Protein AF-A0A6A0HJ89-F1 (afdb_monomer_lite)

Foldseek 3Di:
DPDDDAFAAEEEEDEQAADDDDDDDDDDFDPDPDDDLEAEEEEAEEEEPPAPDDDDPLVVCLVVVLQVQCCLLLLNSHGYHYHFCDDPNHGDYQYAPHGLQVQQVQQVPDDPPAQHSVQVRVLSRVVVSCVVPNLVVCVRHRYYYYYYYDNHPRPRHPNDDDQAFDFSNDWRQGPVGRTYGDTYRYDDDDDPADNQVVSLSVNQSVLSVLRDAQDDCQQFPQASSDPDDQDDHDQHHRHHDPVSSVSSVSQPPVVCWAEAEDEAKDKDKAFACSDSGGHFWYWYDLHPVQSQKTKIKGWHQCDPPSNSVSQPHTAIWIKIGHNPDIHRQLLHDLPDLDDDDDPDGPSDPPPPPPPDDDAQQHSNHHQAPVGNVKADCFGRVHPFDDDPDTDGSLWMWHPFYDPDRMTITIIHGNNQADEDPAATEQEQVDANEHEAEYEDAAPYEYEYGALGHYEYPPNAAYEYNHEYAYEFNYEYEYAADPDARAEFAEEYHQHYDPVGAYEADYNDPAAHAEHEYDAAYAYDAERYEFERHQEHYHYDNYEHYEHYLYEQEQHNHYSYHYHNYHYHYYNYHHYHPD

pLDDT: mean 75.93, std 19.08, range [24.25, 98.69]

Secondary structure (DSSP, 8-state):
----PPEEEEEEE-------------------S---SEEEEEEEEEE-TT--PPPPGGGGTHHHHHHHHHHHHTTTS-EEEEEE-EETTEEPEEE-SS-HHHHHHHHHHSPTTS--HHHHHHHHHHHHHHHHH-GGGGTT-SEEEEEEE--S--SSS--S---EEEEEEEEEE-TTS-EEEEEEEE--------HHHHHHHHHHHHHHHTTPPPBPGGG-TT-TTB-----TTT--PPPPPHHHHHHTTSS-SSSSSSEEEE-SSEEEEE-BTT-SSS--EEEE-SSTT-TTEEEEEEEE---SSTTGGGSSS-EEEEEEEETTEEEETTTS-------S-----TT-TT---TTS-TTS--TTPPB-TTS---EETTSSS-SPPPSTT-----EEEEEEEE-SS-EEEEEEES-SSEEE-S-EEE-SSSEEEE-SEEEE-TT-EEEE-TT-EEEE-TT-EEEESSEEEEETT-EEEE---SS-SEEESSEEEEE--SSS-EEEEESSSS-B--EEE-TT-EEEEESEEEESBSEEEEEES--EEEEES-EEE--SSEEEEEES--EEEES-EEE---

Radius of gyration: 30.7 Å; chains: 1; bounding box: 71×51×92 Å

Structure (mmCIF, N/CA/C/O backbone):
data_AF-A0A6A0HJ89-F1
#
_entry.id   AF-A0A6A0HJ89-F1
#
loop_
_atom_site.group_PDB
_atom_site.id
_atom_site.type_symbol
_atom_site.label_atom_id
_atom_site.label_alt_id
_atom_site.label_comp_id
_atom_site.label_asym_id
_atom_site.label_entity_id
_atom_site.label_seq_id
_atom_site.pdbx_PDB_ins_code
_atom_site.Cartn_x
_atom_site.Cartn_y
_atom_site.Cartn_z
_atom_site.occupancy
_atom_site.B_iso_or_equiv
_atom_site.auth_seq_id
_atom_site.auth_comp_id
_atom_site.auth_asym_id
_atom_site.auth_atom_id
_atom_site.pdbx_PDB_model_num
ATOM 1 N N . MET A 1 1 ? 13.592 -26.620 -33.830 1.00 29.03 1 MET A N 1
ATOM 2 C CA . MET A 1 1 ? 12.992 -25.360 -34.318 1.00 29.03 1 MET A CA 1
ATOM 3 C C . MET A 1 1 ? 13.894 -24.227 -33.856 1.00 29.03 1 MET A C 1
ATOM 5 O O . MET A 1 1 ? 14.139 -24.156 -32.661 1.00 29.03 1 MET A O 1
ATOM 9 N N . LYS A 1 2 ? 14.466 -23.419 -34.759 1.00 24.25 2 LYS A N 1
ATOM 10 C CA . LYS A 1 2 ? 15.152 -22.176 -34.368 1.00 24.25 2 LYS A CA 1
ATOM 11 C C . LYS A 1 2 ? 14.056 -21.153 -34.071 1.00 24.25 2 LYS A C 1
ATOM 13 O O . LYS A 1 2 ? 13.280 -20.856 -34.974 1.00 24.25 2 LYS A O 1
ATOM 18 N N . ALA A 1 3 ? 13.938 -20.702 -32.826 1.00 25.08 3 ALA A N 1
ATOM 19 C CA . ALA A 1 3 ? 13.043 -19.603 -32.491 1.00 25.08 3 ALA A CA 1
ATOM 20 C C . ALA A 1 3 ? 13.549 -18.344 -33.209 1.00 25.08 3 ALA A C 1
ATOM 22 O O . ALA A 1 3 ? 14.705 -17.959 -33.039 1.00 25.08 3 ALA A O 1
ATOM 23 N N . THR A 1 4 ? 12.718 -17.750 -34.062 1.00 30.44 4 THR A N 1
ATOM 24 C CA . THR A 1 4 ? 12.987 -16.432 -34.641 1.00 30.44 4 THR A CA 1
ATOM 25 C C . THR A 1 4 ? 12.843 -15.413 -33.517 1.00 30.44 4 THR A C 1
ATOM 27 O O . THR A 1 4 ? 11.727 -15.160 -33.066 1.00 30.44 4 THR A O 1
ATOM 30 N N . VAL A 1 5 ? 13.960 -14.876 -33.025 1.00 34.38 5 VAL A N 1
ATOM 31 C CA . VAL A 1 5 ? 13.950 -13.742 -32.093 1.00 34.38 5 VAL A CA 1
ATOM 32 C C . VAL A 1 5 ? 13.364 -12.550 -32.853 1.00 34.38 5 VAL A C 1
ATOM 34 O O . VAL A 1 5 ? 13.864 -12.194 -33.920 1.00 34.38 5 VAL A O 1
ATOM 37 N N . LYS A 1 6 ? 12.246 -12.004 -32.369 1.00 41.62 6 LYS A N 1
ATOM 38 C CA . LYS A 1 6 ? 11.635 -10.786 -32.914 1.00 41.62 6 LYS A CA 1
ATOM 39 C C . LYS A 1 6 ? 12.280 -9.585 -32.219 1.00 41.62 6 LYS A C 1
ATOM 41 O O . LYS A 1 6 ? 12.355 -9.589 -30.996 1.00 41.62 6 LYS A O 1
ATOM 46 N N . PHE A 1 7 ? 12.733 -8.599 -32.989 1.00 45.88 7 PHE A N 1
ATOM 47 C CA . PHE A 1 7 ? 13.273 -7.332 -32.484 1.00 45.88 7 PHE A CA 1
ATOM 48 C C . PHE A 1 7 ? 12.189 -6.256 -32.578 1.00 45.88 7 PHE A C 1
ATOM 50 O O . PHE A 1 7 ? 11.559 -6.120 -33.627 1.00 45.88 7 PHE A O 1
ATOM 57 N N . SER A 1 8 ? 11.945 -5.512 -31.503 1.00 47.09 8 SER A N 1
ATOM 58 C CA . SER A 1 8 ? 10.837 -4.550 -31.439 1.00 47.09 8 SER A CA 1
ATOM 59 C C . SER A 1 8 ? 11.343 -3.123 -31.646 1.00 47.09 8 SER A C 1
ATOM 61 O O . SER A 1 8 ? 12.327 -2.704 -31.051 1.00 47.09 8 SER A O 1
ATOM 63 N N . LEU A 1 9 ? 10.666 -2.357 -32.493 1.00 42.88 9 LEU A N 1
ATOM 64 C CA . LEU A 1 9 ? 10.912 -0.930 -32.676 1.00 42.88 9 LEU A CA 1
ATOM 65 C C . LEU A 1 9 ? 9.968 -0.161 -31.758 1.00 42.88 9 LEU A C 1
ATOM 67 O O . LEU A 1 9 ? 8.774 -0.117 -32.032 1.00 42.88 9 LEU A O 1
ATOM 71 N N . LEU A 1 10 ? 10.489 0.440 -30.692 1.00 45.75 10 LEU A N 1
ATOM 72 C CA . LEU A 1 10 ? 9.707 1.315 -29.819 1.00 45.75 10 LEU A CA 1
ATOM 73 C C . LEU A 1 10 ? 9.865 2.776 -30.241 1.00 45.75 10 LEU A C 1
ATOM 75 O O . LEU A 1 10 ? 10.737 3.477 -29.739 1.00 45.75 10 LEU A O 1
ATOM 79 N N . VAL A 1 11 ? 9.001 3.250 -31.130 1.00 48.94 11 VAL A N 1
ATOM 80 C CA . VAL A 1 11 ? 8.999 4.662 -31.523 1.00 48.94 11 VAL A CA 1
ATOM 81 C C . VAL A 1 11 ? 8.230 5.465 -30.480 1.00 48.94 11 VAL A C 1
ATOM 83 O O . VAL A 1 11 ? 7.044 5.222 -30.275 1.00 48.94 11 VAL A O 1
ATOM 86 N N . ILE A 1 12 ? 8.890 6.431 -29.847 1.00 51.16 12 ILE A N 1
ATOM 87 C CA . ILE A 1 12 ? 8.295 7.290 -28.818 1.00 51.16 12 ILE A CA 1
ATOM 88 C C . ILE A 1 12 ? 8.054 8.671 -29.408 1.00 51.16 12 ILE A C 1
ATOM 90 O O . ILE A 1 12 ? 9.012 9.379 -29.676 1.00 51.16 12 ILE A O 1
ATOM 94 N N . PHE A 1 13 ? 6.803 9.084 -29.587 1.00 47.56 13 PHE A N 1
ATOM 95 C CA . PHE A 1 13 ? 6.497 10.419 -30.108 1.00 47.56 13 PHE A CA 1
ATOM 96 C C . PHE A 1 13 ? 6.441 11.427 -28.957 1.00 47.56 13 PHE A C 1
ATOM 98 O O . PHE A 1 13 ? 5.564 11.332 -28.102 1.00 47.56 13 PHE A O 1
ATOM 105 N N . LEU A 1 14 ? 7.340 12.416 -28.954 1.00 41.06 14 LEU A N 1
ATOM 106 C CA . LEU A 1 14 ? 7.267 13.565 -28.046 1.00 41.06 14 LEU A CA 1
ATOM 107 C C . LEU A 1 14 ? 6.788 14.809 -28.801 1.00 41.06 14 LEU A C 1
ATOM 109 O O . LEU A 1 14 ? 7.344 15.149 -29.841 1.00 41.06 14 LEU A O 1
ATOM 113 N N . TYR A 1 15 ? 5.754 15.474 -28.280 1.00 39.50 15 TYR A N 1
ATOM 114 C CA . TYR A 1 15 ? 5.160 16.693 -28.845 1.00 39.50 15 TYR A CA 1
ATOM 115 C C . TYR A 1 15 ? 5.532 17.953 -28.071 1.00 39.50 15 TYR A C 1
ATOM 117 O O . TYR A 1 15 ? 5.663 17.923 -26.853 1.00 39.50 15 TYR A O 1
ATOM 125 N N . PHE A 1 16 ? 5.547 19.098 -28.762 1.00 36.88 16 PHE A N 1
ATOM 126 C CA . PHE A 1 16 ? 5.676 20.421 -28.142 1.00 36.88 16 PHE A CA 1
ATOM 127 C C . PHE A 1 16 ? 4.496 21.338 -28.584 1.00 36.88 16 PHE A C 1
ATOM 129 O O . PHE A 1 16 ? 4.558 21.970 -29.636 1.00 36.88 16 PHE A O 1
ATOM 136 N N . GLY A 1 17 ? 3.383 21.405 -27.817 1.00 34.38 17 GLY A N 1
ATOM 137 C CA . GLY A 1 17 ? 2.117 22.104 -28.193 1.00 34.38 17 GLY A CA 1
ATOM 138 C C . GLY A 1 17 ? 1.031 22.224 -27.081 1.00 34.38 17 GLY A C 1
ATOM 139 O O . GLY A 1 17 ? 1.249 21.668 -26.017 1.00 34.38 17 GLY A O 1
ATOM 140 N N . LYS A 1 18 ? -0.113 22.937 -27.286 1.00 27.72 18 LYS A N 1
ATOM 141 C CA . LYS A 1 18 ? -1.196 23.311 -26.292 1.00 27.72 18 LYS A CA 1
ATOM 142 C C . LYS A 1 18 ? -2.627 22.740 -26.648 1.00 27.72 18 LYS A C 1
ATOM 144 O O . LYS A 1 18 ? -2.785 22.351 -27.795 1.00 27.72 18 LYS A O 1
ATOM 149 N N . PRO A 1 19 ? -3.676 22.736 -25.763 1.00 35.62 19 PRO A N 1
ATOM 150 C CA . PRO A 1 19 ? -4.531 21.537 -25.487 1.00 35.62 19 PRO A CA 1
ATOM 151 C C . PRO A 1 19 ? -5.998 21.392 -26.010 1.00 35.62 19 PRO A C 1
ATOM 153 O O . PRO A 1 19 ? -6.638 22.409 -26.299 1.00 35.62 19 PRO A O 1
ATOM 156 N N . ALA A 1 20 ? -6.524 20.126 -25.987 1.00 29.70 20 ALA A N 1
ATOM 157 C CA . ALA A 1 20 ? -7.910 19.623 -25.685 1.00 29.70 20 ALA A CA 1
ATOM 158 C C . ALA A 1 20 ? -8.048 18.038 -25.586 1.00 29.70 20 ALA A C 1
ATOM 160 O O . ALA A 1 20 ? -7.506 17.328 -26.425 1.00 29.70 20 ALA A O 1
ATOM 161 N N . TYR A 1 21 ? -8.864 17.508 -24.630 1.00 32.31 21 TYR A N 1
ATOM 162 C CA . TYR A 1 21 ? -8.850 16.179 -23.903 1.00 32.31 21 TYR A CA 1
ATOM 163 C C . TYR A 1 21 ? -9.569 14.873 -24.411 1.00 32.31 21 TYR A C 1
ATOM 165 O O . TYR A 1 21 ? -10.623 14.944 -25.046 1.00 32.31 21 TYR A O 1
ATOM 173 N N . SER A 1 22 ? -9.116 13.690 -23.888 1.00 30.50 22 SER A N 1
ATOM 174 C CA . SER A 1 22 ? -9.789 12.491 -23.232 1.00 30.50 22 SER A CA 1
ATOM 175 C C . SER A 1 22 ? -9.359 11.029 -23.630 1.00 30.50 22 SER A C 1
ATOM 177 O O . SER A 1 22 ? -10.015 10.403 -24.459 1.00 30.50 22 SER A O 1
ATOM 179 N N . ASP A 1 23 ? -8.320 10.419 -23.024 1.00 34.19 23 ASP A N 1
ATOM 180 C CA . ASP A 1 23 ? -7.765 9.108 -23.477 1.00 34.19 23 ASP A CA 1
ATOM 181 C C . ASP A 1 23 ? -8.255 7.829 -22.749 1.00 34.19 23 ASP A C 1
ATOM 183 O O . ASP A 1 23 ? -8.553 7.851 -21.547 1.00 34.19 23 ASP A O 1
ATOM 187 N N . SER A 1 24 ? -8.304 6.700 -23.481 1.00 31.95 24 SER A N 1
ATOM 188 C CA . SER A 1 24 ? -8.717 5.365 -23.006 1.00 31.95 24 SER A CA 1
ATOM 189 C C . SER A 1 24 ? -7.990 4.188 -23.692 1.00 31.95 24 SER A C 1
ATOM 191 O O . SER A 1 24 ? -8.104 4.024 -24.900 1.00 31.95 24 SER A O 1
ATOM 193 N N . GLN A 1 25 ? -7.403 3.310 -22.861 1.00 33.44 25 GLN A N 1
ATOM 194 C CA . GLN A 1 25 ? -7.055 1.882 -23.050 1.00 33.44 25 GLN A CA 1
ATOM 195 C C . GLN A 1 25 ? -6.213 1.467 -24.278 1.00 33.44 25 GLN A C 1
ATOM 197 O O . GLN A 1 25 ? -6.747 1.279 -25.368 1.00 33.44 25 GLN A O 1
ATOM 202 N N . CYS A 1 26 ? -4.942 1.107 -24.043 1.00 36.84 26 CYS A N 1
ATOM 203 C CA . CYS A 1 26 ? -4.123 0.304 -24.960 1.00 36.84 26 CYS A CA 1
ATOM 204 C C . CYS A 1 26 ? -3.679 -1.009 -24.287 1.00 36.84 26 CYS A C 1
ATOM 206 O O . CYS A 1 26 ? -3.100 -1.011 -23.207 1.00 36.84 26 CYS A O 1
ATOM 208 N N . ALA A 1 27 ? -3.970 -2.151 -24.918 1.00 31.70 27 ALA A N 1
ATOM 209 C CA . ALA A 1 27 ? -3.590 -3.479 -24.434 1.00 31.70 27 ALA A CA 1
ATOM 210 C C . ALA A 1 27 ? -2.890 -4.249 -25.561 1.00 31.70 27 ALA A C 1
ATOM 212 O O . ALA A 1 27 ? -3.540 -4.752 -26.478 1.00 31.70 27 ALA A O 1
ATOM 213 N N . GLY A 1 28 ? -1.558 -4.329 -25.501 1.00 35.00 28 GLY A N 1
ATOM 214 C CA . GLY A 1 28 ? -0.755 -4.980 -26.537 1.00 35.00 28 GLY A CA 1
ATOM 215 C C . GLY A 1 28 ? 0.700 -5.248 -26.147 1.00 35.00 28 GLY A C 1
ATOM 216 O O . GLY A 1 28 ? 1.588 -5.004 -26.955 1.00 35.00 28 GLY A O 1
ATOM 217 N N . GLY A 1 29 ? 0.967 -5.732 -24.930 1.00 37.78 29 GLY A N 1
ATOM 218 C CA . GLY A 1 29 ? 2.325 -6.096 -24.500 1.00 37.78 29 GLY A CA 1
ATOM 219 C C . GLY A 1 29 ? 2.851 -7.377 -25.166 1.00 37.78 29 GLY A C 1
ATOM 220 O O . GLY A 1 29 ? 2.107 -8.332 -25.407 1.00 37.78 29 GLY A O 1
ATOM 221 N N . ILE A 1 30 ? 4.156 -7.423 -25.447 1.00 42.44 30 ILE A N 1
ATOM 222 C CA . ILE A 1 30 ? 4.851 -8.633 -25.909 1.00 42.44 30 ILE A CA 1
ATOM 223 C C . ILE A 1 30 ? 5.150 -9.504 -24.682 1.00 42.44 30 ILE A C 1
ATOM 225 O O . ILE A 1 30 ? 6.137 -9.298 -23.986 1.00 42.44 30 ILE A O 1
ATOM 229 N N . SER A 1 31 ? 4.313 -10.506 -24.406 1.00 38.00 31 SER A N 1
ATOM 230 C CA . SER A 1 31 ? 4.585 -11.480 -23.343 1.00 38.00 31 SER A CA 1
ATOM 231 C C . SER A 1 31 ? 5.654 -12.483 -23.807 1.00 38.00 31 SER A C 1
ATOM 233 O O . SER A 1 31 ? 5.341 -13.480 -24.466 1.00 38.00 31 SER A O 1
ATOM 235 N N . GLY A 1 32 ? 6.925 -12.223 -23.501 1.00 42.03 32 GLY A N 1
ATOM 236 C CA . GLY A 1 32 ? 8.031 -13.130 -23.812 1.00 42.03 32 GLY A CA 1
ATOM 237 C C . GLY A 1 32 ? 9.115 -13.099 -22.740 1.00 42.03 32 GLY A C 1
ATOM 238 O O . GLY A 1 32 ? 9.857 -12.133 -22.634 1.00 42.03 32 GLY A O 1
ATOM 239 N N . SER A 1 33 ? 9.241 -14.186 -21.977 1.00 38.44 33 SER A N 1
ATOM 240 C CA . SER A 1 33 ? 10.206 -14.398 -20.887 1.00 38.44 33 SER A CA 1
ATOM 241 C C . SER A 1 33 ? 11.657 -14.594 -21.372 1.00 38.44 33 SER A C 1
ATOM 243 O O . SER A 1 33 ? 12.297 -15.595 -21.048 1.00 38.44 33 SER A O 1
ATOM 245 N N . GLY A 1 34 ? 12.170 -13.699 -22.216 1.00 46.84 34 GLY A N 1
ATOM 246 C CA . GLY A 1 34 ? 13.462 -13.893 -22.882 1.00 46.84 34 GLY A CA 1
ATOM 247 C C . GLY A 1 34 ? 14.139 -12.619 -23.369 1.00 46.84 34 GLY A C 1
ATOM 248 O O . GLY A 1 34 ? 14.866 -12.677 -24.359 1.00 46.84 34 GLY A O 1
ATOM 249 N N . LEU A 1 35 ? 13.892 -11.483 -22.718 1.00 56.62 35 LEU A N 1
ATOM 250 C CA . LEU A 1 35 ? 14.666 -10.274 -22.982 1.00 56.62 35 LEU A CA 1
ATOM 251 C C . LEU A 1 35 ? 16.106 -10.475 -22.496 1.00 56.62 35 LEU A C 1
ATOM 253 O O . LEU A 1 35 ? 16.349 -11.076 -21.448 1.00 56.62 35 LEU A O 1
ATOM 257 N N . ALA A 1 36 ? 17.069 -10.029 -23.299 1.00 57.81 36 ALA A N 1
ATOM 258 C CA . ALA A 1 36 ? 18.476 -10.120 -22.949 1.00 57.81 36 ALA A CA 1
ATOM 259 C C . ALA A 1 36 ? 18.793 -9.185 -21.767 1.00 57.81 36 ALA A C 1
ATOM 261 O O . ALA A 1 36 ? 18.219 -8.107 -21.648 1.00 57.81 36 ALA A O 1
ATOM 262 N N . ALA A 1 37 ? 19.756 -9.570 -20.923 1.00 69.75 37 ALA A N 1
ATOM 263 C CA . ALA A 1 37 ? 20.248 -8.741 -19.809 1.00 69.75 37 ALA A CA 1
ATOM 264 C C . ALA A 1 37 ? 20.933 -7.430 -20.265 1.00 69.75 37 ALA A C 1
ATOM 266 O O . ALA A 1 37 ? 21.281 -6.566 -19.454 1.00 69.75 37 ALA A O 1
ATOM 267 N N . GLN A 1 38 ? 21.168 -7.300 -21.570 1.00 79.62 38 GLN A N 1
ATOM 268 C CA . GLN A 1 38 ? 21.741 -6.126 -22.198 1.00 79.62 38 GLN A CA 1
ATOM 269 C C . GLN A 1 38 ? 20.944 -5.801 -23.454 1.00 79.62 38 GLN A C 1
ATOM 271 O O . GLN A 1 38 ? 20.793 -6.663 -24.317 1.00 79.62 38 GLN A O 1
ATOM 276 N N . ASN A 1 39 ? 20.486 -4.555 -23.544 1.00 82.69 39 ASN A N 1
ATOM 277 C CA . ASN A 1 39 ? 19.820 -4.020 -24.725 1.00 82.69 39 ASN A CA 1
ATOM 278 C C . ASN A 1 39 ? 20.583 -2.795 -25.239 1.00 82.69 39 ASN A C 1
ATOM 280 O O . ASN A 1 39 ? 21.044 -1.964 -24.449 1.00 82.69 39 ASN A O 1
ATOM 284 N N . THR A 1 40 ? 20.662 -2.635 -26.555 1.00 85.56 40 THR A N 1
ATOM 285 C CA . THR A 1 40 ? 21.127 -1.394 -27.179 1.00 85.56 40 THR A CA 1
ATOM 286 C C . THR A 1 40 ? 19.937 -0.561 -27.636 1.00 85.56 40 THR A C 1
ATOM 288 O O . THR A 1 40 ? 19.111 -1.022 -28.424 1.00 85.56 40 THR A O 1
ATOM 291 N N . VAL A 1 41 ? 19.862 0.686 -27.179 1.00 83.12 41 VAL A N 1
ATOM 292 C CA . VAL A 1 41 ? 18.805 1.636 -27.539 1.00 83.12 41 VAL A CA 1
ATOM 293 C C . VAL A 1 41 ? 19.389 2.742 -28.410 1.00 83.12 41 VAL A C 1
ATOM 295 O O . VAL A 1 41 ? 20.300 3.456 -27.989 1.00 83.12 41 VAL A O 1
ATOM 298 N N . LEU A 1 42 ? 18.877 2.894 -29.628 1.00 84.56 42 LEU A N 1
ATOM 299 C CA . LEU A 1 42 ? 19.255 3.977 -30.531 1.00 84.56 42 LEU A CA 1
ATOM 300 C C . LEU A 1 42 ? 18.318 5.175 -30.348 1.00 84.56 42 LEU A C 1
ATOM 302 O O . LEU A 1 42 ? 17.124 5.062 -30.583 1.00 84.56 42 LEU A O 1
ATOM 306 N N . PHE A 1 43 ? 18.872 6.329 -30.001 1.00 80.94 43 PHE A N 1
ATOM 307 C CA . PHE A 1 43 ? 18.195 7.618 -30.010 1.00 80.94 43 PHE A CA 1
ATOM 308 C C . PHE A 1 43 ? 18.375 8.279 -31.375 1.00 80.94 43 PHE A C 1
ATOM 310 O O . PHE A 1 43 ? 19.502 8.554 -31.810 1.00 80.94 43 PHE A O 1
ATOM 317 N N . VAL A 1 44 ? 17.254 8.543 -32.037 1.00 79.44 44 VAL A N 1
ATOM 318 C CA . VAL A 1 44 ? 17.183 9.289 -33.292 1.00 79.44 44 VAL A CA 1
ATOM 319 C C . VAL A 1 44 ? 16.455 10.591 -33.025 1.00 79.44 44 VAL A C 1
ATOM 321 O O . VAL A 1 44 ? 15.347 10.585 -32.498 1.00 79.44 44 VAL A O 1
ATOM 324 N N . TRP A 1 45 ? 17.070 11.701 -33.408 1.00 77.62 45 TRP A N 1
ATOM 325 C CA . TRP A 1 45 ? 16.434 13.008 -33.369 1.00 77.62 45 TRP A CA 1
ATOM 326 C C . TRP A 1 45 ? 15.899 13.317 -34.766 1.00 77.62 45 TRP A C 1
ATOM 328 O O . TRP A 1 45 ? 16.612 13.195 -35.763 1.00 77.62 45 TRP A O 1
ATOM 338 N N . ALA A 1 46 ? 14.622 13.656 -34.850 1.00 73.44 46 ALA A N 1
ATOM 339 C CA . ALA A 1 46 ? 13.905 13.823 -36.100 1.00 73.44 46 ALA A CA 1
ATOM 340 C C . ALA A 1 46 ? 13.151 15.149 -36.095 1.00 73.44 46 ALA A C 1
ATOM 342 O O . ALA A 1 46 ? 12.684 15.613 -35.054 1.00 73.44 46 ALA A O 1
ATOM 343 N N . LYS A 1 47 ? 13.016 15.751 -37.272 1.00 71.88 47 LYS A N 1
ATOM 344 C CA . LYS A 1 47 ? 12.171 16.928 -37.456 1.00 71.88 47 LYS A CA 1
ATOM 345 C C . LYS A 1 47 ? 11.532 16.919 -38.834 1.00 71.88 47 LYS A C 1
ATOM 347 O O . LYS A 1 47 ? 11.993 16.245 -39.758 1.00 71.88 47 LYS A O 1
ATOM 352 N N . THR A 1 48 ? 10.469 17.689 -38.992 1.00 69.50 48 THR A N 1
ATOM 353 C CA . THR A 1 48 ? 9.922 17.966 -40.321 1.00 69.50 48 THR A CA 1
ATOM 354 C C . THR A 1 48 ? 10.754 19.052 -41.010 1.00 69.50 48 THR A C 1
ATOM 356 O O . THR A 1 48 ? 11.413 19.860 -40.356 1.00 69.50 48 THR A O 1
ATOM 359 N N . VAL A 1 49 ? 10.746 19.087 -42.346 1.00 71.31 49 VAL A N 1
ATOM 360 C CA . VAL A 1 49 ? 11.547 20.053 -43.140 1.00 71.31 49 VAL A CA 1
ATOM 361 C C . VAL A 1 49 ? 11.255 21.519 -42.832 1.00 71.31 49 VAL A C 1
ATOM 363 O O . VAL A 1 49 ? 12.075 22.389 -43.118 1.00 71.31 49 VAL A O 1
ATOM 366 N N . ASP A 1 50 ? 10.082 21.795 -42.281 1.00 69.12 50 ASP A N 1
ATOM 367 C CA . ASP A 1 50 ? 9.590 23.116 -41.929 1.00 69.12 50 ASP A CA 1
ATOM 368 C C . ASP A 1 50 ? 9.811 23.489 -40.456 1.00 69.12 50 ASP A C 1
ATOM 370 O O . ASP A 1 50 ? 9.482 24.614 -40.084 1.00 69.12 50 ASP A O 1
ATOM 374 N N . ASP A 1 51 ? 10.400 22.612 -39.632 1.00 64.88 51 ASP A N 1
ATOM 375 C CA . ASP A 1 51 ? 10.670 22.903 -38.223 1.00 64.88 51 ASP A CA 1
ATOM 376 C C . ASP A 1 51 ? 12.003 23.668 -38.033 1.00 64.88 51 ASP A C 1
ATOM 378 O O . ASP A 1 51 ? 13.096 23.121 -38.262 1.00 64.88 51 ASP A O 1
ATOM 382 N N . PRO A 1 52 ? 11.952 24.946 -37.599 1.00 62.56 52 PRO A N 1
ATOM 383 C CA . PRO A 1 52 ? 13.143 25.748 -37.350 1.00 62.56 52 PRO A CA 1
ATOM 384 C C . PRO A 1 52 ? 13.762 25.497 -35.966 1.00 62.56 52 PRO A C 1
ATOM 386 O O . PRO A 1 52 ? 14.753 26.150 -35.631 1.00 62.56 52 PRO A O 1
ATOM 389 N N . SER A 1 53 ? 13.167 24.637 -35.133 1.00 65.69 53 SER A N 1
ATOM 390 C CA . SER A 1 53 ? 13.574 24.474 -33.743 1.00 65.69 53 SER A CA 1
ATOM 391 C C . SER A 1 53 ? 14.972 23.859 -33.607 1.00 65.69 53 SER A C 1
ATOM 393 O O . SER A 1 53 ? 15.425 23.025 -34.394 1.00 65.69 53 SER A O 1
ATOM 395 N N . THR A 1 54 ? 15.693 24.325 -32.589 1.00 70.06 54 THR A N 1
ATOM 396 C CA . THR A 1 54 ? 16.930 23.699 -32.125 1.00 70.06 54 THR A CA 1
ATOM 397 C C . THR A 1 54 ? 16.596 22.732 -31.005 1.00 70.06 54 THR A C 1
ATOM 399 O O . THR A 1 54 ? 15.801 23.075 -30.126 1.00 70.06 54 THR A O 1
ATOM 402 N N . PHE A 1 55 ? 17.256 21.576 -30.981 1.00 68.81 55 PHE A N 1
ATOM 403 C CA . PHE A 1 55 ? 17.097 20.634 -29.880 1.00 68.81 55 PHE A CA 1
ATOM 404 C C . PHE A 1 55 ? 17.435 21.295 -28.540 1.00 68.81 55 PHE A C 1
ATOM 406 O O . PHE A 1 55 ? 18.401 22.064 -28.447 1.00 68.81 55 PHE A O 1
ATOM 413 N N . PRO A 1 56 ? 16.652 21.011 -27.492 1.00 71.31 56 PRO A N 1
ATOM 414 C CA . PRO A 1 56 ? 16.926 21.546 -26.174 1.00 71.31 56 PRO A CA 1
ATOM 415 C C . PRO A 1 56 ? 18.251 20.996 -25.636 1.00 71.31 56 PRO A C 1
ATOM 417 O O . PRO A 1 56 ? 18.628 19.859 -25.909 1.00 71.31 56 PRO A O 1
ATOM 420 N N . SER A 1 57 ? 18.966 21.782 -24.829 1.00 76.69 57 SER A N 1
ATOM 421 C CA . SER A 1 57 ? 20.298 21.409 -24.323 1.00 76.69 57 SER A CA 1
ATOM 422 C C . SER A 1 57 ? 20.315 20.101 -23.522 1.00 76.69 57 SER A C 1
ATOM 424 O O . SER A 1 57 ? 21.322 19.391 -23.537 1.00 76.69 57 SER A O 1
ATOM 426 N N . TRP A 1 58 ? 19.201 19.775 -22.859 1.00 77.31 58 TRP A N 1
ATOM 427 C CA . TRP A 1 58 ? 19.016 18.544 -22.087 1.00 77.31 58 TRP A CA 1
ATOM 428 C C . TRP A 1 58 ? 18.895 17.279 -22.951 1.00 77.31 58 TRP A C 1
ATOM 430 O O . TRP A 1 58 ? 19.024 16.166 -22.451 1.00 77.31 58 TRP A O 1
ATOM 440 N N . ALA A 1 59 ? 18.718 17.410 -24.269 1.00 76.56 59 ALA A N 1
ATOM 441 C CA . ALA A 1 59 ? 18.725 16.273 -25.192 1.00 76.56 59 ALA A CA 1
ATOM 442 C C . ALA A 1 59 ? 20.003 15.420 -25.064 1.00 76.56 59 ALA A C 1
ATOM 444 O O . ALA A 1 59 ? 19.979 14.209 -25.268 1.00 76.56 59 ALA A O 1
ATOM 445 N N . ASN A 1 60 ? 21.126 16.046 -24.694 1.00 77.31 60 ASN A N 1
ATOM 446 C CA . ASN A 1 60 ? 22.416 15.370 -24.534 1.00 77.31 60 ASN A CA 1
ATOM 447 C C . ASN A 1 60 ? 22.509 14.522 -23.261 1.00 77.31 60 ASN A C 1
ATOM 449 O O . ASN A 1 60 ? 23.266 13.553 -23.230 1.00 77.31 60 ASN A O 1
ATOM 453 N N . THR A 1 61 ? 21.782 14.888 -22.207 1.00 82.94 61 THR A N 1
ATOM 454 C CA . THR A 1 61 ? 21.830 14.210 -20.905 1.00 82.94 61 THR A CA 1
ATOM 455 C C . THR A 1 61 ? 20.792 13.099 -20.807 1.00 82.94 61 THR A C 1
ATOM 457 O O . THR A 1 61 ? 21.038 12.102 -20.127 1.00 82.94 61 THR A O 1
ATOM 460 N N . LEU A 1 62 ? 19.703 13.201 -21.567 1.00 81.81 62 LEU A N 1
ATOM 461 C CA . LEU A 1 62 ? 18.596 12.249 -21.566 1.00 81.81 62 LEU A CA 1
ATOM 462 C C . LEU A 1 62 ? 19.003 10.771 -21.742 1.00 81.81 62 LEU A C 1
ATOM 464 O O . LEU A 1 62 ? 18.533 9.947 -20.960 1.00 81.81 62 LEU A O 1
ATOM 468 N N . PRO A 1 63 ? 19.906 10.381 -22.672 1.00 86.06 63 PRO A N 1
ATOM 469 C CA . PRO A 1 63 ? 20.328 8.983 -22.761 1.00 86.06 63 PRO A CA 1
ATOM 470 C C . PRO A 1 63 ? 20.999 8.484 -21.478 1.00 86.06 63 PRO A C 1
ATOM 472 O O . PRO A 1 63 ? 20.856 7.319 -21.122 1.00 86.06 63 PRO A O 1
ATOM 475 N N . SER A 1 64 ? 21.735 9.351 -20.777 1.00 86.94 64 SER A N 1
ATOM 476 C CA . SER A 1 64 ? 22.430 8.980 -19.542 1.00 86.94 64 SER A CA 1
ATOM 477 C C . SER A 1 64 ? 21.484 8.868 -18.347 1.00 86.94 64 SER A C 1
ATOM 479 O O . SER A 1 64 ? 21.630 7.934 -17.560 1.00 86.94 64 SER A O 1
ATOM 481 N N . THR A 1 65 ? 20.489 9.754 -18.234 1.00 88.69 65 THR A N 1
ATOM 482 C CA . THR A 1 65 ? 19.492 9.694 -17.156 1.00 88.69 65 THR A CA 1
ATOM 483 C C . THR A 1 65 ? 18.563 8.494 -17.335 1.00 88.69 65 THR A C 1
ATOM 485 O O . THR A 1 65 ? 18.369 7.735 -16.391 1.00 88.69 65 THR A O 1
ATOM 488 N N . PHE A 1 66 ? 18.143 8.208 -18.571 1.00 90.06 66 PHE A N 1
ATOM 489 C CA . PHE A 1 66 ? 17.412 6.992 -18.939 1.00 90.06 66 PHE A CA 1
ATOM 490 C C . PHE A 1 66 ? 18.165 5.695 -18.587 1.00 90.06 66 PHE A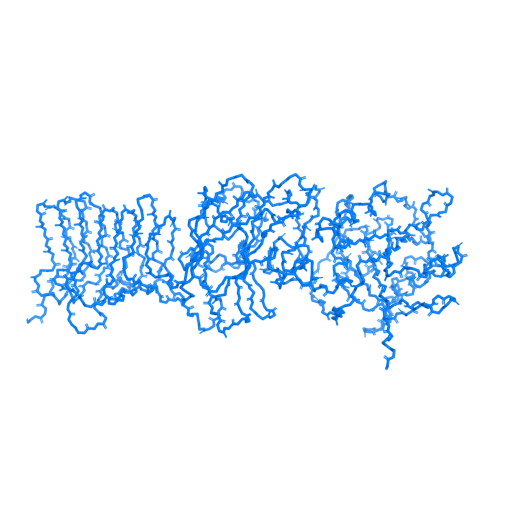 C 1
ATOM 492 O O . PHE A 1 66 ? 17.597 4.782 -17.985 1.00 90.06 66 PHE A O 1
ATOM 499 N N . VAL A 1 67 ? 19.459 5.605 -18.924 1.00 91.88 67 VAL A N 1
ATOM 500 C CA . VAL A 1 67 ? 20.293 4.446 -18.549 1.00 91.88 67 VAL A CA 1
ATOM 501 C C . VAL A 1 67 ? 20.376 4.318 -17.032 1.00 91.88 67 VAL A C 1
ATOM 503 O O . VAL A 1 67 ? 20.198 3.223 -16.499 1.00 91.88 67 VAL A O 1
ATOM 506 N N . ASN A 1 68 ? 20.617 5.431 -16.336 1.00 91.75 68 ASN A N 1
ATOM 507 C CA . ASN A 1 68 ? 20.709 5.450 -14.882 1.00 91.75 68 ASN A CA 1
ATOM 508 C C . ASN A 1 68 ? 19.396 5.007 -14.220 1.00 91.75 68 ASN A C 1
ATOM 510 O O . ASN A 1 68 ? 19.439 4.206 -13.286 1.00 91.75 68 ASN A O 1
ATOM 514 N N . PHE A 1 69 ? 18.243 5.452 -14.728 1.00 91.56 69 PHE A N 1
ATOM 515 C CA . PHE A 1 69 ? 16.927 5.040 -14.241 1.00 91.56 69 PHE A CA 1
ATOM 516 C C . PHE A 1 69 ? 16.803 3.518 -14.233 1.00 91.56 69 PHE A C 1
ATOM 518 O O . PHE A 1 69 ? 16.588 2.907 -13.185 1.00 91.56 69 PHE A O 1
ATOM 525 N N . TYR A 1 70 ? 17.025 2.885 -15.383 1.00 92.75 70 TYR A N 1
ATOM 526 C CA . TYR A 1 70 ? 16.883 1.439 -15.518 1.00 92.75 70 TYR A CA 1
ATOM 527 C C . TYR A 1 70 ? 17.963 0.647 -14.790 1.00 92.75 70 TYR A C 1
ATOM 529 O O . TYR A 1 70 ? 17.682 -0.429 -14.257 1.00 92.75 70 TYR A O 1
ATOM 537 N N . GLN A 1 71 ? 19.177 1.183 -14.695 1.00 90.94 71 GLN A N 1
ATOM 538 C CA . GLN A 1 71 ? 20.231 0.591 -13.884 1.00 90.94 71 GLN A CA 1
ATOM 539 C C . GLN A 1 71 ? 19.840 0.564 -12.396 1.00 90.94 71 GLN A C 1
ATOM 541 O O . GLN A 1 71 ? 20.026 -0.456 -11.729 1.00 90.94 71 GLN A O 1
ATOM 546 N N . VAL A 1 72 ? 19.252 1.647 -11.879 1.00 90.06 72 VAL A N 1
ATOM 547 C CA . VAL A 1 72 ? 18.774 1.726 -10.492 1.00 90.06 72 VAL A CA 1
ATOM 548 C C . VAL A 1 72 ? 17.558 0.822 -10.274 1.00 90.06 72 VAL A C 1
ATOM 550 O O . VAL A 1 72 ? 17.568 0.015 -9.343 1.00 90.06 72 VAL A O 1
ATOM 553 N N . MET A 1 73 ? 16.537 0.903 -11.134 1.00 90.56 73 MET A N 1
ATOM 554 C CA . MET A 1 73 ? 15.299 0.123 -10.980 1.00 90.56 73 MET A CA 1
ATOM 555 C C . MET A 1 73 ? 15.521 -1.388 -11.081 1.00 90.56 73 MET A C 1
ATOM 557 O O . MET A 1 73 ? 14.842 -2.156 -10.404 1.00 90.56 73 MET A O 1
ATOM 561 N N . SER A 1 74 ? 16.490 -1.819 -11.890 1.00 90.56 74 SER A N 1
ATOM 562 C CA . SER A 1 74 ? 16.839 -3.234 -12.058 1.00 90.56 74 SER A CA 1
ATOM 563 C C . SER A 1 74 ? 17.854 -3.752 -11.040 1.00 90.56 74 SER A C 1
ATOM 565 O O . SER A 1 74 ? 18.284 -4.899 -11.138 1.00 90.56 74 SER A O 1
ATOM 567 N N . TYR A 1 75 ? 18.293 -2.933 -10.078 1.00 88.75 75 TYR A N 1
ATOM 568 C CA . TYR A 1 75 ? 19.380 -3.282 -9.156 1.00 88.75 75 TYR A CA 1
ATOM 569 C C . TYR A 1 75 ? 20.675 -3.692 -9.873 1.00 88.75 75 TYR A C 1
ATOM 571 O O . TYR A 1 75 ? 21.382 -4.599 -9.428 1.00 88.75 75 TYR A O 1
ATOM 579 N N . ASN A 1 76 ? 20.996 -3.008 -10.973 1.00 89.50 76 ASN A N 1
ATOM 580 C CA . ASN A 1 76 ? 22.101 -3.303 -11.889 1.00 89.50 76 ASN A CA 1
ATOM 581 C C . ASN A 1 76 ? 21.994 -4.653 -12.625 1.00 89.50 76 ASN A C 1
ATOM 583 O O . ASN A 1 76 ? 22.998 -5.132 -13.149 1.00 89.50 76 ASN A O 1
ATOM 587 N N . GLN A 1 77 ? 20.817 -5.285 -12.662 1.00 87.31 77 GLN A N 1
ATOM 588 C CA . GLN A 1 77 ? 20.607 -6.523 -13.425 1.00 87.31 77 GLN A CA 1
ATOM 589 C C . GLN A 1 77 ? 20.315 -6.254 -14.901 1.00 87.31 77 GLN A C 1
ATOM 591 O O . GLN A 1 77 ? 20.553 -7.124 -15.736 1.00 87.31 77 GLN A O 1
ATOM 596 N N . HIS A 1 78 ? 19.823 -5.056 -15.217 1.00 89.88 78 HIS A N 1
ATOM 597 C CA . HIS A 1 78 ? 19.560 -4.616 -16.577 1.00 89.88 78 HIS A CA 1
ATOM 598 C C . HIS A 1 78 ? 20.554 -3.537 -16.979 1.00 89.88 78 HIS A C 1
ATOM 600 O O . HIS A 1 78 ? 20.728 -2.537 -16.278 1.00 89.88 78 HIS A O 1
ATOM 606 N N . SER A 1 79 ? 21.204 -3.740 -18.120 1.00 89.12 79 SER A N 1
ATOM 607 C CA . SER A 1 79 ? 22.136 -2.771 -18.686 1.00 89.12 79 SER A CA 1
ATOM 608 C C . SER A 1 79 ? 21.639 -2.283 -20.037 1.00 89.12 79 SER A C 1
ATOM 610 O O . SER A 1 79 ? 21.214 -3.059 -20.894 1.00 89.12 79 SER A O 1
ATOM 612 N N . ILE A 1 80 ? 21.703 -0.970 -20.229 1.00 90.12 80 ILE A N 1
ATOM 613 C CA . ILE A 1 80 ? 21.320 -0.334 -21.480 1.00 90.12 80 ILE A CA 1
ATOM 614 C C . ILE A 1 80 ? 22.553 0.333 -22.071 1.00 90.12 80 ILE A C 1
ATOM 616 O O . ILE A 1 80 ? 23.211 1.144 -21.424 1.00 90.12 80 ILE A O 1
ATOM 620 N N . THR A 1 81 ? 22.866 -0.011 -23.315 1.00 91.38 81 THR A N 1
ATOM 621 C CA . THR A 1 81 ? 23.854 0.714 -24.117 1.00 91.38 81 THR A CA 1
ATOM 622 C C . THR A 1 81 ? 23.109 1.686 -25.014 1.00 91.38 81 THR A C 1
ATOM 624 O O . THR A 1 81 ? 22.210 1.278 -25.741 1.00 91.38 81 THR A O 1
ATOM 627 N N . THR A 1 82 ? 23.449 2.970 -24.983 1.00 89.25 82 THR A N 1
ATOM 628 C CA . THR A 1 82 ? 22.790 3.953 -25.846 1.00 89.25 82 THR A CA 1
ATOM 629 C C . THR A 1 82 ? 23.645 4.271 -27.060 1.00 89.25 82 THR A C 1
ATOM 631 O O . THR A 1 82 ? 24.862 4.441 -26.976 1.00 89.25 82 THR A O 1
ATOM 634 N N . LYS A 1 83 ? 22.994 4.349 -28.217 1.00 89.06 83 LYS A N 1
ATOM 635 C CA . LYS A 1 83 ? 23.541 4.964 -29.422 1.00 89.06 83 LYS A CA 1
ATOM 636 C C . LYS A 1 83 ? 22.788 6.252 -29.660 1.00 89.06 83 LYS A C 1
ATOM 638 O O . LYS A 1 83 ? 21.575 6.288 -29.512 1.00 89.06 83 LYS A O 1
ATOM 643 N N . VAL A 1 84 ? 23.495 7.298 -30.045 1.00 86.38 84 VAL A N 1
ATOM 644 C CA . VAL A 1 84 ? 22.881 8.554 -30.464 1.00 86.38 84 VAL A CA 1
ATOM 645 C C . VAL A 1 84 ? 23.347 8.806 -31.883 1.00 86.38 84 VAL A C 1
ATOM 647 O O . VAL A 1 84 ? 24.556 8.862 -32.135 1.00 86.38 84 VAL A O 1
ATOM 650 N N . ALA A 1 85 ? 22.403 8.947 -32.809 1.00 83.69 85 ALA A N 1
ATOM 651 C CA . ALA A 1 85 ? 22.733 9.357 -34.163 1.00 83.69 85 ALA A CA 1
ATOM 652 C C . ALA A 1 85 ? 23.330 10.776 -34.100 1.00 83.69 85 ALA A C 1
ATOM 654 O O . ALA A 1 85 ? 22.654 11.727 -33.705 1.00 83.69 85 ALA A O 1
ATOM 655 N N . THR A 1 86 ? 24.620 10.912 -34.421 1.00 83.75 86 THR A N 1
ATOM 656 C CA . THR A 1 86 ? 25.344 12.193 -34.411 1.00 83.75 86 THR A CA 1
ATOM 657 C C . THR A 1 86 ? 26.121 12.410 -35.703 1.00 83.75 86 THR A C 1
ATOM 659 O O . THR A 1 86 ? 26.780 11.499 -36.211 1.00 83.75 86 THR A O 1
ATOM 662 N N . LYS A 1 87 ? 26.057 13.617 -36.260 1.00 82.44 87 LYS A N 1
ATOM 663 C CA . LYS A 1 87 ? 26.780 14.017 -37.467 1.00 82.44 87 LYS A CA 1
ATOM 664 C C . LYS A 1 87 ? 27.672 15.198 -37.126 1.00 82.44 87 LYS A C 1
ATOM 666 O O . LYS A 1 87 ? 27.200 16.225 -36.659 1.00 82.44 87 LYS A O 1
ATOM 671 N N . ASN A 1 88 ? 28.980 15.037 -37.328 1.00 82.19 88 ASN A N 1
ATOM 672 C CA . ASN A 1 88 ? 29.995 16.035 -36.961 1.00 82.19 88 ASN A CA 1
ATOM 673 C C . ASN A 1 88 ? 29.983 16.442 -35.471 1.00 82.19 88 ASN A C 1
ATOM 675 O O . ASN A 1 88 ? 30.361 17.559 -35.136 1.00 82.19 88 ASN A O 1
ATOM 679 N N . GLY A 1 89 ? 29.571 15.536 -34.577 1.00 74.94 89 GLY A N 1
ATOM 680 C CA . GLY A 1 89 ? 29.490 15.804 -33.135 1.00 74.94 89 GLY A CA 1
ATOM 681 C C . GLY A 1 89 ? 28.220 16.534 -32.687 1.00 74.94 89 GLY A C 1
ATOM 682 O O . GLY A 1 89 ? 28.058 16.760 -31.493 1.00 74.94 89 GLY A O 1
ATOM 683 N N . GLU A 1 90 ? 27.315 16.856 -33.611 1.00 77.94 90 GLU A N 1
ATOM 684 C CA . GLU A 1 90 ? 25.968 17.357 -33.323 1.00 77.94 90 GLU A CA 1
ATOM 685 C C . GLU A 1 90 ? 24.942 16.237 -33.517 1.00 77.94 90 GLU A C 1
ATOM 687 O O . GLU A 1 90 ? 25.235 15.234 -34.170 1.00 77.94 90 GLU A O 1
ATOM 692 N N . PHE A 1 91 ? 23.735 16.381 -32.966 1.00 77.44 91 PHE A N 1
ATOM 693 C CA . PHE A 1 91 ? 22.659 15.424 -33.225 1.00 77.44 91 PHE A CA 1
ATOM 694 C C . PHE A 1 91 ? 22.385 15.324 -34.723 1.00 77.44 91 PHE A C 1
ATOM 696 O O . PHE A 1 91 ? 22.208 16.332 -35.406 1.00 77.44 91 PHE A O 1
ATOM 703 N N . PHE A 1 92 ? 22.359 14.099 -35.240 1.00 78.50 92 PHE A N 1
ATOM 704 C CA . PHE A 1 92 ? 21.893 13.870 -36.592 1.00 78.50 92 PHE A CA 1
ATOM 705 C C . PHE A 1 92 ? 20.392 14.058 -36.597 1.00 78.50 92 PHE A C 1
ATOM 707 O O . PHE A 1 92 ? 19.659 13.324 -35.936 1.00 78.50 92 PHE A O 1
ATOM 714 N N . VAL A 1 93 ? 19.976 15.064 -37.350 1.00 73.44 93 VAL A N 1
ATOM 715 C CA . VAL A 1 93 ? 18.581 15.393 -37.528 1.00 73.44 93 VAL A CA 1
ATOM 716 C C . VAL A 1 93 ? 18.148 14.809 -38.853 1.00 73.44 93 VAL A C 1
ATOM 718 O O . VAL A 1 93 ? 18.564 15.277 -39.915 1.00 73.44 93 VAL A O 1
ATOM 721 N N . ALA A 1 94 ? 17.343 13.758 -38.794 1.00 72.94 94 ALA A N 1
ATOM 722 C CA . ALA A 1 94 ? 16.683 13.276 -39.987 1.00 72.94 94 ALA A CA 1
ATOM 723 C C . ALA A 1 94 ? 15.544 14.254 -40.315 1.00 72.94 94 ALA A C 1
ATOM 725 O O . ALA A 1 94 ? 14.606 14.418 -39.537 1.00 72.94 94 ALA A O 1
ATOM 726 N N . ASP A 1 95 ? 15.663 14.951 -41.444 1.00 76.25 95 ASP A N 1
ATOM 727 C CA . ASP A 1 95 ? 14.575 15.770 -41.978 1.00 76.25 95 ASP A CA 1
ATOM 728 C C . ASP A 1 95 ? 13.586 14.845 -42.679 1.00 76.25 95 ASP A C 1
ATOM 730 O O . ASP A 1 95 ? 14.015 14.051 -43.508 1.00 76.25 95 ASP A O 1
ATOM 734 N N . ALA A 1 96 ? 12.285 14.918 -42.433 1.00 76.12 96 ALA A N 1
ATOM 735 C CA . ALA A 1 96 ? 11.320 14.190 -43.268 1.00 76.12 96 ALA A CA 1
ATOM 736 C C . ALA A 1 96 ? 11.403 14.592 -44.747 1.00 76.12 96 ALA A C 1
ATOM 738 O O . ALA A 1 96 ? 11.846 15.680 -45.089 1.00 76.12 96 ALA A O 1
ATOM 739 N N . GLY A 1 97 ? 11.014 13.716 -45.677 1.00 80.62 97 GLY A N 1
ATOM 740 C CA . GLY A 1 97 ? 10.846 14.114 -47.081 1.00 80.62 97 GLY A CA 1
ATOM 741 C C . GLY A 1 97 ? 9.704 15.120 -47.279 1.00 80.62 97 GLY A C 1
ATOM 742 O O . GLY A 1 97 ? 9.616 15.762 -48.326 1.00 80.62 97 GLY A O 1
ATOM 743 N N . HIS A 1 98 ? 8.854 15.263 -46.261 1.00 83.69 98 HIS A N 1
ATOM 744 C CA . HIS A 1 98 ? 7.600 15.993 -46.293 1.00 83.69 98 HIS A CA 1
ATOM 745 C C . HIS A 1 98 ? 7.418 16.889 -45.059 1.00 83.69 98 HIS A C 1
ATOM 747 O O . HIS A 1 98 ? 8.031 16.666 -44.013 1.00 83.69 98 HIS A O 1
ATOM 753 N N . ASP A 1 99 ? 6.577 17.914 -45.197 1.00 80.00 99 ASP A N 1
ATOM 754 C CA . ASP A 1 99 ? 6.200 18.810 -44.101 1.00 80.00 99 ASP A CA 1
ATOM 755 C C . ASP A 1 99 ? 5.203 18.152 -43.130 1.00 80.00 99 ASP A C 1
ATOM 757 O O . ASP A 1 99 ? 4.655 17.074 -43.381 1.00 80.00 99 ASP A O 1
ATOM 761 N N . VAL A 1 100 ? 4.941 18.821 -42.008 1.00 70.56 100 VAL A N 1
ATOM 762 C CA . VAL A 1 100 ? 3.966 18.358 -41.010 1.00 70.56 100 VAL A CA 1
ATOM 763 C C . VAL A 1 100 ? 2.548 18.176 -41.579 1.00 70.56 100 VAL A C 1
ATOM 765 O O . VAL A 1 100 ? 1.803 17.277 -41.174 1.00 70.56 100 VAL A O 1
ATOM 768 N N . ILE A 1 101 ? 2.163 19.014 -42.547 1.00 75.25 101 ILE A N 1
ATOM 769 C CA . ILE A 1 101 ? 0.824 19.030 -43.147 1.00 75.25 101 ILE A CA 1
ATOM 770 C C . ILE A 1 101 ? 0.594 17.761 -43.969 1.00 75.25 101 ILE A C 1
ATOM 772 O O . ILE A 1 101 ? -0.512 17.217 -43.955 1.00 75.25 101 ILE A O 1
ATOM 776 N N . TYR A 1 102 ? 1.618 17.260 -44.655 1.00 83.69 102 TYR A N 1
ATOM 777 C CA . TYR A 1 102 ? 1.560 16.008 -45.397 1.00 83.69 102 TYR A CA 1
ATOM 778 C C . TYR A 1 102 ? 1.180 14.834 -44.493 1.00 83.69 102 TYR A C 1
ATOM 780 O O . TYR A 1 102 ? 0.188 14.155 -44.764 1.00 83.69 102 TYR A O 1
ATOM 788 N N . TYR A 1 103 ? 1.904 14.636 -43.388 1.00 78.38 103 TYR A N 1
ATOM 789 C CA . TYR A 1 103 ? 1.645 13.535 -42.457 1.00 78.38 103 TYR A CA 1
ATOM 790 C C . TYR A 1 103 ? 0.274 13.653 -41.789 1.00 78.38 103 TYR A C 1
ATOM 792 O O . TYR A 1 103 ? -0.443 12.657 -41.662 1.00 78.38 103 TYR A O 1
ATOM 800 N N . LYS A 1 104 ? -0.149 14.880 -41.456 1.00 73.94 104 LYS A N 1
ATOM 801 C CA . LYS A 1 104 ? -1.510 15.164 -40.979 1.00 73.94 104 LYS A CA 1
ATOM 802 C C . LYS A 1 104 ? -2.574 14.777 -42.006 1.00 73.94 104 LYS A C 1
ATOM 804 O O . LYS A 1 104 ? -3.571 14.146 -41.660 1.00 73.94 104 LYS A O 1
ATOM 809 N N . ASN A 1 105 ? -2.398 15.182 -43.259 1.00 79.50 105 ASN A N 1
ATOM 810 C CA . ASN A 1 105 ? -3.368 14.911 -44.316 1.00 79.50 105 ASN A CA 1
ATOM 811 C C . ASN A 1 105 ? -3.462 13.417 -44.605 1.00 79.50 105 ASN A C 1
ATOM 813 O O . ASN A 1 105 ? -4.565 12.907 -44.787 1.00 79.50 105 ASN A O 1
ATOM 817 N N . LEU A 1 106 ? -2.325 12.721 -44.596 1.00 79.81 106 LEU A N 1
ATOM 818 C CA . LEU A 1 106 ? -2.289 11.274 -44.721 1.00 79.81 106 LEU A CA 1
ATOM 819 C C . LEU A 1 106 ? -3.078 10.625 -43.574 1.00 79.81 106 LEU A C 1
ATOM 821 O O . LEU A 1 106 ? -3.882 9.735 -43.820 1.00 79.81 106 LEU A O 1
ATOM 825 N N . TYR A 1 107 ? -2.944 11.142 -42.344 1.00 72.69 107 TYR A N 1
ATOM 826 C CA . TYR A 1 107 ? -3.694 10.648 -41.184 1.00 72.69 107 TYR A CA 1
ATOM 827 C C . TYR A 1 107 ? -5.198 10.779 -41.368 1.00 72.69 107 TYR A C 1
ATOM 829 O O . TYR A 1 107 ? -5.937 9.815 -41.200 1.00 72.69 107 TYR A O 1
ATOM 837 N N . GLN A 1 108 ? -5.657 11.978 -41.726 1.00 77.25 108 GLN A N 1
ATOM 838 C CA . GLN A 1 108 ? -7.082 12.266 -41.887 1.00 77.25 108 GLN A CA 1
ATOM 839 C C . GLN A 1 108 ? -7.727 11.454 -43.018 1.00 77.25 108 GLN A C 1
ATOM 841 O O . GLN A 1 108 ? -8.948 11.310 -43.049 1.00 77.25 108 GLN A O 1
ATOM 846 N N . GLN A 1 109 ? -6.917 10.951 -43.951 1.00 78.44 109 GLN A N 1
ATOM 847 C CA . GLN A 1 109 ? -7.354 10.151 -45.090 1.00 78.44 109 GLN A CA 1
ATOM 848 C C . GLN A 1 109 ? -7.246 8.639 -44.842 1.00 78.44 109 GLN A C 1
ATOM 850 O O . GLN A 1 109 ? -7.900 7.874 -45.554 1.00 78.44 109 GLN A O 1
ATOM 855 N N . SER A 1 110 ? -6.468 8.199 -43.848 1.00 73.00 110 SER A N 1
ATOM 856 C CA . SER A 1 110 ? -6.331 6.783 -43.504 1.00 73.00 110 SER A CA 1
ATOM 857 C C . SER A 1 110 ? -7.613 6.252 -42.846 1.00 73.00 110 SER A C 1
ATOM 859 O O . SER A 1 110 ? -8.069 6.803 -41.842 1.00 73.00 110 SER A O 1
ATOM 861 N N . PRO A 1 111 ? -8.219 5.166 -43.362 1.00 73.19 111 PRO A N 1
ATOM 862 C CA . PRO A 1 111 ? -9.307 4.486 -42.668 1.00 73.19 111 PRO A CA 1
ATOM 863 C C . PRO A 1 111 ? -8.835 3.972 -41.300 1.00 73.19 111 PRO A C 1
ATOM 865 O O . PRO A 1 111 ? -7.678 3.577 -41.150 1.00 73.19 111 PRO A O 1
ATOM 868 N N . ALA A 1 112 ? -9.734 3.927 -40.313 1.00 64.94 112 ALA A N 1
ATOM 869 C CA . ALA A 1 112 ? -9.429 3.355 -39.001 1.00 64.94 112 ALA A CA 1
ATOM 870 C C . ALA A 1 112 ? -8.844 1.934 -39.155 1.00 64.94 112 ALA A C 1
ATOM 872 O O . ALA A 1 112 ? -9.499 1.057 -39.720 1.00 64.94 112 ALA A O 1
ATOM 873 N N . GLY A 1 113 ? -7.612 1.724 -38.675 1.00 59.06 113 GLY A N 1
ATOM 874 C CA . GLY A 1 113 ? -6.895 0.444 -38.751 1.00 59.06 113 GLY A CA 1
ATOM 875 C C . GLY A 1 113 ? -5.910 0.273 -39.918 1.00 59.06 113 GLY A C 1
ATOM 876 O O . GLY A 1 113 ? -5.387 -0.827 -40.073 1.00 59.06 113 GLY A O 1
ATOM 877 N N . TYR A 1 114 ? -5.650 1.304 -40.731 1.00 60.53 114 TYR A N 1
ATOM 878 C CA . TYR A 1 114 ? -4.540 1.295 -41.697 1.00 60.53 114 TYR A CA 1
ATOM 879 C C . TYR A 1 114 ? -3.215 1.717 -41.063 1.00 60.53 114 TYR A C 1
ATOM 881 O O . TYR A 1 114 ? -3.208 2.524 -40.130 1.00 60.53 114 TYR A O 1
ATOM 889 N N . ASP A 1 115 ? -2.116 1.200 -41.624 1.00 59.47 115 ASP A N 1
ATOM 890 C CA . ASP A 1 115 ? -0.743 1.585 -41.294 1.00 59.47 115 ASP A CA 1
ATOM 891 C C . ASP A 1 115 ? -0.645 3.113 -41.212 1.00 59.47 115 ASP A C 1
ATOM 893 O O . ASP A 1 115 ? -1.030 3.848 -42.130 1.00 59.47 115 ASP A O 1
ATOM 897 N N . GLY A 1 116 ? -0.237 3.592 -40.040 1.00 68.25 116 GLY A N 1
ATOM 898 C CA . GLY A 1 116 ? -0.337 4.996 -39.696 1.00 68.25 116 GLY A CA 1
ATOM 899 C C . GLY A 1 116 ? 0.640 5.834 -40.532 1.00 68.25 116 GLY A C 1
ATOM 900 O O . GLY A 1 116 ? 1.759 5.400 -40.792 1.00 68.25 116 GLY A O 1
ATOM 901 N N . PRO A 1 117 ? 0.301 7.085 -40.875 1.00 71.69 117 PRO A N 1
ATOM 902 C CA . PRO A 1 117 ? 1.243 8.078 -41.417 1.00 71.69 117 PRO A CA 1
ATOM 903 C C . PRO A 1 117 ? 2.527 8.218 -40.611 1.00 71.69 117 PRO A C 1
ATOM 905 O O . PRO A 1 117 ? 3.584 8.527 -41.149 1.00 71.69 117 PRO A O 1
ATOM 908 N N . TYR A 1 118 ? 2.414 7.985 -39.308 1.00 73.00 118 TYR A N 1
ATOM 909 C CA . TYR A 1 118 ? 3.522 7.955 -38.374 1.00 73.00 118 TYR A CA 1
ATOM 910 C C . TYR A 1 118 ? 4.498 6.810 -38.659 1.00 73.00 118 TYR A C 1
ATOM 912 O O . TYR A 1 118 ? 5.697 6.985 -38.486 1.00 73.00 118 TYR A O 1
ATOM 920 N N . GLY A 1 119 ? 4.016 5.669 -39.153 1.00 77.94 119 GLY A N 1
ATOM 921 C CA . GLY A 1 119 ? 4.868 4.593 -39.643 1.00 77.94 119 GLY A CA 1
ATOM 922 C C . GLY A 1 119 ? 5.716 5.045 -40.818 1.00 77.94 119 GLY A C 1
ATOM 923 O O . GLY A 1 119 ? 6.934 4.918 -40.779 1.00 77.94 119 GLY A O 1
ATOM 924 N N . ILE A 1 120 ? 5.088 5.668 -41.813 1.00 81.69 120 ILE A N 1
ATOM 925 C CA . ILE A 1 120 ? 5.795 6.195 -42.987 1.00 81.69 120 ILE A CA 1
ATOM 926 C C . ILE A 1 120 ? 6.831 7.247 -42.577 1.00 81.69 120 ILE A C 1
ATOM 928 O O . ILE A 1 120 ? 7.968 7.185 -43.033 1.00 81.69 120 ILE A O 1
ATOM 932 N N . PHE A 1 121 ? 6.481 8.163 -41.667 1.00 83.25 121 PHE A N 1
ATOM 933 C CA . PHE A 1 121 ? 7.440 9.126 -41.114 1.00 83.25 121 PHE A CA 1
ATOM 934 C C . PHE A 1 121 ? 8.655 8.418 -40.501 1.00 83.25 121 PHE A C 1
ATOM 936 O O . PHE A 1 121 ? 9.796 8.726 -40.837 1.00 83.25 121 PHE A O 1
ATOM 943 N N . VAL A 1 122 ? 8.418 7.440 -39.625 1.00 82.19 122 VAL A N 1
ATOM 944 C CA . VAL A 1 122 ? 9.481 6.676 -38.963 1.00 82.19 122 VAL A CA 1
ATOM 945 C C . VAL A 1 122 ? 10.346 5.942 -39.978 1.00 82.19 122 VAL A C 1
ATOM 947 O O . VAL A 1 122 ? 11.568 5.995 -39.882 1.00 82.19 122 VAL A O 1
ATOM 950 N N . GLU A 1 123 ? 9.735 5.277 -40.955 1.00 85.06 123 GLU A N 1
ATOM 951 C CA . GLU A 1 123 ? 10.445 4.585 -42.026 1.00 85.06 123 GLU A CA 1
ATOM 952 C C . GLU A 1 123 ? 11.358 5.550 -42.791 1.00 85.06 123 GLU A C 1
ATOM 954 O O . GLU A 1 123 ? 12.546 5.266 -42.945 1.00 85.06 123 GLU A O 1
ATOM 959 N N . GLU A 1 124 ? 10.857 6.725 -43.186 1.00 87.38 124 GLU A N 1
ATOM 960 C CA . GLU A 1 124 ? 11.673 7.755 -43.837 1.00 87.38 124 GLU A CA 1
ATOM 961 C C . GLU A 1 124 ? 12.873 8.169 -42.979 1.00 87.38 124 GLU A C 1
ATOM 963 O O . GLU A 1 124 ? 13.978 8.352 -43.501 1.00 87.38 124 GLU A O 1
ATOM 968 N N . MET A 1 125 ? 12.684 8.303 -41.663 1.00 86.88 125 MET A N 1
ATOM 969 C CA . MET A 1 125 ? 13.765 8.685 -40.753 1.00 86.88 125 MET A CA 1
ATOM 970 C C . MET A 1 125 ? 14.817 7.584 -40.674 1.00 86.88 125 MET A C 1
ATOM 972 O O . MET A 1 125 ? 16.013 7.864 -40.766 1.00 86.88 125 MET A O 1
ATOM 976 N N . LEU A 1 126 ? 14.388 6.328 -40.558 1.00 86.94 126 LEU A N 1
ATOM 977 C CA . LEU A 1 126 ? 15.289 5.183 -40.475 1.00 86.94 126 LEU A CA 1
ATOM 978 C C . LEU A 1 126 ? 16.063 4.963 -41.777 1.00 86.94 126 LEU A C 1
ATOM 980 O O . LEU A 1 126 ? 17.267 4.725 -41.710 1.00 86.94 126 LEU A O 1
ATOM 984 N N . VAL A 1 127 ? 15.435 5.162 -42.942 1.00 89.62 127 VAL A N 1
ATOM 985 C CA . VAL A 1 127 ? 16.126 5.164 -44.244 1.00 89.62 127 VAL A CA 1
ATOM 986 C C . VAL A 1 127 ? 17.231 6.222 -44.274 1.00 89.62 127 VAL A C 1
ATOM 988 O O . VAL A 1 127 ? 18.324 5.961 -44.778 1.00 89.62 127 VAL A O 1
ATOM 991 N N . LYS A 1 128 ? 16.988 7.418 -43.722 1.00 89.75 128 LYS A N 1
ATOM 992 C CA . LYS A 1 128 ? 17.999 8.489 -43.669 1.00 89.75 128 LYS A CA 1
ATOM 993 C C . LYS A 1 128 ? 19.134 8.176 -42.699 1.00 89.75 128 LYS A C 1
ATOM 995 O O . LYS A 1 128 ? 20.290 8.425 -43.034 1.00 89.75 128 LYS A O 1
ATOM 1000 N N . VAL A 1 129 ? 18.825 7.601 -41.537 1.00 89.12 129 VAL A N 1
ATOM 1001 C CA . VAL A 1 129 ? 19.843 7.107 -40.596 1.00 89.12 129 VAL A CA 1
ATOM 1002 C C . VAL A 1 129 ? 20.678 6.007 -41.262 1.00 89.12 129 VAL A C 1
ATOM 1004 O O . VAL A 1 129 ? 21.903 6.052 -41.213 1.00 89.12 129 VAL A O 1
ATOM 1007 N N . GLU A 1 130 ? 20.056 5.055 -41.959 1.00 91.69 130 GLU A N 1
ATOM 1008 C CA . GLU A 1 130 ? 20.780 4.016 -42.694 1.00 91.69 130 GLU A CA 1
ATOM 1009 C C . GLU A 1 130 ? 21.637 4.584 -43.828 1.00 91.69 130 GLU A C 1
ATOM 1011 O O . GLU A 1 130 ? 22.764 4.134 -44.019 1.00 91.69 130 GLU A O 1
ATOM 1016 N N . ALA A 1 131 ? 21.153 5.584 -44.562 1.00 91.44 131 ALA A N 1
ATOM 1017 C CA . ALA A 1 131 ? 21.937 6.224 -45.612 1.00 91.44 131 ALA A CA 1
ATOM 1018 C C . ALA A 1 131 ? 23.188 6.933 -45.059 1.00 91.44 131 ALA A C 1
ATOM 1020 O O . ALA A 1 131 ? 24.227 6.937 -45.719 1.00 91.44 131 ALA A O 1
ATOM 1021 N N . GLU A 1 132 ? 23.100 7.513 -43.859 1.00 92.69 132 GLU A N 1
ATOM 1022 C CA . GLU A 1 132 ? 24.216 8.208 -43.208 1.00 92.69 132 GLU A CA 1
ATOM 1023 C C . GLU A 1 132 ? 25.224 7.236 -42.566 1.00 92.69 132 GLU A C 1
ATOM 1025 O O . GLU A 1 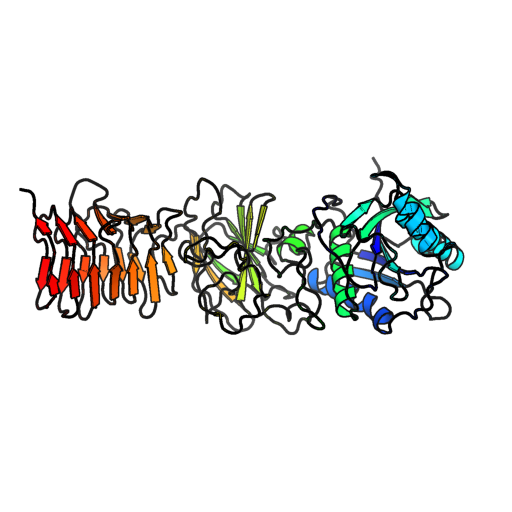132 ? 26.431 7.409 -42.737 1.00 92.69 132 GLU A O 1
ATOM 1030 N N . TYR A 1 133 ? 24.754 6.211 -41.842 1.00 90.69 133 TYR A N 1
ATOM 1031 C CA . TYR A 1 133 ? 25.610 5.333 -41.021 1.00 90.69 133 TYR A CA 1
ATOM 1032 C C . TYR A 1 133 ? 25.808 3.915 -41.579 1.00 90.69 133 TYR A C 1
ATOM 1034 O O . TYR A 1 133 ? 26.672 3.177 -41.102 1.00 90.69 133 TYR A O 1
ATOM 1042 N N . GLY A 1 134 ? 25.034 3.525 -42.592 1.00 93.38 134 GLY A N 1
ATOM 1043 C CA . GLY A 1 134 ? 24.990 2.177 -43.157 1.00 93.38 134 GLY A CA 1
ATOM 1044 C C . GLY A 1 134 ? 24.130 1.193 -42.352 1.00 93.38 134 GLY A C 1
ATOM 1045 O O . GLY A 1 134 ? 23.923 1.346 -41.150 1.00 93.38 134 GLY A O 1
ATOM 1046 N N . ALA A 1 135 ? 23.673 0.118 -43.007 1.00 90.50 135 ALA A N 1
ATOM 1047 C CA . ALA A 1 135 ? 22.805 -0.905 -42.402 1.00 90.50 135 ALA A CA 1
ATOM 1048 C C . ALA A 1 135 ? 23.405 -1.561 -41.144 1.00 90.50 135 ALA A C 1
ATOM 1050 O O . ALA A 1 135 ? 22.693 -1.845 -40.184 1.00 90.50 135 ALA A O 1
ATOM 1051 N N . ALA A 1 136 ? 24.730 -1.756 -41.125 1.00 90.31 136 ALA A N 1
ATOM 1052 C CA . ALA A 1 136 ? 25.442 -2.369 -40.002 1.00 90.31 136 ALA A CA 1
ATOM 1053 C C . ALA A 1 136 ? 25.340 -1.555 -38.698 1.00 90.31 136 ALA A C 1
ATOM 1055 O O . ALA A 1 136 ? 25.552 -2.093 -37.614 1.00 90.31 136 ALA A O 1
ATOM 1056 N N . TYR A 1 137 ? 24.977 -0.267 -38.775 1.00 89.25 137 TYR A N 1
ATOM 1057 C CA . TYR A 1 137 ? 24.757 0.570 -37.596 1.00 89.25 137 TYR A CA 1
ATOM 1058 C C . TYR A 1 137 ? 23.631 0.042 -36.689 1.00 89.25 137 TYR A C 1
ATOM 1060 O O . TYR A 1 137 ? 23.651 0.285 -35.481 1.00 89.25 137 TYR A O 1
ATOM 1068 N N . PHE A 1 138 ? 22.696 -0.721 -37.265 1.00 87.44 138 PHE A N 1
ATOM 1069 C CA . PHE A 1 138 ? 21.536 -1.291 -36.588 1.00 87.44 138 PHE A CA 1
ATOM 1070 C C . PHE A 1 138 ? 21.757 -2.710 -36.045 1.00 87.44 138 PHE A C 1
ATOM 1072 O O . PHE A 1 138 ? 20.870 -3.227 -35.366 1.00 87.44 138 PHE A O 1
ATOM 1079 N N . ASP A 1 139 ? 22.887 -3.367 -36.332 1.00 87.25 139 ASP A N 1
ATOM 1080 C CA . ASP A 1 139 ? 23.078 -4.810 -36.083 1.00 87.25 139 ASP A CA 1
ATOM 1081 C C . ASP A 1 139 ? 22.862 -5.219 -34.624 1.00 87.25 139 ASP A C 1
ATOM 1083 O O . ASP A 1 139 ? 22.210 -6.224 -34.338 1.00 87.25 139 ASP A O 1
ATOM 1087 N N . ASP A 1 140 ? 23.324 -4.388 -33.705 1.00 85.50 140 ASP A N 1
ATOM 1088 C CA . ASP A 1 140 ? 23.238 -4.545 -32.254 1.00 85.50 140 ASP A CA 1
ATOM 1089 C C . ASP A 1 140 ? 22.074 -3.763 -31.621 1.00 85.50 140 ASP A C 1
ATOM 1091 O O . ASP A 1 140 ? 21.899 -3.859 -30.416 1.00 85.50 140 ASP A O 1
ATOM 1095 N N . VAL A 1 141 ? 21.289 -3.001 -32.397 1.00 85.69 141 VAL A N 1
ATOM 1096 C CA . VAL A 1 141 ? 20.184 -2.161 -31.894 1.00 85.69 141 VAL A CA 1
ATOM 1097 C C . VAL A 1 141 ? 18.944 -2.997 -31.586 1.00 85.69 141 VAL A C 1
ATOM 1099 O O . VAL A 1 141 ? 18.358 -3.592 -32.489 1.00 85.69 141 VAL A O 1
ATOM 1102 N N . ASP A 1 142 ? 18.508 -3.009 -30.334 1.00 82.44 142 ASP A N 1
ATOM 1103 C CA . ASP A 1 142 ? 17.351 -3.788 -29.879 1.00 82.44 142 ASP A CA 1
ATOM 1104 C C . ASP A 1 142 ? 16.068 -2.958 -29.831 1.00 82.44 142 ASP A C 1
ATOM 1106 O O . ASP A 1 142 ? 14.993 -3.504 -30.060 1.00 82.44 142 ASP A O 1
ATOM 1110 N N . ALA A 1 143 ? 16.191 -1.648 -29.586 1.00 84.94 143 ALA A N 1
ATOM 1111 C CA . ALA A 1 143 ? 15.098 -0.678 -29.628 1.00 84.94 143 ALA A CA 1
ATOM 1112 C C . ALA A 1 143 ? 15.567 0.650 -30.241 1.00 84.94 143 ALA A C 1
ATOM 1114 O O . ALA A 1 143 ? 16.739 1.015 -30.132 1.00 84.94 143 ALA A O 1
ATOM 1115 N N . ILE A 1 144 ? 14.654 1.406 -30.856 1.00 82.81 144 ILE A N 1
ATOM 1116 C CA . ILE A 1 144 ? 14.952 2.728 -31.425 1.00 82.81 144 ILE A CA 1
ATOM 1117 C C . ILE A 1 144 ? 13.953 3.741 -30.893 1.00 82.81 144 ILE A C 1
ATOM 1119 O O . ILE A 1 144 ? 12.799 3.686 -31.286 1.00 82.81 144 ILE A O 1
ATOM 1123 N N . MET A 1 145 ? 14.416 4.694 -30.093 1.00 83.50 145 MET A N 1
ATOM 1124 C CA . MET A 1 145 ? 13.631 5.819 -29.594 1.00 83.50 145 MET A CA 1
ATOM 1125 C C . MET A 1 145 ? 13.775 7.010 -30.541 1.00 83.50 145 MET A C 1
ATOM 1127 O O . MET A 1 145 ? 14.890 7.459 -30.811 1.00 83.50 145 MET A O 1
ATOM 1131 N N . MET A 1 146 ? 12.659 7.529 -31.052 1.00 81.31 146 MET A N 1
ATOM 1132 C CA . MET A 1 146 ? 12.660 8.605 -32.045 1.00 81.31 146 MET A CA 1
ATOM 1133 C C . MET A 1 146 ? 12.054 9.888 -31.496 1.00 81.31 146 MET A C 1
ATOM 1135 O O . MET A 1 146 ? 10.848 10.032 -31.428 1.00 81.31 146 MET A O 1
ATOM 1139 N N . MET A 1 147 ? 12.892 10.861 -31.194 1.00 77.38 147 MET A N 1
ATOM 1140 C CA . MET A 1 147 ? 12.482 12.139 -30.633 1.00 77.38 147 MET A CA 1
ATOM 1141 C C . MET A 1 147 ? 12.130 13.104 -31.764 1.00 77.38 147 MET A C 1
ATOM 1143 O O . MET A 1 147 ? 13.006 13.450 -32.556 1.00 77.38 147 MET A O 1
ATOM 1147 N N . ILE A 1 148 ? 10.878 13.550 -31.839 1.00 73.19 148 ILE A N 1
ATOM 1148 C CA . ILE A 1 148 ? 10.429 14.495 -32.868 1.00 73.19 148 ILE A CA 1
ATOM 1149 C C . ILE A 1 148 ? 10.369 15.894 -32.270 1.00 73.19 148 ILE A C 1
ATOM 1151 O O . ILE A 1 148 ? 9.817 16.083 -31.191 1.00 73.19 148 ILE A O 1
ATOM 1155 N N . THR A 1 149 ? 10.919 16.888 -32.958 1.00 67.88 149 THR A N 1
ATOM 1156 C CA . THR A 1 149 ? 10.638 18.286 -32.628 1.00 67.88 149 THR A CA 1
ATOM 1157 C C . THR A 1 149 ? 9.442 18.782 -33.438 1.00 67.88 149 THR A C 1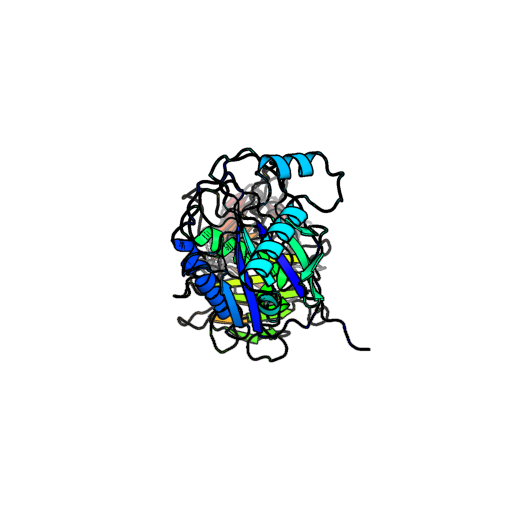
ATOM 1159 O O . THR A 1 149 ? 9.318 18.518 -34.633 1.00 67.88 149 THR A O 1
ATOM 1162 N N . ASP A 1 150 ? 8.524 19.470 -32.764 1.00 60.88 150 ASP A N 1
ATOM 1163 C CA . ASP A 1 150 ? 7.503 20.307 -33.389 1.00 60.88 150 ASP A CA 1
ATOM 1164 C C . ASP A 1 150 ? 7.856 21.736 -32.985 1.00 60.88 150 ASP A C 1
ATOM 1166 O O . ASP A 1 150 ? 8.066 22.012 -31.800 1.00 60.88 150 ASP A O 1
ATOM 1170 N N . GLY A 1 151 ? 7.938 22.647 -33.951 1.00 54.09 151 GLY A N 1
ATOM 1171 C CA . GLY A 1 151 ? 8.269 24.060 -33.760 1.00 54.09 151 GLY A CA 1
ATOM 1172 C C . GLY A 1 151 ? 7.234 24.866 -32.960 1.00 54.09 151 GLY A C 1
ATOM 1173 O O . GLY A 1 151 ? 7.064 26.060 -33.203 1.00 54.09 151 GLY A O 1
ATOM 1174 N N . GLY A 1 152 ? 6.517 24.248 -32.017 1.00 49.12 152 GLY A N 1
ATOM 1175 C CA . GLY A 1 152 ? 5.618 24.905 -31.075 1.00 49.12 152 GLY A CA 1
ATOM 1176 C C . GLY A 1 152 ? 4.278 25.338 -31.668 1.00 49.12 152 GLY A C 1
ATOM 1177 O O . GLY A 1 152 ? 3.578 26.140 -31.046 1.00 49.12 152 GLY A O 1
ATOM 1178 N N . THR A 1 153 ? 3.893 24.857 -32.857 1.00 49.50 153 THR A N 1
ATOM 1179 C CA . THR A 1 153 ? 2.662 25.341 -33.516 1.00 49.50 153 THR A CA 1
ATOM 1180 C C . THR A 1 153 ? 1.378 24.744 -32.942 1.00 49.50 153 THR A C 1
ATOM 1182 O O . THR A 1 153 ? 0.294 25.256 -33.221 1.00 49.50 153 THR A O 1
ATOM 1185 N N . GLY A 1 154 ? 1.479 23.716 -32.095 1.00 46.78 154 GLY A N 1
ATOM 1186 C CA . GLY A 1 154 ? 0.444 23.280 -31.155 1.00 46.78 154 GLY A CA 1
ATOM 1187 C C . GLY A 1 154 ? -0.917 22.865 -31.719 1.00 46.78 154 GLY A C 1
ATOM 1188 O O . GLY A 1 154 ? -1.813 22.622 -30.925 1.00 46.78 154 GLY A O 1
ATOM 1189 N N . TRP A 1 155 ? -1.107 22.794 -33.041 1.00 43.12 155 TRP A N 1
ATOM 1190 C CA . TRP A 1 155 ? -2.446 22.648 -33.641 1.00 43.12 155 TRP A CA 1
ATOM 1191 C C . TRP A 1 155 ? -2.517 21.757 -34.892 1.00 43.12 155 TRP A C 1
ATOM 1193 O O . TRP A 1 155 ? -3.574 21.669 -35.529 1.00 43.12 155 TRP A O 1
ATOM 1203 N N . TYR A 1 156 ? -1.428 21.088 -35.290 1.00 48.94 156 TYR A N 1
ATOM 1204 C CA . TYR A 1 156 ? -1.387 20.410 -36.593 1.00 48.94 156 TYR A CA 1
ATOM 1205 C C . TYR A 1 156 ? -1.312 18.896 -36.595 1.00 48.94 156 TYR A C 1
ATOM 1207 O O . TYR A 1 156 ? -1.4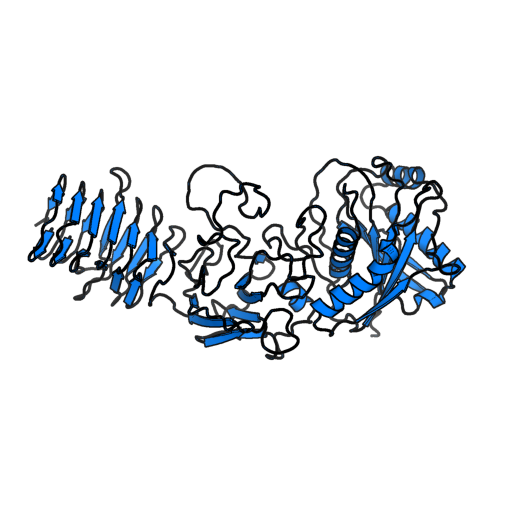89 18.323 -37.662 1.00 48.94 156 TYR A O 1
ATOM 1215 N N . TYR A 1 157 ? -1.257 18.240 -35.447 1.00 50.47 157 TYR A N 1
ATOM 1216 C CA . TYR A 1 157 ? -1.550 16.814 -35.398 1.00 50.47 157 TYR A CA 1
ATOM 1217 C C . TYR A 1 157 ? -2.932 16.606 -34.795 1.00 50.47 157 TYR A C 1
ATOM 1219 O O . TYR A 1 157 ? -3.332 17.388 -33.932 1.00 50.47 157 TYR A O 1
ATOM 1227 N N . PRO A 1 158 ? -3.743 15.689 -35.348 1.00 43.91 158 PRO A N 1
ATOM 1228 C CA . PRO A 1 158 ? -5.131 15.555 -34.949 1.00 43.91 158 PRO A CA 1
ATOM 1229 C C . PRO A 1 158 ? -5.164 15.269 -33.453 1.00 43.91 158 PRO A C 1
ATOM 1231 O O . PRO A 1 158 ? -4.712 14.224 -33.009 1.00 43.91 158 PRO A O 1
ATOM 1234 N N . THR A 1 159 ? -5.711 16.220 -32.702 1.00 42.28 159 THR A N 1
ATOM 1235 C CA . THR A 1 159 ? -5.891 16.233 -31.244 1.00 42.28 159 THR A CA 1
ATOM 1236 C C . THR A 1 159 ? -6.912 15.189 -30.773 1.00 42.28 159 THR A C 1
ATOM 1238 O O . THR A 1 159 ? -7.662 15.416 -29.829 1.00 42.28 159 THR A O 1
ATOM 1241 N N . GLY A 1 160 ? -7.023 14.067 -31.484 1.00 40.78 160 GLY A N 1
ATOM 1242 C CA . GLY A 1 160 ? -7.671 12.878 -30.970 1.00 40.78 160 GLY A CA 1
ATOM 1243 C C . GLY A 1 160 ? -6.691 12.190 -30.036 1.00 40.78 160 GLY A C 1
ATOM 1244 O O . GLY A 1 160 ? -5.495 12.154 -30.299 1.00 40.78 160 GLY A O 1
ATOM 1245 N N . ASN A 1 161 ? -7.201 11.709 -28.922 1.00 38.84 161 ASN A N 1
ATOM 1246 C CA . ASN A 1 161 ? -6.488 10.940 -27.917 1.00 38.84 161 ASN A CA 1
ATOM 1247 C C . ASN A 1 161 ? -5.765 9.736 -28.509 1.00 38.84 161 ASN A C 1
ATOM 1249 O O . ASN A 1 161 ? -6.416 8.770 -28.891 1.00 38.84 161 ASN A O 1
ATOM 1253 N N . TYR A 1 162 ? -4.447 9.834 -28.639 1.00 45.34 162 TYR A N 1
ATOM 1254 C CA . TYR A 1 162 ? -3.589 8.759 -29.116 1.00 45.34 162 TYR A CA 1
ATOM 1255 C C . TYR A 1 162 ? -2.296 8.733 -28.302 1.00 45.34 162 TYR A C 1
ATOM 1257 O O . TYR A 1 162 ? -1.189 8.665 -28.835 1.00 45.34 162 TYR A O 1
ATOM 1265 N N . GLY A 1 163 ? -2.479 8.811 -26.985 1.00 42.16 163 GLY A N 1
ATOM 1266 C CA . GLY A 1 163 ? -1.544 8.335 -25.992 1.00 42.16 163 GLY A CA 1
ATOM 1267 C C . GLY A 1 163 ? -1.607 6.808 -25.918 1.00 42.16 163 GLY A C 1
ATOM 1268 O O . GLY A 1 163 ? -2.488 6.278 -25.245 1.00 42.16 163 GLY A O 1
ATOM 1269 N N . GLY A 1 164 ? -0.743 6.082 -26.625 1.00 43.44 164 GLY A N 1
ATOM 1270 C CA . GLY A 1 164 ? -0.660 4.635 -26.432 1.00 43.44 164 GLY A CA 1
ATOM 1271 C C . GLY A 1 164 ? 0.067 3.851 -27.514 1.00 43.44 164 GLY A C 1
ATOM 1272 O O . GLY A 1 164 ? 0.079 4.235 -28.684 1.00 43.44 164 GLY A O 1
ATOM 1273 N N . VAL A 1 165 ? 0.639 2.721 -27.082 1.00 46.66 165 VAL A N 1
ATOM 1274 C CA . VAL A 1 165 ? 1.380 1.726 -27.873 1.00 46.66 165 VAL A CA 1
ATOM 1275 C C . VAL A 1 165 ? 0.517 1.144 -29.005 1.00 46.66 165 VAL A C 1
ATOM 1277 O O . VAL A 1 165 ? -0.197 0.157 -28.828 1.00 46.66 165 VAL A O 1
ATOM 1280 N N . GLY A 1 166 ? 0.573 1.751 -30.190 1.00 54.44 166 GLY A N 1
ATOM 1281 C CA . GLY A 1 166 ? -0.096 1.296 -31.414 1.00 54.44 166 GLY A CA 1
ATOM 1282 C C . GLY A 1 166 ? 0.869 0.619 -32.389 1.00 54.44 166 GLY A C 1
ATOM 1283 O O . GLY A 1 166 ? 2.040 0.961 -32.455 1.00 54.44 166 GLY A O 1
ATOM 1284 N N . ASN A 1 167 ? 0.422 -0.344 -33.193 1.00 60.84 167 ASN A N 1
ATOM 1285 C CA . ASN A 1 167 ? 1.246 -0.810 -34.313 1.00 60.84 167 ASN A CA 1
ATOM 1286 C C . ASN A 1 167 ? 1.300 0.310 -35.370 1.00 60.84 167 ASN A C 1
ATOM 1288 O O . ASN A 1 167 ? 0.246 0.663 -35.897 1.00 60.84 167 ASN A O 1
ATOM 1292 N N . LEU A 1 168 ? 2.479 0.860 -35.710 1.00 63.81 168 LEU A N 1
ATOM 1293 C CA . LEU A 1 168 ? 2.556 1.855 -36.801 1.00 63.81 168 LEU A CA 1
ATOM 1294 C C . LEU A 1 168 ? 2.264 1.242 -38.175 1.00 63.81 168 LEU A C 1
ATOM 1296 O O . LEU A 1 168 ? 2.130 1.975 -39.154 1.00 63.81 168 LEU A O 1
ATOM 1300 N N . GLY A 1 169 ? 2.154 -0.086 -38.247 1.00 66.00 169 GLY A N 1
ATOM 1301 C CA . GLY A 1 169 ? 1.762 -0.819 -39.441 1.00 66.00 169 GLY A CA 1
ATOM 1302 C C . GLY A 1 169 ? 2.886 -0.988 -40.459 1.00 66.00 169 GLY A C 1
ATOM 1303 O O . GLY A 1 169 ? 2.746 -1.726 -41.427 1.00 66.00 169 GLY A O 1
ATOM 1304 N N . VAL A 1 170 ? 4.046 -0.383 -40.210 1.00 69.62 170 VAL A N 1
ATOM 1305 C CA . VAL A 1 170 ? 5.219 -0.516 -41.069 1.00 69.62 170 VAL A CA 1
ATOM 1306 C C . VAL A 1 170 ? 6.278 -1.376 -40.394 1.00 69.62 170 VAL A C 1
ATOM 1308 O O . VAL A 1 170 ? 6.594 -1.235 -39.214 1.00 69.62 170 VAL A O 1
ATOM 1311 N N . ASN A 1 171 ? 6.864 -2.281 -41.167 1.00 81.44 171 ASN A N 1
ATOM 1312 C CA . ASN A 1 171 ? 8.073 -2.978 -40.759 1.00 81.44 171 ASN A CA 1
ATOM 1313 C C . ASN A 1 171 ? 9.236 -2.328 -41.488 1.00 81.44 171 ASN A C 1
ATOM 1315 O O . ASN A 1 171 ? 9.284 -2.378 -42.716 1.00 81.44 171 ASN A O 1
ATOM 1319 N N . TYR A 1 172 ? 10.180 -1.760 -40.746 1.00 82.88 172 TYR A N 1
ATOM 1320 C CA . TYR A 1 172 ? 11.416 -1.294 -41.355 1.00 82.88 172 TYR A CA 1
ATOM 1321 C C . TYR A 1 172 ? 12.401 -2.456 -41.434 1.00 82.88 172 TYR A C 1
ATOM 1323 O O . TYR A 1 172 ? 12.805 -2.995 -40.403 1.00 82.88 172 TYR A O 1
ATOM 1331 N N . THR A 1 173 ? 12.786 -2.852 -42.646 1.00 86.12 173 THR A N 1
ATOM 1332 C CA . THR A 1 173 ? 13.850 -3.835 -42.863 1.00 86.12 173 THR A CA 1
ATOM 1333 C C . THR A 1 173 ? 15.081 -3.119 -43.395 1.00 86.12 173 THR A C 1
ATOM 1335 O O . THR A 1 173 ? 15.062 -2.595 -44.506 1.00 86.12 173 THR A O 1
ATOM 1338 N N . THR A 1 174 ? 16.157 -3.126 -42.615 1.00 86.31 174 THR A N 1
ATOM 1339 C CA . THR A 1 174 ? 17.450 -2.568 -43.025 1.00 86.31 174 THR A CA 1
ATOM 1340 C C . THR A 1 174 ? 18.014 -3.311 -44.237 1.00 86.31 174 THR A C 1
ATOM 1342 O O . THR A 1 174 ? 17.666 -4.467 -44.503 1.00 86.31 174 THR A O 1
ATOM 1345 N N . GLY A 1 175 ? 18.981 -2.716 -44.939 1.00 84.81 175 GLY A N 1
ATOM 1346 C CA . GLY A 1 175 ? 19.646 -3.339 -46.088 1.00 84.81 175 GLY A CA 1
ATOM 1347 C C . GLY A 1 175 ? 20.350 -4.673 -45.792 1.00 84.81 175 GLY A C 1
ATOM 1348 O O . GLY A 1 175 ? 20.633 -5.438 -46.714 1.00 84.81 175 GLY A O 1
ATOM 1349 N N . ASN A 1 176 ? 20.605 -4.992 -44.518 1.00 86.00 176 ASN A N 1
ATOM 1350 C CA . ASN A 1 176 ? 21.153 -6.281 -44.079 1.00 86.00 176 ASN A CA 1
ATOM 1351 C C . ASN A 1 176 ? 20.092 -7.287 -43.584 1.00 86.00 176 ASN A C 1
ATOM 1353 O O . ASN A 1 176 ? 20.443 -8.382 -43.144 1.00 86.00 176 ASN A O 1
ATOM 1357 N N . GLY A 1 177 ? 18.803 -6.952 -43.693 1.00 84.81 177 GLY A N 1
ATOM 1358 C CA . GLY A 1 177 ? 17.684 -7.848 -43.405 1.00 84.81 177 GLY A CA 1
ATOM 1359 C C . GLY A 1 177 ? 17.178 -7.825 -41.960 1.00 84.81 177 GLY A C 1
ATOM 1360 O O . GLY A 1 177 ? 16.266 -8.593 -41.638 1.00 84.81 177 GLY A O 1
ATOM 1361 N N . LYS A 1 178 ? 17.716 -6.966 -41.083 1.00 82.12 178 LYS A N 1
ATOM 1362 C CA . LYS A 1 178 ? 17.177 -6.786 -39.728 1.00 82.12 178 LYS A CA 1
ATOM 1363 C C . LYS A 1 178 ? 15.853 -6.040 -39.814 1.00 82.12 178 LYS A C 1
ATOM 1365 O O . LYS A 1 178 ? 15.770 -4.972 -40.405 1.00 82.12 178 LYS A O 1
ATOM 1370 N N . THR A 1 179 ? 14.806 -6.636 -39.253 1.00 81.62 179 THR A N 1
ATOM 1371 C CA . THR A 1 179 ? 13.454 -6.077 -39.309 1.00 81.62 179 THR A CA 1
ATOM 1372 C C . THR A 1 179 ? 13.031 -5.570 -37.944 1.00 81.62 179 THR A C 1
ATOM 1374 O O . THR A 1 179 ? 13.143 -6.282 -36.947 1.00 81.62 179 THR A O 1
ATOM 1377 N N . PHE A 1 180 ? 12.526 -4.348 -37.943 1.00 76.50 180 PHE A N 1
ATOM 1378 C CA . PHE A 1 180 ? 12.069 -3.583 -36.803 1.00 76.50 180 PHE A CA 1
ATOM 1379 C C . PHE A 1 180 ? 10.542 -3.475 -36.874 1.00 76.50 180 PHE A C 1
ATOM 1381 O O . PHE A 1 180 ? 10.006 -2.888 -37.815 1.00 76.50 180 PHE A O 1
ATOM 1388 N N . PHE A 1 181 ? 9.843 -4.081 -35.908 1.00 70.75 181 PHE A N 1
ATOM 1389 C CA . PHE A 1 181 ? 8.377 -4.028 -35.822 1.00 70.75 181 PHE A CA 1
ATOM 1390 C C . PHE A 1 181 ? 7.946 -2.782 -35.067 1.00 70.75 181 PHE A C 1
ATOM 1392 O O . PHE A 1 181 ? 8.194 -2.693 -33.866 1.00 70.75 181 PHE A O 1
ATOM 1399 N N . SER A 1 182 ? 7.303 -1.841 -35.752 1.00 60.53 182 SER A N 1
ATOM 1400 C CA . SER A 1 182 ? 6.884 -0.580 -35.155 1.00 60.53 182 SER A CA 1
ATOM 1401 C C . SER A 1 182 ? 5.792 -0.741 -34.099 1.00 60.53 182 SER A C 1
ATOM 1403 O O . SER A 1 182 ? 4.661 -1.111 -34.415 1.00 60.53 182 SER A O 1
ATOM 1405 N N . GLN A 1 183 ? 6.107 -0.381 -32.865 1.00 59.81 183 GLN A N 1
ATOM 1406 C CA . GLN A 1 183 ? 5.141 -0.063 -31.826 1.00 59.81 183 GLN A CA 1
ATOM 1407 C C . GLN A 1 183 ? 5.329 1.416 -31.466 1.00 59.81 183 GLN A C 1
ATOM 1409 O O . GLN A 1 183 ? 6.419 1.826 -31.071 1.00 59.81 183 GLN A O 1
ATOM 1414 N N . SER A 1 184 ? 4.307 2.238 -31.693 1.00 54.66 184 SER A N 1
ATOM 1415 C CA . SER A 1 184 ? 4.295 3.649 -31.332 1.00 54.66 184 SER A CA 1
ATOM 1416 C C . SER A 1 184 ? 3.757 3.844 -29.942 1.00 54.66 184 SER A C 1
ATOM 1418 O O . SER A 1 184 ? 2.549 3.777 -29.777 1.00 54.66 184 SER A O 1
ATOM 1420 N N . GLY A 1 185 ? 4.617 4.174 -28.994 1.00 51.06 185 GLY A N 1
ATOM 1421 C CA . GLY A 1 185 ? 4.215 4.896 -27.798 1.00 51.06 185 GLY A CA 1
ATOM 1422 C C . GLY A 1 185 ? 3.956 6.347 -28.169 1.00 51.06 185 GLY A C 1
ATOM 1423 O O . GLY A 1 185 ? 4.886 7.153 -28.245 1.00 51.06 185 GLY A O 1
ATOM 1424 N N . GLY A 1 186 ? 2.727 6.674 -28.560 1.00 46.34 186 GLY A N 1
ATOM 1425 C CA . GLY A 1 186 ? 2.341 8.076 -28.657 1.00 46.34 186 GLY A CA 1
ATOM 1426 C C . GLY A 1 186 ? 2.131 8.602 -27.248 1.00 46.34 186 GLY A C 1
ATOM 1427 O O . GLY A 1 186 ? 1.453 7.938 -26.478 1.00 46.34 186 GLY A O 1
ATOM 1428 N N . VAL A 1 187 ? 2.655 9.777 -26.908 1.00 42.78 187 VAL A N 1
ATOM 1429 C CA . VAL A 1 187 ? 2.119 10.558 -25.791 1.00 42.78 187 VAL A CA 1
ATOM 1430 C C . VAL A 1 187 ? 1.567 11.840 -26.384 1.00 42.78 187 VAL A C 1
ATOM 1432 O O . VAL A 1 187 ? 2.305 12.742 -26.780 1.00 42.78 187 VAL A O 1
ATOM 1435 N N . ASN A 1 188 ? 0.243 11.933 -26.461 1.00 40.03 188 ASN A N 1
ATOM 1436 C CA . ASN A 1 188 ? -0.392 13.238 -26.559 1.00 40.03 188 ASN A CA 1
ATOM 1437 C C . ASN A 1 188 ? -0.115 13.960 -25.245 1.00 40.03 188 ASN A C 1
ATOM 1439 O O . ASN A 1 188 ? -0.540 13.442 -24.221 1.00 40.03 188 ASN A O 1
ATOM 1443 N N . ASN A 1 189 ? 0.575 15.104 -25.251 1.00 41.66 189 ASN A N 1
ATOM 1444 C CA . ASN A 1 189 ? 0.318 16.219 -24.324 1.00 41.66 189 ASN A CA 1
ATOM 1445 C C . ASN A 1 189 ? 1.219 17.426 -24.666 1.00 41.66 189 ASN A C 1
ATOM 1447 O O . ASN A 1 189 ? 2.432 17.301 -24.764 1.00 41.66 189 ASN A O 1
ATOM 1451 N N . GLU A 1 190 ? 0.694 18.614 -24.976 1.00 46.72 190 GLU A N 1
ATOM 1452 C CA . GLU A 1 190 ? 0.079 19.615 -24.074 1.00 46.72 190 GLU A CA 1
ATOM 1453 C C . GLU A 1 190 ? 1.049 20.357 -23.137 1.00 46.72 190 GLU A C 1
ATOM 1455 O O . GLU A 1 190 ? 0.692 21.416 -22.609 1.00 46.72 190 GLU A O 1
ATOM 1460 N N . PHE A 1 191 ? 2.294 19.895 -22.995 1.00 42.28 191 PHE A N 1
ATOM 1461 C CA . PHE A 1 191 ? 3.224 20.474 -22.035 1.00 42.28 191 PHE A CA 1
ATOM 1462 C C . PHE A 1 191 ? 4.533 20.953 -22.667 1.00 42.28 191 PHE A C 1
ATOM 1464 O O . PHE A 1 191 ? 5.357 20.181 -23.148 1.00 42.28 191 PHE A O 1
ATOM 1471 N N . ALA A 1 192 ? 4.772 22.261 -22.598 1.00 39.00 192 ALA A N 1
ATOM 1472 C CA . ALA A 1 192 ? 6.104 22.823 -22.771 1.00 39.00 192 ALA A CA 1
ATOM 1473 C C . ALA A 1 192 ? 6.961 22.440 -21.550 1.00 39.00 192 ALA A C 1
ATOM 1475 O O . ALA A 1 192 ? 6.963 23.171 -20.559 1.00 39.00 192 ALA A O 1
ATOM 1476 N N . HIS A 1 193 ? 7.632 21.285 -21.562 1.00 53.16 193 HIS A N 1
ATOM 1477 C CA . HIS A 1 193 ? 8.382 20.811 -20.393 1.00 53.16 193 HIS A CA 1
ATOM 1478 C C . HIS A 1 193 ? 9.853 20.475 -20.669 1.00 53.16 193 HIS A C 1
ATOM 1480 O O . HIS A 1 193 ? 10.260 20.163 -21.787 1.00 53.16 193 HIS A O 1
ATOM 1486 N N . GLY A 1 194 ? 10.653 20.628 -19.608 1.00 56.34 194 GLY A N 1
ATOM 1487 C CA . GLY A 1 194 ? 12.093 20.393 -19.569 1.00 56.34 194 GLY A CA 1
ATOM 1488 C C . GLY A 1 194 ? 12.481 18.913 -19.476 1.00 56.34 194 GLY A C 1
ATOM 1489 O O . GLY A 1 194 ? 11.657 18.015 -19.622 1.00 56.34 194 GLY A O 1
ATOM 1490 N N . GLU A 1 195 ? 13.766 18.678 -19.215 1.00 60.19 195 GLU A N 1
ATOM 1491 C CA . GLU A 1 195 ? 14.448 17.373 -19.194 1.00 60.19 195 GLU A CA 1
ATOM 1492 C C . GLU A 1 195 ? 13.667 16.240 -18.506 1.00 60.19 195 GLU A C 1
ATOM 1494 O O . GLU A 1 195 ? 13.521 15.155 -19.067 1.00 60.19 195 GLU A O 1
ATOM 1499 N N . LYS A 1 196 ? 13.110 16.508 -17.319 1.00 67.06 196 LYS A N 1
ATOM 1500 C CA . LYS A 1 196 ? 12.496 15.494 -16.445 1.00 67.06 196 LYS A CA 1
ATOM 1501 C C . LYS A 1 196 ? 11.220 14.874 -17.016 1.00 67.06 196 LYS A C 1
ATOM 1503 O O . LYS A 1 196 ? 11.004 13.675 -16.871 1.00 67.06 196 LYS A O 1
ATOM 1508 N N . THR A 1 197 ? 10.389 15.661 -17.699 1.00 69.06 197 THR A N 1
ATOM 1509 C CA . THR A 1 197 ? 9.165 15.141 -18.333 1.00 69.06 197 THR A CA 1
ATOM 1510 C C . THR A 1 197 ? 9.504 14.216 -19.495 1.00 69.06 197 THR A C 1
ATOM 1512 O O . THR A 1 197 ? 8.863 13.185 -19.669 1.00 69.06 197 THR A O 1
ATOM 1515 N N . SER A 1 198 ? 10.547 14.552 -20.257 1.00 72.38 198 SER A N 1
ATOM 1516 C CA . SER A 1 198 ? 11.001 13.705 -21.363 1.00 72.38 198 SER A CA 1
ATOM 1517 C C . SER A 1 198 ? 11.615 12.399 -20.856 1.00 72.38 198 SER A C 1
ATOM 1519 O O . SER A 1 198 ? 11.386 11.351 -21.451 1.00 72.38 198 SER A O 1
ATOM 1521 N N . GLU A 1 199 ? 12.344 12.436 -19.736 1.00 82.62 199 GLU A N 1
ATOM 1522 C CA . GLU A 1 199 ? 12.873 11.227 -19.092 1.00 82.62 199 GLU A CA 1
ATOM 1523 C C . GLU A 1 199 ? 11.748 10.286 -18.645 1.00 82.62 199 GLU A C 1
ATOM 1525 O O . GLU A 1 199 ? 11.815 9.096 -18.945 1.00 82.62 199 GLU A O 1
ATOM 1530 N N . TRP A 1 200 ? 10.691 10.803 -18.003 1.00 84.12 200 TRP A N 1
ATOM 1531 C CA . TRP A 1 200 ? 9.554 9.989 -17.554 1.00 84.12 200 TRP A CA 1
ATOM 1532 C C . TRP A 1 200 ? 8.863 9.270 -18.713 1.00 84.12 200 TRP A C 1
ATOM 1534 O O . TRP A 1 200 ? 8.704 8.053 -18.649 1.00 84.12 200 TRP A O 1
ATOM 1544 N N . ILE A 1 201 ? 8.529 9.992 -19.790 1.00 80.50 201 ILE A N 1
ATOM 1545 C CA . ILE A 1 201 ? 7.868 9.400 -20.964 1.00 80.50 201 ILE A CA 1
ATOM 1546 C C . ILE A 1 201 ? 8.729 8.283 -21.544 1.00 80.50 201 ILE A C 1
ATOM 1548 O O . ILE A 1 201 ? 8.259 7.175 -21.780 1.00 80.50 201 ILE A O 1
ATOM 1552 N N . ILE A 1 202 ? 10.017 8.559 -21.743 1.00 84.12 202 ILE A N 1
ATOM 1553 C CA . ILE A 1 202 ? 10.915 7.580 -22.345 1.00 84.12 202 ILE A CA 1
ATOM 1554 C C . ILE A 1 202 ? 11.068 6.348 -21.462 1.00 84.12 202 ILE A C 1
ATOM 1556 O O . ILE A 1 202 ? 11.097 5.220 -21.962 1.00 84.12 202 ILE A O 1
ATOM 1560 N N . CYS A 1 203 ? 11.142 6.554 -20.148 1.00 88.50 203 CYS A N 1
ATOM 1561 C CA . CYS A 1 203 ? 11.176 5.451 -19.212 1.00 88.50 203 CYS A CA 1
ATOM 1562 C C . CYS A 1 203 ? 9.882 4.635 -19.279 1.00 88.50 203 CYS A C 1
ATOM 1564 O O . CYS A 1 203 ? 9.971 3.415 -19.379 1.00 88.50 203 CYS A O 1
ATOM 1566 N N . HIS A 1 204 ? 8.714 5.277 -19.268 1.00 88.56 204 HIS A N 1
ATOM 1567 C CA . HIS A 1 204 ? 7.405 4.624 -19.325 1.00 88.56 204 HIS A CA 1
ATOM 1568 C C . HIS A 1 204 ? 7.260 3.750 -20.577 1.00 88.56 204 HIS A C 1
ATOM 1570 O O . HIS A 1 204 ? 7.016 2.547 -20.487 1.00 88.56 204 HIS A O 1
ATOM 1576 N N . GLU A 1 205 ? 7.546 4.318 -21.745 1.00 83.56 205 GLU A N 1
ATOM 1577 C CA . GLU A 1 205 ? 7.430 3.610 -23.019 1.00 83.56 205 GLU A CA 1
ATOM 1578 C C . GLU A 1 205 ? 8.432 2.458 -23.140 1.00 83.56 205 GLU A C 1
ATOM 1580 O O . GLU A 1 205 ? 8.117 1.383 -23.659 1.00 83.56 205 GLU A O 1
ATOM 1585 N N . TYR A 1 206 ? 9.650 2.633 -22.617 1.00 88.12 206 TYR A N 1
ATOM 1586 C CA . TYR A 1 206 ? 10.595 1.521 -22.545 1.00 88.12 206 TYR A CA 1
ATOM 1587 C C . TYR A 1 206 ? 10.088 0.397 -21.636 1.00 88.12 206 TYR A C 1
ATOM 1589 O O . TYR A 1 206 ? 10.354 -0.769 -21.916 1.00 88.12 206 TYR A O 1
ATOM 1597 N N . GLY A 1 207 ? 9.294 0.716 -20.612 1.00 89.12 207 GLY A N 1
ATOM 1598 C CA . GLY A 1 207 ? 8.591 -0.272 -19.798 1.00 89.12 207 GLY A CA 1
ATOM 1599 C C . GLY A 1 207 ? 7.702 -1.178 -20.651 1.00 89.12 207 GLY A C 1
ATOM 1600 O O . GLY A 1 207 ? 7.770 -2.402 -20.522 1.00 89.12 207 GLY A O 1
ATOM 1601 N N . HIS A 1 208 ? 6.951 -0.613 -21.602 1.00 85.25 208 HIS A N 1
ATOM 1602 C CA . HIS A 1 208 ? 6.162 -1.399 -22.556 1.00 85.25 208 HIS A CA 1
ATOM 1603 C C . HIS A 1 208 ? 7.015 -2.256 -23.487 1.00 85.25 208 HIS A C 1
ATOM 1605 O O . HIS A 1 208 ? 6.677 -3.417 -23.729 1.00 85.25 208 HIS A O 1
ATOM 1611 N N . PHE A 1 209 ? 8.147 -1.731 -23.970 1.00 84.19 209 PHE A N 1
ATOM 1612 C CA . PHE A 1 209 ? 9.111 -2.529 -24.737 1.00 84.19 209 PHE A CA 1
ATOM 1613 C C . PHE A 1 209 ? 9.622 -3.730 -23.931 1.00 84.19 209 PHE A C 1
ATOM 1615 O O . PHE A 1 209 ? 9.808 -4.815 -24.486 1.00 84.19 209 PHE A O 1
ATOM 1622 N N . LEU A 1 210 ? 9.791 -3.558 -22.619 1.00 86.06 210 LEU A N 1
ATOM 1623 C CA . LEU A 1 210 ? 10.157 -4.634 -21.706 1.00 86.06 210 LEU A CA 1
ATOM 1624 C C . LEU A 1 210 ? 8.990 -5.584 -21.360 1.00 86.06 210 LEU A C 1
ATOM 1626 O O . LEU A 1 210 ? 9.199 -6.587 -20.679 1.00 86.06 210 LEU A O 1
ATOM 1630 N N . GLY A 1 211 ? 7.779 -5.316 -21.854 1.00 85.69 211 GLY A N 1
ATOM 1631 C CA . GLY A 1 211 ? 6.599 -6.164 -21.680 1.00 85.69 211 GLY A CA 1
ATOM 1632 C C . GLY A 1 211 ? 5.663 -5.743 -20.546 1.00 85.69 211 GLY A C 1
ATOM 1633 O O . GLY A 1 211 ? 4.712 -6.475 -20.265 1.00 85.69 211 GLY A O 1
ATOM 1634 N N . LEU A 1 212 ? 5.893 -4.588 -19.913 1.00 86.38 212 LEU A N 1
ATOM 1635 C CA . LEU A 1 212 ? 4.967 -4.039 -18.923 1.00 86.38 212 LEU A CA 1
ATOM 1636 C C . LEU A 1 212 ? 3.695 -3.517 -19.594 1.00 86.38 212 LEU A C 1
ATOM 1638 O O . LEU A 1 212 ? 3.709 -3.001 -20.713 1.00 86.38 212 LEU A O 1
ATOM 1642 N N . LEU A 1 213 ? 2.576 -3.654 -18.893 1.00 86.19 213 LEU A N 1
ATOM 1643 C CA . LEU A 1 213 ? 1.294 -3.089 -19.300 1.00 86.19 213 LEU A CA 1
ATOM 1644 C C . LEU A 1 213 ? 1.053 -1.784 -18.550 1.00 86.19 213 LEU A C 1
ATOM 1646 O O . LEU A 1 213 ? 1.566 -1.607 -17.447 1.00 86.19 213 LEU A O 1
ATOM 1650 N N . ASP A 1 214 ? 0.211 -0.925 -19.119 1.00 83.19 214 ASP A N 1
ATOM 1651 C CA . ASP A 1 214 ? -0.362 0.178 -18.358 1.00 83.19 214 ASP A CA 1
ATOM 1652 C C . ASP A 1 214 ? -1.099 -0.364 -17.137 1.00 83.19 214 ASP A C 1
ATOM 1654 O O . ASP A 1 214 ? -1.933 -1.277 -17.227 1.00 83.19 214 ASP A O 1
ATOM 1658 N N . LEU A 1 215 ? -0.797 0.215 -15.983 1.00 80.69 215 LEU A N 1
ATOM 1659 C CA . LEU A 1 215 ? -1.478 -0.106 -14.746 1.00 80.69 215 LEU A CA 1
ATOM 1660 C C . LEU A 1 215 ? -2.787 0.685 -14.655 1.00 80.69 215 LEU A C 1
ATOM 1662 O O . LEU A 1 215 ? -2.893 1.816 -15.144 1.00 80.69 215 LEU A O 1
ATOM 1666 N N . PRO A 1 216 ? -3.826 0.100 -14.039 1.00 74.25 216 PRO A N 1
ATOM 1667 C CA . PRO A 1 216 ? -5.120 0.753 -13.948 1.00 74.25 216 PRO A CA 1
ATOM 1668 C C . PRO A 1 216 ? -5.031 2.013 -13.074 1.00 74.25 216 PRO A C 1
ATOM 1670 O O . PRO A 1 216 ? -4.177 2.125 -12.197 1.00 74.25 216 PRO A O 1
ATOM 1673 N N . LYS A 1 217 ? -5.947 2.969 -13.280 1.00 70.44 217 LYS A N 1
ATOM 1674 C CA . LYS A 1 217 ? -5.936 4.271 -12.578 1.00 70.44 217 LYS A CA 1
ATOM 1675 C C . LYS A 1 217 ? -5.937 4.155 -11.047 1.00 70.44 217 LYS A C 1
ATOM 1677 O O . LYS A 1 217 ? -5.418 5.032 -10.377 1.00 70.44 217 LYS A O 1
ATOM 1682 N N . ASN A 1 218 ? -6.454 3.064 -10.493 1.00 61.41 218 ASN A N 1
ATOM 1683 C CA . ASN A 1 218 ? -6.467 2.775 -9.057 1.00 61.41 218 ASN A CA 1
ATOM 1684 C C . ASN A 1 218 ? -5.167 2.132 -8.522 1.00 61.41 218 ASN A C 1
ATOM 1686 O O . ASN A 1 218 ? -5.146 1.698 -7.375 1.00 61.41 218 ASN A O 1
ATOM 1690 N N . PHE A 1 219 ? -4.103 2.026 -9.324 1.00 65.69 219 PHE A N 1
ATOM 1691 C CA . PHE A 1 219 ? -2.787 1.571 -8.855 1.00 65.69 219 PHE A CA 1
ATOM 1692 C C . PHE A 1 219 ? -1.994 2.686 -8.142 1.00 65.69 219 PHE A C 1
ATOM 1694 O O . PHE A 1 219 ? -0.933 2.420 -7.604 1.00 65.69 219 PHE A O 1
ATOM 1701 N N . GLY A 1 220 ? -2.506 3.921 -8.091 1.00 65.69 220 GLY A N 1
ATOM 1702 C CA . GLY A 1 220 ? -1.856 5.018 -7.368 1.00 65.69 220 GLY A CA 1
ATOM 1703 C C . GLY A 1 220 ? -0.665 5.645 -8.089 1.00 65.69 220 GLY A C 1
ATOM 1704 O O . GLY A 1 220 ? -0.085 5.050 -8.991 1.00 65.69 220 GLY A O 1
ATOM 1705 N N . THR A 1 221 ? -0.277 6.851 -7.661 1.00 69.88 221 THR A N 1
ATOM 1706 C CA . THR A 1 221 ? 0.794 7.689 -8.250 1.00 69.88 221 THR A CA 1
ATOM 1707 C C . THR A 1 221 ? 2.208 7.107 -8.133 1.00 69.88 221 THR A C 1
ATOM 1709 O O . THR A 1 221 ? 3.176 7.756 -8.517 1.00 69.88 221 THR A O 1
ATOM 1712 N N . TYR A 1 222 ? 2.356 5.914 -7.562 1.00 75.50 222 TYR A N 1
ATOM 1713 C CA . TYR A 1 222 ? 3.633 5.335 -7.146 1.00 75.50 222 TYR A CA 1
ATOM 1714 C C . TYR A 1 222 ? 4.209 4.315 -8.133 1.00 75.50 222 TYR A C 1
ATOM 1716 O O . TYR A 1 222 ? 5.112 3.550 -7.781 1.00 75.50 222 TYR A O 1
ATOM 1724 N N . SER A 1 223 ? 3.697 4.297 -9.363 1.00 84.56 223 SER A N 1
ATOM 1725 C CA . SER A 1 223 ? 4.256 3.521 -10.464 1.00 84.56 223 SER A CA 1
ATOM 1726 C C . SER A 1 223 ? 4.437 4.385 -11.700 1.00 84.56 223 SER A C 1
ATOM 1728 O O . SER A 1 223 ? 3.506 5.058 -12.128 1.00 84.56 223 SER A O 1
ATOM 1730 N N . LEU A 1 224 ? 5.599 4.259 -12.340 1.00 87.25 224 LEU A N 1
ATOM 1731 C CA . LEU A 1 224 ? 5.845 4.740 -13.697 1.00 87.25 224 LEU A CA 1
ATOM 1732 C C . LEU A 1 224 ? 4.770 4.278 -14.695 1.00 87.25 224 LEU A C 1
ATOM 1734 O O . LEU A 1 224 ? 4.439 5.023 -15.611 1.00 87.25 224 LEU A O 1
ATOM 1738 N N . MET A 1 225 ? 4.258 3.052 -14.540 1.00 88.00 225 MET A N 1
ATOM 1739 C CA . MET A 1 225 ? 3.320 2.429 -15.480 1.00 88.00 225 MET A CA 1
ATOM 1740 C C . MET A 1 225 ? 1.857 2.770 -15.192 1.00 88.00 225 MET A C 1
ATOM 1742 O O . MET A 1 225 ? 0.984 2.446 -15.993 1.00 88.00 225 MET A O 1
ATOM 1746 N N . GLN A 1 226 ? 1.554 3.399 -14.056 1.00 80.44 226 GLN A N 1
ATOM 1747 C CA . GLN A 1 226 ? 0.242 3.985 -13.818 1.00 80.44 226 GLN A CA 1
ATOM 1748 C C . GLN A 1 226 ? 0.309 5.430 -14.318 1.00 80.44 226 GLN A C 1
ATOM 1750 O O . GLN A 1 226 ? 1.228 6.166 -13.979 1.00 80.44 226 GLN A O 1
ATOM 1755 N N . ASN A 1 227 ? -0.616 5.805 -15.201 1.00 63.50 227 ASN A N 1
ATOM 1756 C CA . ASN A 1 227 ? -0.623 7.057 -15.969 1.00 63.50 227 ASN A CA 1
ATOM 1757 C C . ASN A 1 227 ? -0.868 8.318 -15.105 1.00 63.50 227 ASN A C 1
ATOM 1759 O O . ASN A 1 227 ? -1.752 9.125 -15.405 1.00 63.50 227 ASN A O 1
ATOM 1763 N N . ASN A 1 228 ? -0.135 8.486 -14.004 1.00 55.12 228 ASN A N 1
ATOM 1764 C CA . ASN A 1 228 ? -0.203 9.673 -13.177 1.00 55.12 228 ASN A CA 1
ATOM 1765 C C . ASN A 1 228 ? 0.960 10.609 -13.469 1.00 55.12 228 ASN A C 1
ATOM 1767 O O . ASN A 1 228 ? 2.119 10.381 -13.131 1.00 55.12 228 ASN A O 1
ATOM 1771 N N . LYS A 1 229 ? 0.548 11.735 -14.046 1.00 58.06 229 LYS A N 1
ATOM 1772 C CA . LYS A 1 229 ? 1.052 13.075 -13.775 1.00 58.06 229 LYS A CA 1
ATOM 1773 C C . LYS A 1 229 ? 1.452 13.159 -12.297 1.00 58.06 229 LYS A C 1
ATOM 1775 O O . LYS A 1 229 ? 0.579 13.255 -11.446 1.00 58.06 229 LYS A O 1
ATOM 1780 N N . VAL A 1 230 ? 2.734 13.091 -11.971 1.00 45.44 230 VAL A N 1
ATOM 1781 C CA . VAL A 1 230 ? 3.194 13.565 -10.665 1.00 45.44 230 VAL A CA 1
ATOM 1782 C C . VAL A 1 230 ? 3.915 14.871 -10.932 1.00 45.44 230 VAL A C 1
ATOM 1784 O O . VAL A 1 230 ? 4.986 14.902 -11.529 1.00 45.44 230 VAL A O 1
ATOM 1787 N N . ASN A 1 231 ? 3.203 15.934 -10.567 1.00 44.84 231 ASN A N 1
ATOM 1788 C CA . ASN A 1 231 ? 3.648 17.299 -10.348 1.00 44.84 231 ASN A CA 1
ATOM 1789 C C . ASN A 1 231 ? 4.398 18.006 -11.483 1.00 44.84 231 ASN A C 1
ATOM 1791 O O . ASN A 1 231 ? 5.579 17.823 -11.774 1.00 44.84 231 ASN A O 1
ATOM 1795 N N . GLU A 1 232 ? 3.625 18.910 -12.075 1.00 48.34 232 GLU A N 1
ATOM 1796 C CA . GLU A 1 232 ? 4.030 20.156 -12.699 1.00 48.34 232 GLU A CA 1
ATOM 1797 C C . GLU A 1 232 ? 5.466 20.603 -12.333 1.00 48.34 232 GLU A C 1
ATOM 1799 O O . GLU A 1 232 ? 5.826 20.832 -11.181 1.00 48.34 232 GLU A O 1
ATOM 1804 N N . ALA A 1 233 ? 6.264 20.772 -13.385 1.00 46.75 233 ALA A N 1
ATOM 1805 C CA . ALA A 1 233 ? 7.543 21.473 -13.467 1.00 46.75 233 ALA A CA 1
ATOM 1806 C C . ALA A 1 233 ? 8.835 20.838 -12.907 1.00 46.75 233 ALA A C 1
ATOM 1808 O O . ALA A 1 233 ? 9.839 21.035 -13.588 1.00 46.75 233 ALA A O 1
ATOM 1809 N N . ASP A 1 234 ? 8.898 20.084 -11.793 1.00 53.94 234 ASP A N 1
ATOM 1810 C CA . ASP A 1 234 ? 10.230 19.839 -11.177 1.00 53.94 234 ASP A CA 1
ATOM 1811 C C . ASP A 1 234 ? 10.509 18.520 -10.414 1.00 53.94 234 ASP A C 1
ATOM 1813 O O . ASP A 1 234 ? 11.641 18.344 -9.950 1.00 53.94 234 ASP A O 1
ATOM 1817 N N . GLU A 1 235 ? 9.599 17.549 -10.299 1.00 58.91 235 GLU A N 1
ATOM 1818 C CA . GLU A 1 235 ? 9.755 16.489 -9.270 1.00 58.91 235 GLU A CA 1
ATOM 1819 C C . GLU A 1 235 ? 10.497 15.199 -9.677 1.00 58.91 235 GLU A C 1
ATOM 1821 O O . GLU A 1 235 ? 10.920 14.444 -8.807 1.00 58.91 235 GLU A O 1
ATOM 1826 N N . GLY A 1 236 ? 10.828 15.000 -10.955 1.00 70.38 236 GLY A N 1
ATOM 1827 C CA . GLY A 1 236 ? 11.620 13.841 -11.409 1.00 70.38 236 GLY A CA 1
ATOM 1828 C C . GLY A 1 236 ? 10.765 12.655 -11.857 1.00 70.38 236 GLY A C 1
ATOM 1829 O O . GLY A 1 236 ? 9.544 12.743 -11.912 1.00 70.38 236 GLY A O 1
ATOM 1830 N N . VAL A 1 237 ? 11.417 11.564 -12.267 1.00 82.12 237 VAL A N 1
ATOM 1831 C CA . VAL A 1 237 ? 10.733 10.385 -12.819 1.00 82.12 237 VAL A CA 1
ATOM 1832 C C . VAL A 1 237 ? 10.218 9.491 -11.695 1.00 82.12 237 VAL A C 1
ATOM 1834 O O . VAL A 1 237 ? 11.013 8.992 -10.896 1.00 82.12 237 VAL A O 1
ATOM 1837 N N . THR A 1 238 ? 8.906 9.246 -11.668 1.00 83.62 238 THR A N 1
ATOM 1838 C CA . THR A 1 238 ? 8.289 8.233 -10.799 1.00 83.62 238 THR A CA 1
ATOM 1839 C C . THR A 1 238 ? 8.922 6.864 -11.065 1.00 83.62 238 THR A C 1
ATOM 1841 O O . THR A 1 238 ? 9.042 6.462 -12.224 1.00 83.62 238 THR A O 1
ATOM 1844 N N . PRO A 1 239 ? 9.343 6.117 -10.035 1.00 87.88 239 PRO A N 1
ATOM 1845 C CA . PRO A 1 239 ? 9.986 4.830 -10.243 1.00 87.88 239 PRO A CA 1
ATOM 1846 C C . PRO A 1 239 ? 8.992 3.743 -10.662 1.00 87.88 239 PRO A C 1
ATOM 1848 O O . PRO A 1 239 ? 7.778 3.871 -10.519 1.00 87.88 239 PRO A O 1
ATOM 1851 N N . LEU A 1 240 ? 9.524 2.623 -11.156 1.00 88.38 240 LEU A N 1
ATOM 1852 C CA . LEU A 1 240 ? 8.736 1.409 -11.376 1.00 88.38 240 LEU A CA 1
ATOM 1853 C C . LEU A 1 240 ? 8.210 0.869 -10.041 1.00 88.38 240 LEU A C 1
ATOM 1855 O O . LEU A 1 240 ? 8.954 0.826 -9.054 1.00 88.38 240 LEU A O 1
ATOM 1859 N N . SER A 1 241 ? 6.965 0.392 -10.005 1.00 85.81 241 SER A N 1
ATOM 1860 C CA . SER A 1 241 ? 6.444 -0.249 -8.795 1.00 85.81 241 SER A CA 1
ATOM 1861 C C . SER A 1 241 ? 7.201 -1.538 -8.482 1.00 85.81 241 SER A C 1
ATOM 1863 O O . SER A 1 241 ? 7.857 -2.133 -9.340 1.00 85.81 241 SER A O 1
ATOM 1865 N N . VAL A 1 242 ? 7.086 -2.026 -7.246 1.00 85.38 242 VAL A N 1
ATOM 1866 C CA . VAL A 1 242 ? 7.672 -3.323 -6.860 1.00 85.38 242 VAL A CA 1
ATOM 1867 C C . VAL A 1 242 ? 7.149 -4.443 -7.755 1.00 85.38 242 VAL A C 1
ATOM 1869 O O . VAL A 1 242 ? 7.905 -5.333 -8.136 1.00 85.38 242 VAL A O 1
ATOM 1872 N N . LYS A 1 243 ? 5.873 -4.366 -8.140 1.00 83.75 243 LYS A N 1
ATOM 1873 C CA . LYS A 1 243 ? 5.249 -5.320 -9.049 1.00 83.75 243 LYS A CA 1
ATOM 1874 C C . LYS A 1 243 ? 5.872 -5.266 -10.443 1.00 83.75 243 LYS A C 1
ATOM 1876 O O . LYS A 1 243 ? 6.218 -6.317 -10.960 1.00 83.75 243 LYS A O 1
ATOM 1881 N N . ASP A 1 244 ? 6.050 -4.081 -11.023 1.00 88.25 244 ASP A N 1
ATOM 1882 C CA . ASP A 1 244 ? 6.664 -3.937 -12.351 1.00 88.25 244 ASP A CA 1
ATOM 1883 C C . ASP A 1 244 ? 8.066 -4.559 -12.371 1.00 88.25 244 ASP A C 1
ATOM 1885 O O . ASP A 1 244 ? 8.427 -5.330 -13.255 1.00 88.25 244 ASP A O 1
ATOM 1889 N N . VAL A 1 245 ? 8.844 -4.294 -11.324 1.00 89.31 245 VAL A N 1
ATOM 1890 C CA . VAL A 1 245 ? 10.190 -4.850 -11.158 1.00 89.31 245 VAL A CA 1
ATOM 1891 C C . VAL A 1 245 ? 10.160 -6.379 -10.966 1.00 89.31 245 VAL A C 1
ATOM 1893 O O . VAL A 1 245 ? 11.060 -7.076 -11.439 1.00 89.31 245 VAL A O 1
ATOM 1896 N N . MET A 1 246 ? 9.127 -6.926 -10.314 1.00 86.06 246 MET A N 1
ATOM 1897 C CA . MET A 1 246 ? 8.900 -8.376 -10.213 1.00 86.06 246 MET A CA 1
ATOM 1898 C C . MET A 1 246 ? 8.463 -9.002 -11.545 1.00 86.06 246 MET A C 1
ATOM 1900 O O . MET A 1 246 ? 8.966 -10.066 -11.897 1.00 86.06 246 MET A O 1
ATOM 1904 N N . ASP A 1 247 ? 7.566 -8.359 -12.296 1.00 86.19 247 ASP A N 1
ATOM 1905 C CA . ASP A 1 247 ? 7.090 -8.826 -13.606 1.00 86.19 247 ASP A CA 1
ATOM 1906 C C . ASP A 1 247 ? 8.241 -8.908 -14.620 1.00 86.19 247 ASP A C 1
ATOM 1908 O O . ASP A 1 247 ? 8.296 -9.830 -15.435 1.00 86.19 247 ASP A O 1
ATOM 1912 N N . LEU A 1 248 ? 9.195 -7.979 -14.522 1.00 87.62 248 LEU A N 1
ATOM 1913 C CA . LEU A 1 248 ? 10.432 -7.972 -15.305 1.00 87.62 248 LEU A CA 1
ATOM 1914 C C . LEU A 1 248 ? 11.474 -8.993 -14.826 1.00 87.62 248 LEU A C 1
ATOM 1916 O O . LEU A 1 248 ? 12.509 -9.168 -15.469 1.00 87.62 248 LEU A O 1
ATOM 1920 N N . GLY A 1 249 ? 11.223 -9.669 -13.703 1.00 87.25 249 GLY A N 1
ATOM 1921 C CA . GLY A 1 249 ? 12.133 -10.649 -13.115 1.00 87.25 249 GLY A CA 1
ATOM 1922 C C . GLY A 1 249 ? 13.375 -10.044 -12.455 1.00 87.25 249 GLY A C 1
ATOM 1923 O O . GLY A 1 249 ? 14.313 -10.776 -12.158 1.00 87.25 249 GLY A O 1
ATOM 1924 N N . TRP A 1 250 ? 13.405 -8.731 -12.209 1.00 87.50 250 TRP A N 1
ATOM 1925 C CA . TRP A 1 250 ? 14.520 -8.060 -11.520 1.00 87.50 250 TRP A CA 1
ATOM 1926 C C . TRP A 1 250 ? 14.441 -8.209 -9.997 1.00 87.50 250 TRP A C 1
ATOM 1928 O O . TRP A 1 250 ? 15.434 -8.044 -9.285 1.00 87.50 250 TRP A O 1
ATOM 1938 N N . LEU A 1 251 ? 13.259 -8.546 -9.487 1.00 85.75 251 LEU A N 1
ATOM 1939 C CA . LEU A 1 251 ? 13.049 -9.045 -8.134 1.00 85.75 251 LEU A CA 1
ATOM 1940 C C . LEU A 1 251 ? 12.588 -10.496 -8.228 1.00 85.75 251 LEU A C 1
ATOM 1942 O O . LEU A 1 251 ? 11.396 -10.760 -8.389 1.00 85.75 251 LEU A O 1
ATOM 1946 N N . ASP A 1 252 ? 13.528 -11.439 -8.142 1.00 74.06 252 ASP A N 1
ATOM 1947 C CA . ASP A 1 252 ? 13.169 -12.854 -8.128 1.00 74.06 252 ASP A CA 1
ATOM 1948 C C . ASP A 1 252 ? 12.587 -13.235 -6.761 1.00 74.06 252 ASP A C 1
ATOM 1950 O O . ASP A 1 252 ? 13.221 -13.124 -5.713 1.00 74.06 252 ASP A O 1
ATOM 1954 N N . VAL A 1 253 ? 11.344 -13.707 -6.773 1.00 64.31 253 VAL A N 1
ATOM 1955 C CA . VAL A 1 253 ? 10.668 -14.243 -5.585 1.00 64.31 253 VAL A CA 1
ATOM 1956 C C . VAL A 1 253 ? 11.182 -15.622 -5.187 1.00 64.31 253 VAL A C 1
ATOM 1958 O O . VAL A 1 253 ? 10.972 -16.051 -4.054 1.00 64.31 253 VAL A O 1
ATOM 1961 N N . ASN A 1 254 ? 11.826 -16.329 -6.113 1.00 64.75 254 ASN A N 1
ATOM 1962 C CA . ASN A 1 254 ? 12.266 -17.705 -5.919 1.00 64.75 254 ASN A CA 1
ATOM 1963 C C . ASN A 1 254 ? 13.662 -17.790 -5.304 1.00 64.75 254 ASN A C 1
ATOM 1965 O O . ASN A 1 254 ? 14.002 -18.822 -4.727 1.00 64.75 254 ASN A O 1
ATOM 1969 N N . ASP A 1 255 ? 14.461 -16.724 -5.398 1.00 66.25 255 ASP A N 1
ATOM 1970 C CA . ASP A 1 255 ? 15.802 -16.705 -4.818 1.00 66.25 255 ASP A CA 1
ATOM 1971 C C . ASP A 1 255 ? 15.782 -16.508 -3.289 1.00 66.25 255 ASP A C 1
ATOM 1973 O O . ASP A 1 255 ? 16.750 -16.851 -2.608 1.00 66.25 255 ASP A O 1
ATOM 1977 N N . GLY A 1 256 ? 14.669 -16.001 -2.735 1.00 66.62 256 GLY A N 1
ATOM 1978 C CA . GLY A 1 256 ? 14.488 -15.734 -1.304 1.00 66.62 256 GLY A CA 1
ATOM 1979 C C . GLY A 1 256 ? 15.457 -14.693 -0.729 1.00 66.62 256 GLY A C 1
ATOM 1980 O O . GLY A 1 256 ? 15.510 -14.504 0.486 1.00 66.62 256 GLY A O 1
ATOM 1981 N N . THR A 1 257 ? 16.243 -14.030 -1.578 1.00 78.25 257 THR A N 1
ATOM 1982 C CA . THR A 1 257 ? 17.280 -13.074 -1.188 1.00 78.25 257 THR A CA 1
ATOM 1983 C C . THR A 1 257 ? 16.752 -11.649 -1.125 1.00 78.25 257 THR A C 1
ATOM 1985 O O . THR A 1 257 ? 17.222 -10.871 -0.294 1.00 78.25 257 THR A O 1
ATOM 1988 N N . ARG A 1 258 ? 15.769 -11.319 -1.975 1.00 84.25 258 ARG A N 1
ATOM 1989 C CA . ARG A 1 258 ? 15.203 -9.966 -2.106 1.00 84.25 258 ARG A CA 1
ATOM 1990 C C . ARG A 1 258 ? 13.713 -9.883 -1.803 1.00 84.25 258 ARG A C 1
ATOM 1992 O O . ARG A 1 258 ? 13.260 -8.836 -1.344 1.00 84.25 258 ARG A O 1
ATOM 1999 N N . VAL A 1 259 ? 12.960 -10.962 -2.006 1.00 88.25 259 VAL A N 1
ATOM 2000 C CA . VAL A 1 259 ? 11.541 -11.024 -1.636 1.00 88.25 259 VAL A CA 1
ATOM 2001 C C . VAL A 1 259 ? 11.296 -12.197 -0.697 1.00 88.25 259 VAL A C 1
ATOM 2003 O O . VAL A 1 259 ? 11.629 -13.338 -1.009 1.00 88.25 259 VAL A O 1
ATOM 2006 N N . GLN A 1 260 ? 10.688 -11.927 0.455 1.00 91.12 260 GLN A N 1
ATOM 2007 C CA . GLN A 1 260 ? 10.313 -12.958 1.419 1.00 91.12 260 GLN A CA 1
ATOM 2008 C C . GLN A 1 260 ? 8.876 -13.411 1.184 1.00 91.12 260 GLN A C 1
ATOM 2010 O O . GLN A 1 260 ? 7.961 -12.597 1.192 1.00 91.12 260 GLN A O 1
ATOM 2015 N N . THR A 1 261 ? 8.646 -14.715 1.045 1.00 91.81 261 THR A N 1
ATOM 2016 C CA . THR A 1 261 ? 7.285 -15.270 1.092 1.00 91.81 261 THR A CA 1
ATOM 2017 C C . THR A 1 261 ? 6.887 -15.553 2.539 1.00 91.81 261 THR A C 1
ATOM 2019 O O . THR A 1 261 ? 7.615 -16.234 3.260 1.00 91.81 261 THR A O 1
ATOM 2022 N N . VAL A 1 262 ? 5.724 -15.052 2.958 1.00 90.94 262 VAL A N 1
ATOM 2023 C CA . VAL A 1 262 ? 5.195 -15.194 4.319 1.00 90.94 262 VAL A CA 1
ATOM 2024 C C . VAL A 1 262 ? 3.825 -15.862 4.261 1.00 90.94 262 VAL A C 1
ATOM 2026 O O . VAL A 1 262 ? 2.873 -15.290 3.738 1.00 90.94 262 VAL A O 1
ATOM 2029 N N . THR A 1 263 ? 3.721 -17.070 4.817 1.00 89.25 263 THR A N 1
ATOM 2030 C CA . THR A 1 263 ? 2.499 -17.906 4.832 1.00 89.25 263 THR A CA 1
ATOM 2031 C C . THR A 1 263 ? 2.066 -18.324 6.243 1.00 89.25 263 THR A C 1
ATOM 2033 O O . THR A 1 263 ? 1.136 -19.110 6.407 1.00 89.25 263 THR A O 1
ATOM 2036 N N . ALA A 1 264 ? 2.765 -17.834 7.267 1.00 87.00 264 ALA A N 1
ATOM 2037 C CA . ALA A 1 264 ? 2.487 -18.071 8.678 1.00 87.00 264 ALA A CA 1
ATOM 2038 C C . ALA A 1 264 ? 2.977 -16.877 9.507 1.00 87.00 264 ALA A C 1
ATOM 2040 O O . ALA A 1 264 ? 3.652 -15.992 8.975 1.00 87.00 264 ALA A O 1
ATOM 2041 N N . ASN A 1 265 ? 2.658 -16.865 10.805 1.00 88.06 265 ASN A N 1
ATOM 2042 C CA . ASN A 1 265 ? 3.103 -15.808 11.712 1.00 88.06 265 ASN A CA 1
ATOM 2043 C C . ASN A 1 265 ? 4.627 -15.670 11.666 1.00 88.06 265 ASN A C 1
ATOM 2045 O O . ASN A 1 265 ? 5.342 -16.654 11.871 1.00 88.06 265 ASN A O 1
ATOM 2049 N N . ALA A 1 266 ? 5.116 -14.461 11.410 1.00 93.62 266 ALA A N 1
ATOM 2050 C CA . ALA A 1 266 ? 6.539 -14.204 11.245 1.00 93.62 266 ALA A CA 1
ATOM 2051 C C . ALA A 1 266 ? 6.877 -12.748 11.556 1.00 93.62 266 ALA A C 1
ATOM 2053 O O . ALA A 1 266 ? 6.102 -11.853 11.233 1.00 93.62 266 ALA A O 1
ATOM 2054 N N . SER A 1 267 ? 8.070 -12.524 12.105 1.00 95.06 267 SER A N 1
ATOM 2055 C CA . SER A 1 267 ? 8.687 -11.199 12.103 1.00 95.06 267 SER A CA 1
ATOM 2056 C C . SER A 1 267 ? 9.457 -11.026 10.796 1.00 95.06 267 SER A C 1
ATOM 2058 O O . SER A 1 267 ? 10.225 -11.908 10.400 1.00 95.06 267 SER A O 1
ATOM 2060 N N . VAL A 1 268 ? 9.204 -9.924 10.103 1.00 95.12 268 VAL A N 1
ATOM 2061 C CA . VAL A 1 268 ? 9.737 -9.601 8.782 1.00 95.12 268 VAL A CA 1
ATOM 2062 C C . VAL A 1 268 ? 10.622 -8.374 8.907 1.00 95.12 268 VAL A C 1
ATOM 2064 O O . VAL A 1 268 ? 10.250 -7.385 9.534 1.00 95.12 268 VAL A O 1
ATOM 2067 N N . THR A 1 269 ? 11.790 -8.431 8.275 1.00 95.06 269 THR A N 1
ATOM 2068 C CA . THR A 1 269 ? 12.757 -7.337 8.257 1.00 95.06 269 THR A CA 1
ATOM 2069 C C . THR A 1 269 ? 13.043 -6.949 6.815 1.00 95.06 269 THR A C 1
ATOM 2071 O O . THR A 1 269 ? 13.553 -7.766 6.049 1.00 95.06 269 THR A O 1
ATOM 2074 N N . LEU A 1 270 ? 12.740 -5.700 6.462 1.00 94.00 270 LEU A N 1
ATOM 2075 C CA . LEU A 1 270 ? 12.945 -5.146 5.130 1.00 94.00 270 LEU A CA 1
ATOM 2076 C C . LEU A 1 270 ? 14.039 -4.073 5.127 1.00 94.00 270 LEU A C 1
ATOM 2078 O O . LEU A 1 270 ? 14.082 -3.183 5.978 1.00 94.00 270 LEU A O 1
ATOM 2082 N N . GLN A 1 271 ? 14.910 -4.160 4.130 1.00 92.50 271 GLN A N 1
ATOM 2083 C CA . GLN A 1 271 ? 15.785 -3.085 3.676 1.00 92.50 271 GLN A CA 1
ATOM 2084 C C . GLN A 1 271 ? 14.994 -2.121 2.781 1.00 92.50 271 GLN A C 1
ATOM 2086 O O . GLN A 1 271 ? 13.936 -2.502 2.272 1.00 92.50 271 GLN A O 1
ATOM 2091 N N . PRO A 1 272 ? 15.492 -0.894 2.544 1.00 90.12 272 PRO A N 1
ATOM 2092 C CA . PRO A 1 272 ? 14.823 0.055 1.672 1.00 90.12 272 PRO A CA 1
ATOM 2093 C C . PRO A 1 272 ? 14.702 -0.532 0.272 1.00 90.12 272 PRO A C 1
ATOM 2095 O O . PRO A 1 272 ? 15.611 -1.232 -0.185 1.00 90.12 272 PRO A O 1
ATOM 2098 N N . LEU A 1 273 ? 13.609 -0.215 -0.420 1.00 86.69 273 LEU A N 1
ATOM 2099 C CA . LEU A 1 273 ? 13.224 -0.864 -1.666 1.00 86.69 273 LEU A CA 1
ATOM 2100 C C . LEU A 1 273 ? 14.364 -0.907 -2.687 1.00 86.69 273 LEU A C 1
ATOM 2102 O O . LEU A 1 273 ? 14.524 -1.906 -3.376 1.00 86.69 273 LEU A O 1
ATOM 2106 N N . ARG A 1 274 ? 15.188 0.141 -2.770 1.00 85.62 274 ARG A N 1
ATOM 2107 C CA . ARG A 1 274 ? 16.304 0.264 -3.726 1.00 85.62 274 ARG A CA 1
ATOM 2108 C C . ARG A 1 274 ? 17.675 -0.118 -3.163 1.00 85.62 274 ARG A C 1
ATOM 2110 O O . ARG A 1 274 ? 18.700 0.173 -3.773 1.00 85.62 274 ARG A O 1
ATOM 2117 N N . SER A 1 275 ? 17.716 -0.800 -2.022 1.00 83.38 275 SER A N 1
ATOM 2118 C CA . SER A 1 275 ? 18.951 -1.362 -1.478 1.00 83.38 275 SER A CA 1
ATOM 2119 C C . SER A 1 275 ? 19.579 -2.375 -2.441 1.00 83.38 275 SER A C 1
ATOM 2121 O O . SER A 1 275 ? 18.902 -3.162 -3.108 1.00 83.38 275 SER A O 1
ATOM 2123 N N . SER A 1 276 ? 20.911 -2.396 -2.485 1.00 76.25 276 SER A N 1
ATOM 2124 C CA . SER A 1 276 ? 21.677 -3.375 -3.260 1.00 76.25 276 SER A CA 1
ATOM 2125 C C . SER A 1 276 ? 21.705 -4.767 -2.619 1.00 76.25 276 SER A C 1
ATOM 2127 O O . SER A 1 276 ? 22.164 -5.713 -3.259 1.00 76.25 276 SER A O 1
ATOM 2129 N N . SER A 1 277 ? 21.223 -4.911 -1.380 1.00 77.31 277 SER A N 1
ATOM 2130 C CA . SER A 1 277 ? 21.254 -6.171 -0.635 1.00 77.31 277 SER A CA 1
ATOM 2131 C C . SER A 1 277 ? 20.095 -6.310 0.355 1.00 77.31 277 SER A C 1
ATOM 2133 O O . SER A 1 277 ? 19.542 -5.310 0.818 1.00 77.31 277 SER A O 1
ATOM 2135 N N . GLY A 1 278 ? 19.783 -7.561 0.704 1.00 83.38 278 GLY A N 1
ATOM 2136 C CA . GLY A 1 278 ? 18.749 -7.934 1.667 1.00 83.38 278 GLY A CA 1
ATOM 2137 C C . GLY A 1 278 ? 17.342 -8.016 1.079 1.00 83.38 278 GLY A C 1
ATOM 2138 O O . GLY A 1 278 ? 17.114 -7.740 -0.097 1.00 83.38 278 GLY A O 1
ATOM 2139 N N . ILE A 1 279 ? 16.405 -8.413 1.939 1.00 82.94 279 ILE A N 1
ATOM 2140 C CA . ILE A 1 279 ? 14.984 -8.527 1.616 1.00 82.94 279 ILE A CA 1
ATOM 2141 C C . ILE A 1 279 ? 14.417 -7.110 1.540 1.00 82.94 279 ILE A C 1
ATOM 2143 O O . ILE A 1 279 ? 14.541 -6.359 2.499 1.00 82.94 279 ILE A O 1
ATOM 2147 N N . VAL A 1 280 ? 13.822 -6.736 0.414 1.00 82.44 280 VAL A N 1
ATOM 2148 C CA . VAL A 1 280 ? 13.259 -5.398 0.166 1.00 82.44 280 VAL A CA 1
ATOM 2149 C C . VAL A 1 280 ? 11.734 -5.407 0.074 1.00 82.44 280 VAL A C 1
ATOM 2151 O O . VAL A 1 280 ? 11.099 -4.362 0.209 1.00 82.44 280 VAL A O 1
ATOM 2154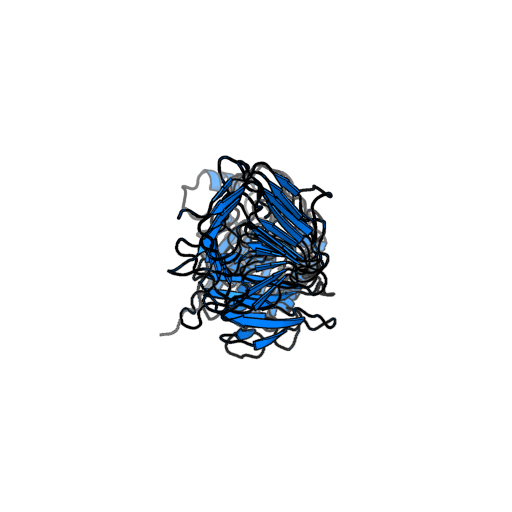 N N . ALA A 1 281 ? 11.144 -6.589 -0.121 1.00 86.06 281 ALA A N 1
ATOM 2155 C CA . ALA A 1 281 ? 9.702 -6.780 -0.134 1.00 86.06 281 ALA A CA 1
ATOM 2156 C C . ALA A 1 281 ? 9.286 -8.111 0.512 1.00 86.06 281 ALA A C 1
ATOM 2158 O O . ALA A 1 281 ? 10.057 -9.070 0.572 1.00 86.06 281 ALA A O 1
ATOM 2159 N N . ALA A 1 282 ? 8.038 -8.186 0.958 1.00 89.19 282 ALA A N 1
ATOM 2160 C CA . ALA A 1 282 ? 7.405 -9.379 1.488 1.00 89.19 282 ALA A CA 1
ATOM 2161 C C . ALA A 1 282 ? 6.102 -9.672 0.741 1.00 89.19 282 ALA A C 1
ATOM 2163 O O . ALA A 1 282 ? 5.250 -8.803 0.571 1.00 89.19 282 ALA A O 1
ATOM 2164 N N . LYS A 1 283 ? 5.943 -10.923 0.319 1.00 91.31 283 LYS A N 1
ATOM 2165 C CA . LYS A 1 283 ? 4.726 -11.470 -0.267 1.00 91.31 283 LYS A CA 1
ATOM 2166 C C . LYS A 1 283 ? 3.938 -12.189 0.822 1.00 91.31 283 LYS A C 1
ATOM 2168 O O . LYS A 1 283 ? 4.321 -13.282 1.240 1.00 91.31 283 LYS A O 1
ATOM 2173 N N . VAL A 1 284 ? 2.860 -11.575 1.289 1.00 88.56 284 VAL A N 1
ATOM 2174 C CA . VAL A 1 284 ? 2.026 -12.084 2.380 1.00 88.56 284 VAL A CA 1
ATOM 2175 C C . VAL A 1 284 ? 0.731 -12.643 1.808 1.00 88.56 284 VAL A C 1
ATOM 2177 O O . VAL A 1 284 ? -0.015 -11.923 1.154 1.00 88.56 284 VAL A O 1
ATOM 2180 N N . PHE A 1 285 ? 0.459 -13.926 2.030 1.00 86.56 285 PHE A N 1
ATOM 2181 C CA . PHE A 1 285 ? -0.696 -14.611 1.445 1.00 86.56 285 PHE A CA 1
ATOM 2182 C C . PHE A 1 285 ? -1.827 -14.747 2.461 1.00 86.56 285 PHE A C 1
ATOM 2184 O O . PHE A 1 285 ? -1.699 -15.594 3.333 1.00 86.56 285 PHE A O 1
ATOM 2191 N N . PRO A 1 286 ? -2.948 -14.013 2.338 1.00 79.50 286 PRO A N 1
ATOM 2192 C CA . PRO A 1 286 ? -4.069 -14.122 3.276 1.00 79.50 286 PRO A CA 1
ATOM 2193 C C . PRO A 1 286 ? -4.596 -15.553 3.426 1.00 79.50 286 PRO A C 1
ATOM 2195 O O . PRO A 1 286 ? -4.906 -15.991 4.529 1.00 79.50 286 PRO A O 1
ATOM 2198 N N . ASP A 1 287 ? -4.639 -16.294 2.316 1.00 77.19 287 ASP A N 1
ATOM 2199 C CA . ASP A 1 287 ? -4.882 -17.733 2.294 1.00 77.19 287 ASP A CA 1
ATOM 2200 C C . ASP A 1 287 ? -3.702 -18.434 1.601 1.00 77.19 287 ASP A C 1
ATOM 2202 O O . ASP A 1 287 ? -3.568 -18.348 0.375 1.00 77.19 287 ASP A O 1
ATOM 2206 N N . PRO A 1 288 ? -2.854 -19.168 2.346 1.00 71.12 288 PRO A N 1
ATOM 2207 C CA . PRO A 1 288 ? -1.749 -19.935 1.775 1.00 71.12 288 PRO A CA 1
ATOM 2208 C C . PRO A 1 288 ? -2.177 -20.966 0.719 1.00 71.12 288 PRO A C 1
ATOM 2210 O O . PRO A 1 288 ? -1.350 -21.395 -0.085 1.00 71.12 288 PRO A O 1
ATOM 2213 N N . ASN A 1 289 ? -3.452 -21.374 0.706 1.00 72.56 289 ASN A N 1
ATOM 2214 C CA . ASN A 1 289 ? -3.995 -22.331 -0.260 1.00 72.56 289 ASN A CA 1
ATOM 2215 C C . ASN A 1 289 ? -4.526 -21.661 -1.538 1.00 72.56 289 ASN A C 1
ATOM 2217 O O . ASN A 1 289 ? -4.818 -22.360 -2.509 1.00 72.56 289 ASN A O 1
ATOM 2221 N N . SER A 1 290 ? -4.621 -20.328 -1.559 1.00 71.12 290 SER A N 1
ATOM 2222 C CA . SER A 1 290 ? -5.091 -19.533 -2.696 1.00 71.12 290 SER A CA 1
ATOM 2223 C C . SER A 1 290 ? -4.003 -18.545 -3.142 1.00 71.12 290 SER A C 1
ATOM 2225 O O . SER A 1 290 ? -4.090 -17.338 -2.903 1.00 71.12 290 SER A O 1
ATOM 2227 N N . PRO A 1 291 ? -2.938 -19.024 -3.818 1.00 74.06 291 PRO A N 1
ATOM 2228 C CA . PRO A 1 291 ? -1.767 -18.206 -4.135 1.00 74.06 291 PRO A CA 1
ATOM 2229 C C . PRO A 1 291 ? -2.033 -17.121 -5.190 1.00 74.06 291 PRO A C 1
ATOM 2231 O O . PRO A 1 291 ? -1.140 -16.333 -5.509 1.00 74.06 291 PRO A O 1
ATOM 2234 N N . SER A 1 292 ? -3.238 -17.079 -5.762 1.00 77.19 292 SER A N 1
ATOM 2235 C CA . SER A 1 292 ? -3.648 -16.037 -6.702 1.00 77.19 292 SER A CA 1
ATOM 2236 C C . SER A 1 292 ? -3.842 -14.677 -6.039 1.00 77.19 292 SER A C 1
ATOM 2238 O O . SER A 1 292 ? -3.933 -13.689 -6.766 1.00 77.19 292 SER A O 1
ATOM 2240 N N . GLN A 1 293 ? -3.905 -14.619 -4.703 1.00 82.12 293 GLN A N 1
ATOM 2241 C CA . GLN A 1 293 ? -4.120 -13.384 -3.964 1.00 82.12 293 GLN A CA 1
ATOM 2242 C C . GLN A 1 293 ? -3.102 -13.196 -2.842 1.00 82.12 293 GLN A C 1
ATOM 2244 O O . GLN A 1 293 ? -2.876 -14.094 -2.032 1.00 82.12 293 GLN A O 1
ATOM 2249 N N . TYR A 1 294 ? -2.473 -12.026 -2.804 1.00 87.06 294 TYR A N 1
ATOM 2250 C CA . TYR A 1 294 ? -1.465 -11.693 -1.804 1.00 87.06 294 TYR A CA 1
ATOM 2251 C C . TYR A 1 294 ? -1.321 -10.183 -1.628 1.00 87.06 294 TYR A C 1
ATOM 2253 O O . TYR A 1 294 ? -1.629 -9.408 -2.535 1.00 87.06 294 TYR A O 1
ATOM 2261 N N . PHE A 1 295 ? -0.796 -9.785 -0.474 1.00 88.94 295 PHE A N 1
ATOM 2262 C CA . PHE A 1 295 ? -0.258 -8.453 -0.247 1.00 88.94 295 PHE A CA 1
ATOM 2263 C C . PHE A 1 295 ? 1.233 -8.444 -0.572 1.00 88.94 295 PHE A C 1
ATOM 2265 O O . PHE A 1 295 ? 1.975 -9.343 -0.169 1.00 88.94 295 PHE A O 1
ATOM 2272 N N . LEU A 1 296 ? 1.670 -7.444 -1.321 1.00 89.94 296 LEU A N 1
ATOM 2273 C CA . LEU A 1 296 ? 3.069 -7.152 -1.572 1.00 89.94 296 LEU A CA 1
ATOM 2274 C C . LEU A 1 296 ? 3.441 -5.948 -0.719 1.00 89.94 296 LEU A C 1
ATOM 2276 O O . LEU A 1 296 ? 2.951 -4.857 -0.969 1.00 89.94 296 LEU A O 1
ATOM 2280 N N . ILE A 1 297 ? 4.281 -6.161 0.285 1.00 91.50 297 ILE A N 1
ATOM 2281 C CA . ILE A 1 297 ? 4.686 -5.137 1.248 1.00 91.50 297 ILE A CA 1
ATOM 2282 C C . ILE A 1 297 ? 6.137 -4.770 0.974 1.00 91.50 297 ILE A C 1
ATOM 2284 O O . ILE A 1 297 ? 6.978 -5.664 0.952 1.00 91.50 297 ILE A O 1
ATOM 2288 N N . ALA A 1 298 ? 6.467 -3.495 0.804 1.00 91.06 298 ALA A N 1
ATOM 2289 C CA . ALA A 1 298 ? 7.849 -3.050 0.636 1.00 91.06 298 ALA A CA 1
ATOM 2290 C C . ALA A 1 298 ? 8.167 -1.855 1.526 1.00 91.06 298 ALA A C 1
ATOM 2292 O O . ALA A 1 298 ? 7.311 -1.009 1.759 1.00 91.06 298 ALA A O 1
ATOM 2293 N N . TYR A 1 299 ? 9.409 -1.767 2.004 1.00 90.25 299 TYR A N 1
ATOM 2294 C CA . TYR A 1 299 ? 9.856 -0.595 2.749 1.00 90.25 299 TYR A CA 1
ATOM 2295 C C . TYR A 1 299 ? 10.351 0.473 1.780 1.00 90.25 299 TYR A C 1
ATOM 2297 O O . TYR A 1 299 ? 11.412 0.336 1.171 1.00 90.25 299 TYR A O 1
ATOM 2305 N N . HIS A 1 300 ? 9.585 1.547 1.647 1.00 86.62 300 HIS A N 1
ATOM 2306 C CA . HIS A 1 300 ? 10.027 2.745 0.970 1.00 86.62 300 HIS A CA 1
ATOM 2307 C C . HIS A 1 300 ? 10.773 3.662 1.941 1.00 86.62 300 HIS A C 1
ATOM 2309 O O . HIS A 1 300 ? 10.314 3.943 3.047 1.00 86.62 300 HIS A O 1
ATOM 2315 N N . GLN A 1 301 ? 11.918 4.154 1.488 1.00 84.94 301 GLN A N 1
ATOM 2316 C CA . GLN A 1 301 ? 12.633 5.233 2.141 1.00 84.94 301 GLN A CA 1
ATOM 2317 C C . GLN A 1 301 ? 12.847 6.313 1.094 1.00 84.94 301 GLN A C 1
ATOM 2319 O O . GLN A 1 301 ? 13.423 6.028 0.038 1.00 84.94 301 GLN A O 1
ATOM 2324 N N . ARG A 1 302 ? 12.447 7.537 1.423 1.00 78.88 302 ARG A N 1
ATOM 2325 C CA . ARG A 1 302 ? 12.769 8.782 0.742 1.00 78.88 302 ARG A CA 1
ATOM 2326 C C . ARG A 1 302 ? 14.274 9.006 0.869 1.00 78.88 302 ARG A C 1
ATOM 2328 O O . ARG A 1 302 ? 14.789 9.742 1.709 1.00 78.88 302 ARG A O 1
ATOM 2335 N N . SER A 1 303 ? 15.003 8.215 0.100 1.00 70.31 303 SER A N 1
ATOM 2336 C CA . SER A 1 303 ? 16.450 8.094 0.148 1.00 70.31 303 SER A CA 1
ATOM 2337 C C . SER A 1 303 ? 17.118 9.256 -0.600 1.00 70.31 303 SER A C 1
ATOM 2339 O O . SER A 1 303 ? 16.460 10.168 -1.095 1.00 70.31 303 SER A O 1
ATOM 2341 N N . THR A 1 304 ? 18.449 9.224 -0.735 1.00 59.41 304 THR A N 1
ATOM 2342 C CA . THR A 1 304 ? 19.169 10.092 -1.689 1.00 59.41 304 THR A CA 1
ATOM 2343 C C . THR A 1 304 ? 19.018 9.636 -3.145 1.00 59.41 304 THR A C 1
ATOM 2345 O O . THR A 1 304 ? 19.616 10.247 -4.031 1.00 59.41 304 THR A O 1
ATOM 2348 N N . ASN A 1 305 ? 18.297 8.543 -3.418 1.00 76.62 305 ASN A N 1
ATOM 2349 C CA . ASN A 1 305 ? 18.007 8.119 -4.780 1.00 76.62 305 ASN A CA 1
ATOM 2350 C C . ASN A 1 305 ? 17.105 9.168 -5.449 1.00 76.62 305 ASN A C 1
ATOM 2352 O O . ASN A 1 305 ? 16.033 9.461 -4.915 1.00 76.62 305 ASN A O 1
ATOM 2356 N N . PRO A 1 306 ? 17.496 9.717 -6.613 1.00 75.19 306 PRO A N 1
ATOM 2357 C CA . PRO A 1 306 ? 16.730 10.766 -7.282 1.00 75.19 306 PRO A CA 1
ATOM 2358 C C . PRO A 1 306 ? 15.291 10.363 -7.634 1.00 75.19 306 PRO A C 1
ATOM 2360 O O . PRO A 1 306 ? 14.458 11.245 -7.805 1.00 75.19 306 PRO A O 1
ATOM 2363 N N . TYR A 1 307 ? 14.988 9.064 -7.718 1.00 80.62 307 TYR A N 1
ATOM 2364 C CA . TYR A 1 307 ? 13.658 8.570 -8.085 1.00 80.62 307 TYR A CA 1
ATOM 2365 C C . TYR A 1 307 ? 12.733 8.353 -6.878 1.00 80.62 307 TYR A C 1
ATOM 2367 O O . TYR A 1 307 ? 11.517 8.431 -7.012 1.00 80.62 307 TYR A O 1
ATOM 2375 N N . ASP A 1 308 ? 13.295 8.142 -5.684 1.00 77.06 308 ASP A N 1
ATOM 2376 C CA . ASP A 1 308 ? 12.524 7.937 -4.448 1.00 77.06 308 ASP A CA 1
ATOM 2377 C C . ASP A 1 308 ? 12.099 9.275 -3.805 1.00 77.06 308 ASP A C 1
ATOM 2379 O O . ASP A 1 308 ? 11.270 9.307 -2.902 1.00 77.06 308 ASP A O 1
ATOM 2383 N N . GLY A 1 309 ? 12.647 10.403 -4.269 1.00 72.88 309 GLY A N 1
ATOM 2384 C CA . GLY A 1 309 ? 12.342 11.732 -3.729 1.00 72.88 309 GLY A CA 1
ATOM 2385 C C . GLY A 1 309 ? 10.917 12.230 -4.003 1.00 72.88 309 GLY A C 1
ATOM 2386 O O . GLY A 1 309 ? 10.492 13.184 -3.348 1.00 72.88 309 GLY A O 1
ATOM 2387 N N . THR A 1 310 ? 10.214 11.585 -4.940 1.00 70.69 310 THR A N 1
ATOM 2388 C CA . THR A 1 310 ? 8.833 11.888 -5.362 1.00 70.69 310 THR A CA 1
ATOM 2389 C C . THR A 1 310 ? 7.780 11.405 -4.365 1.00 70.69 310 THR A C 1
ATOM 2391 O O . THR A 1 310 ? 6.642 11.866 -4.394 1.00 70.69 310 THR A O 1
ATOM 2394 N N . TYR A 1 311 ? 8.141 10.499 -3.456 1.00 74.31 311 TYR A N 1
ATOM 2395 C CA . TYR A 1 311 ? 7.234 10.019 -2.422 1.00 74.31 311 TYR A CA 1
ATOM 2396 C C . TYR A 1 311 ? 7.124 11.032 -1.268 1.00 74.31 311 TYR A C 1
ATOM 2398 O O . TYR A 1 311 ? 8.125 11.661 -0.898 1.00 74.31 311 TYR A O 1
ATOM 2406 N N . PRO A 1 312 ? 5.929 11.190 -0.660 1.00 72.19 312 PRO A N 1
ATOM 2407 C CA . PRO A 1 312 ? 5.744 12.179 0.395 1.00 72.19 312 PRO A CA 1
ATOM 2408 C C . PRO A 1 312 ? 6.509 11.853 1.690 1.00 72.19 312 PRO A C 1
ATOM 2410 O O . PRO A 1 312 ? 6.915 12.780 2.395 1.00 72.19 312 PRO A O 1
ATOM 2413 N N . ASP A 1 313 ? 6.750 10.572 1.997 1.00 78.00 313 ASP A N 1
ATOM 2414 C CA . ASP A 1 313 ? 7.289 10.125 3.290 1.00 78.00 313 ASP A CA 1
ATOM 2415 C C . ASP A 1 313 ? 7.983 8.747 3.222 1.00 78.00 313 ASP A C 1
ATOM 2417 O O . ASP A 1 313 ? 7.941 8.075 2.195 1.00 78.00 313 ASP A O 1
ATOM 2421 N N . ASP A 1 314 ? 8.597 8.326 4.334 1.00 85.44 314 ASP A N 1
ATOM 2422 C CA . ASP A 1 314 ? 9.152 6.983 4.550 1.00 85.44 314 ASP A CA 1
ATOM 2423 C C . ASP A 1 314 ? 8.092 6.042 5.149 1.00 85.44 314 ASP A C 1
ATOM 2425 O O . ASP A 1 314 ? 7.328 6.432 6.036 1.00 85.44 314 ASP A O 1
ATOM 2429 N N . GLY A 1 315 ? 8.122 4.758 4.787 1.00 89.00 315 GLY A N 1
ATOM 2430 C CA . GLY A 1 315 ? 7.327 3.724 5.453 1.00 89.00 315 GLY A CA 1
ATOM 2431 C C . GLY A 1 315 ? 7.036 2.512 4.574 1.00 89.00 315 GLY A C 1
ATOM 2432 O O . GLY A 1 315 ? 7.666 2.308 3.538 1.00 89.00 315 GLY A O 1
ATOM 2433 N N . LEU A 1 316 ? 6.125 1.651 5.018 1.00 89.12 316 LEU A N 1
ATOM 2434 C CA . LEU A 1 316 ? 5.688 0.508 4.224 1.00 89.12 316 LEU A CA 1
ATOM 2435 C C . LEU A 1 316 ? 4.661 0.945 3.175 1.00 89.12 316 LEU A C 1
ATOM 2437 O O . LEU A 1 316 ? 3.729 1.677 3.497 1.00 89.12 316 LEU A O 1
ATOM 2441 N N . LEU A 1 317 ? 4.850 0.443 1.957 1.00 85.69 317 LEU A N 1
ATOM 2442 C CA . LEU A 1 317 ? 3.883 0.428 0.861 1.00 85.69 317 LEU A CA 1
ATOM 2443 C C . LEU A 1 317 ? 3.297 -0.985 0.734 1.00 85.69 317 LEU A C 1
ATOM 2445 O O . LEU A 1 317 ? 4.051 -1.959 0.848 1.00 85.69 317 LEU A O 1
ATOM 2449 N N . VAL A 1 318 ? 1.999 -1.111 0.471 1.00 85.25 318 VAL A N 1
ATOM 2450 C CA . VAL A 1 318 ? 1.229 -2.357 0.462 1.00 85.25 318 VAL A CA 1
ATOM 2451 C C . VAL A 1 318 ? 0.301 -2.418 -0.754 1.00 85.25 318 VAL A C 1
ATOM 2453 O O . VAL A 1 318 ? -0.809 -1.899 -0.799 1.00 85.25 318 VAL A O 1
ATOM 2456 N N . TRP A 1 319 ? 0.684 -3.226 -1.736 1.00 83.56 319 TRP A N 1
ATOM 2457 C CA . TRP A 1 319 ? -0.192 -3.533 -2.867 1.00 83.56 319 TRP A CA 1
ATOM 2458 C C . TRP A 1 319 ? -0.979 -4.808 -2.614 1.00 83.56 319 TRP A C 1
ATOM 2460 O O . TRP A 1 319 ? -0.413 -5.822 -2.204 1.00 83.56 319 TRP A O 1
ATOM 2470 N N . GLN A 1 320 ? -2.262 -4.818 -2.963 1.00 83.25 320 GLN A N 1
ATOM 2471 C CA . GLN A 1 320 ? -3.011 -6.058 -3.116 1.00 83.25 320 GLN A CA 1
ATOM 2472 C C . GLN A 1 320 ? -2.973 -6.528 -4.564 1.00 83.25 320 GLN A C 1
ATOM 2474 O O . GLN A 1 320 ? -3.397 -5.841 -5.496 1.00 83.25 320 GLN A O 1
ATOM 2479 N N . ILE A 1 321 ? -2.540 -7.772 -4.730 1.00 81.44 321 ILE A N 1
ATOM 2480 C CA . ILE A 1 321 ? -2.502 -8.463 -6.011 1.00 81.44 321 ILE A CA 1
ATOM 2481 C C . ILE A 1 321 ? -3.554 -9.571 -5.981 1.00 81.44 321 ILE A C 1
ATOM 2483 O O . ILE A 1 321 ? -3.527 -10.406 -5.080 1.00 81.44 321 ILE A O 1
ATOM 2487 N N . SER A 1 322 ? -4.483 -9.587 -6.943 1.00 78.56 322 SER A N 1
ATOM 2488 C CA . SER A 1 322 ? -5.496 -10.641 -7.104 1.00 78.56 322 SER A CA 1
ATOM 2489 C C . SER A 1 322 ? -5.640 -11.035 -8.575 1.00 78.56 322 SER A C 1
ATOM 2491 O O . SER A 1 322 ? -6.340 -10.387 -9.356 1.00 78.56 322 SER A O 1
ATOM 2493 N N . GLY A 1 323 ? -4.947 -12.100 -8.984 1.00 76.25 323 GLY A N 1
ATOM 2494 C CA . GLY A 1 323 ? -4.884 -12.517 -10.386 1.00 76.25 323 GLY A CA 1
ATOM 2495 C C . GLY A 1 323 ? -4.315 -11.412 -11.285 1.00 76.25 323 GLY A C 1
ATOM 2496 O O . GLY A 1 323 ? -3.156 -11.038 -11.135 1.00 76.25 323 GLY A O 1
ATOM 2497 N N . ILE A 1 324 ? -5.135 -10.911 -12.216 1.00 63.31 324 ILE A N 1
ATOM 2498 C CA . ILE A 1 324 ? -4.802 -9.780 -13.106 1.00 63.31 324 ILE A CA 1
ATOM 2499 C C . ILE A 1 324 ? -5.300 -8.423 -12.580 1.00 63.31 324 ILE A C 1
ATOM 2501 O O . ILE A 1 324 ? -5.089 -7.404 -13.231 1.00 63.31 324 ILE A O 1
ATOM 2505 N N . SER A 1 325 ? -6.020 -8.408 -11.456 1.00 63.44 325 SER A N 1
ATOM 2506 C CA . SER A 1 325 ? -6.525 -7.192 -10.825 1.00 63.44 325 SER A CA 1
ATOM 2507 C C . SER A 1 325 ? -5.554 -6.729 -9.749 1.00 63.44 325 SER A C 1
ATOM 2509 O O . SER A 1 325 ? -5.093 -7.515 -8.917 1.00 63.44 325 SER A O 1
ATOM 2511 N N . TYR A 1 326 ? -5.266 -5.432 -9.768 1.00 68.56 326 TYR A N 1
ATOM 2512 C CA . TYR A 1 326 ? -4.276 -4.811 -8.904 1.00 68.56 326 TYR A CA 1
ATOM 2513 C C . TYR A 1 326 ? -4.881 -3.581 -8.254 1.00 68.56 326 TYR A C 1
ATOM 2515 O O . TYR A 1 326 ? -5.627 -2.828 -8.887 1.00 68.56 326 TYR A O 1
ATOM 2523 N N . THR A 1 327 ? -4.592 -3.392 -6.979 1.00 64.06 327 THR A N 1
ATOM 2524 C CA . THR A 1 327 ? -4.987 -2.190 -6.256 1.00 64.06 327 THR A CA 1
ATOM 2525 C C . THR A 1 327 ? -3.863 -1.874 -5.293 1.00 64.06 327 THR A C 1
ATOM 2527 O O . THR A 1 327 ? -3.512 -2.699 -4.450 1.00 64.06 327 THR A O 1
ATOM 2530 N N . ASP A 1 328 ? -3.248 -0.716 -5.490 1.00 61.25 328 ASP A N 1
ATOM 2531 C CA . ASP A 1 328 ? -2.440 -0.094 -4.451 1.00 61.25 328 ASP A CA 1
ATOM 2532 C C . ASP A 1 328 ? -3.411 0.270 -3.342 1.00 61.25 328 ASP A C 1
ATOM 2534 O O . ASP A 1 328 ? -4.393 0.959 -3.603 1.00 61.25 328 ASP A O 1
ATOM 2538 N N . ILE A 1 329 ? -3.233 -0.310 -2.164 1.00 61.56 329 ILE A N 1
ATOM 2539 C CA . ILE A 1 329 ? -4.212 -0.164 -1.097 1.00 61.56 329 ILE A CA 1
ATOM 2540 C C . ILE A 1 329 ? -4.013 1.174 -0.369 1.00 61.56 329 ILE A C 1
ATOM 2542 O O . ILE A 1 329 ? -4.983 1.716 0.159 1.00 61.56 329 ILE A O 1
ATOM 2546 N N . GLU A 1 330 ? -2.809 1.753 -0.420 1.00 53.31 330 GLU A N 1
ATOM 2547 C CA . GLU A 1 330 ? -2.532 3.116 0.036 1.00 53.31 330 GLU A CA 1
ATOM 2548 C C . GLU A 1 330 ? -2.940 4.203 -0.970 1.00 53.31 330 GLU A C 1
ATOM 2550 O O . GLU A 1 330 ? -2.979 5.384 -0.674 1.00 53.31 330 GLU A O 1
ATOM 2555 N N . CYS A 1 331 ? -3.281 3.878 -2.204 1.00 46.16 331 CYS A N 1
ATOM 2556 C CA . CYS A 1 331 ? -3.867 4.872 -3.114 1.00 46.16 331 CYS A CA 1
ATOM 2557 C C . CYS A 1 331 ? -5.315 4.548 -3.461 1.00 46.16 331 CYS A C 1
ATOM 2559 O O . CYS A 1 331 ? -6.089 5.416 -3.852 1.00 46.16 331 CYS A O 1
ATOM 2561 N N . GLY A 1 332 ? -5.703 3.290 -3.319 1.00 44.16 332 GLY A N 1
ATOM 2562 C CA . GLY A 1 332 ? -7.001 2.764 -3.675 1.00 44.16 332 GLY A CA 1
ATOM 2563 C C . GLY A 1 332 ? -7.974 2.864 -2.516 1.00 44.16 332 GLY A C 1
ATOM 2564 O O . GLY A 1 332 ? -7.965 2.041 -1.612 1.00 44.16 332 GLY A O 1
ATOM 2565 N N . VAL A 1 333 ? -8.887 3.829 -2.621 1.00 42.22 333 VAL A N 1
ATOM 2566 C CA . VAL A 1 333 ? -10.180 3.853 -1.922 1.00 42.22 333 VAL A CA 1
ATOM 2567 C C . VAL A 1 333 ? -10.077 3.502 -0.431 1.00 42.22 333 VAL A C 1
ATOM 2569 O O . VAL A 1 333 ? -10.708 2.564 0.062 1.00 42.22 333 VAL A O 1
ATOM 2572 N N . GLY A 1 334 ? -9.347 4.320 0.328 1.00 39.25 334 GLY A N 1
ATOM 2573 C CA . GLY A 1 334 ? -9.741 4.534 1.716 1.00 39.25 334 GLY A CA 1
ATOM 2574 C C . GLY A 1 334 ? -11.199 4.991 1.686 1.00 39.25 334 GLY A C 1
ATOM 2575 O O . GLY A 1 334 ? -11.486 6.096 1.235 1.00 39.25 334 GLY A O 1
ATOM 2576 N N . LEU A 1 335 ? -12.136 4.106 2.035 1.00 43.12 335 LEU A N 1
ATOM 2577 C CA . LEU A 1 335 ? -13.553 4.453 2.083 1.00 43.12 335 LEU A CA 1
ATOM 2578 C C . LEU A 1 335 ? -13.730 5.433 3.241 1.00 43.12 335 LEU A C 1
ATOM 2580 O O . LEU A 1 335 ? -13.829 4.997 4.393 1.00 43.12 335 LEU A O 1
ATOM 2584 N N . ASP A 1 336 ? -13.728 6.725 2.913 1.00 38.91 336 ASP A N 1
ATOM 2585 C CA . ASP A 1 336 ? -14.183 7.796 3.789 1.00 38.91 336 ASP A CA 1
ATOM 2586 C C . ASP A 1 336 ? -15.568 7.403 4.344 1.00 38.91 336 ASP A C 1
ATOM 2588 O O . ASP A 1 336 ? -16.493 7.124 3.567 1.00 38.91 336 ASP A O 1
ATOM 2592 N N . PRO A 1 337 ? -15.737 7.302 5.675 1.00 41.59 337 PRO A N 1
ATOM 2593 C CA . PRO A 1 337 ? -17.016 6.958 6.273 1.00 41.59 337 PRO A CA 1
ATOM 2594 C C . PRO A 1 337 ? -18.095 8.045 6.156 1.00 41.59 337 PRO A C 1
ATOM 2596 O O . PRO A 1 337 ? -19.209 7.815 6.631 1.00 41.59 337 PRO A O 1
ATOM 2599 N N . ILE A 1 338 ? -17.833 9.216 5.567 1.00 40.69 338 ILE A N 1
ATOM 2600 C CA . ILE A 1 338 ? -18.764 10.348 5.644 1.00 40.69 338 ILE A CA 1
ATOM 2601 C C . ILE A 1 338 ? -19.522 10.570 4.323 1.00 40.69 338 ILE A C 1
ATOM 2603 O O . ILE A 1 338 ? -19.167 11.358 3.464 1.00 40.69 338 ILE A O 1
ATOM 2607 N N . THR A 1 339 ? -20.662 9.883 4.237 1.00 38.97 339 THR A N 1
ATOM 2608 C CA . THR A 1 339 ? -21.974 10.376 3.771 1.00 38.97 339 THR A CA 1
ATOM 2609 C C . THR A 1 339 ? -22.086 11.280 2.517 1.00 38.97 339 THR A C 1
ATOM 2611 O O . THR A 1 339 ? -21.672 12.430 2.497 1.00 38.97 339 THR A O 1
ATOM 2614 N N . TYR A 1 340 ? -22.921 10.819 1.574 1.00 37.94 340 TYR A N 1
ATOM 2615 C CA . TYR A 1 340 ? -23.608 11.576 0.507 1.00 37.94 340 TYR A CA 1
ATOM 2616 C C . TYR A 1 340 ? -22.799 12.003 -0.734 1.00 37.94 340 TYR A C 1
ATOM 2618 O O . TYR A 1 340 ? -22.397 13.147 -0.899 1.00 37.94 340 TYR A O 1
ATOM 2626 N N . GLY A 1 341 ? -22.804 11.125 -1.742 1.00 32.62 341 GLY A N 1
ATOM 2627 C CA . GLY A 1 341 ? -23.159 11.544 -3.106 1.00 32.62 341 GLY A CA 1
ATOM 2628 C C . GLY A 1 341 ? -22.131 12.325 -3.925 1.00 32.62 341 GLY A C 1
ATOM 2629 O O . GLY A 1 341 ? -22.515 12.868 -4.960 1.00 32.62 341 GLY A O 1
ATOM 2630 N N . PHE A 1 342 ? -20.854 12.344 -3.546 1.00 29.58 342 PHE A N 1
ATOM 2631 C CA . PHE A 1 342 ? -19.801 12.876 -4.408 1.00 29.58 342 PHE A CA 1
ATOM 2632 C C . PHE A 1 342 ? -18.731 11.821 -4.681 1.00 29.58 342 PHE A C 1
ATOM 2634 O O . PHE A 1 342 ? -17.950 11.456 -3.813 1.00 29.58 342 PHE A O 1
ATOM 2641 N N . ASN A 1 343 ? -18.708 11.353 -5.933 1.00 31.03 343 ASN A N 1
ATOM 2642 C CA . ASN A 1 343 ? -17.534 10.771 -6.576 1.00 31.03 343 ASN A CA 1
ATOM 2643 C C . ASN A 1 343 ? -16.409 11.813 -6.568 1.00 31.03 343 ASN A C 1
ATOM 2645 O O . ASN A 1 343 ? -16.273 12.571 -7.533 1.00 31.03 343 ASN A O 1
ATOM 2649 N N . LYS A 1 344 ? -15.633 11.889 -5.494 1.00 35.16 344 LYS A N 1
ATOM 2650 C CA . LYS A 1 344 ? -14.328 12.531 -5.548 1.00 35.16 344 LYS A CA 1
ATOM 2651 C C . LYS A 1 344 ? -13.298 11.576 -4.985 1.00 35.16 344 LYS A C 1
ATOM 2653 O O . LYS A 1 344 ? -13.370 11.149 -3.840 1.00 35.16 344 LYS A O 1
ATOM 2658 N N . ASP A 1 345 ? -12.434 11.184 -5.904 1.00 36.25 345 ASP A N 1
ATOM 2659 C CA . ASP A 1 345 ? -11.225 10.423 -5.707 1.00 36.25 345 ASP A CA 1
ATOM 2660 C C . ASP A 1 345 ? -10.401 11.031 -4.566 1.00 36.25 345 ASP A C 1
ATOM 2662 O O . ASP A 1 345 ? -9.913 12.149 -4.666 1.00 36.25 345 ASP A O 1
ATOM 2666 N N . HIS A 1 346 ? -10.186 10.267 -3.498 1.00 37.22 346 HIS A N 1
ATOM 2667 C CA . HIS A 1 346 ? -9.036 10.480 -2.610 1.00 37.22 346 HIS A CA 1
ATOM 2668 C C . HIS A 1 346 ? -7.769 9.809 -3.191 1.00 37.22 346 HIS A C 1
ATOM 2670 O O . HIS A 1 346 ? -6.778 9.637 -2.491 1.00 37.22 346 HIS A O 1
ATOM 2676 N N . LEU A 1 347 ? -7.801 9.440 -4.483 1.00 39.41 347 LEU A N 1
ATOM 2677 C CA . LEU A 1 347 ? -6.628 9.131 -5.315 1.00 39.41 347 LEU A CA 1
ATOM 2678 C C . LEU A 1 347 ? -5.816 10.396 -5.655 1.00 39.41 347 LEU A C 1
ATOM 2680 O O . LEU A 1 347 ? -4.758 10.316 -6.283 1.00 39.41 347 LEU A O 1
ATOM 2684 N N . ASP A 1 348 ? -6.303 11.560 -5.232 1.00 40.00 348 ASP A N 1
ATOM 2685 C CA . ASP A 1 348 ? -5.791 12.848 -5.636 1.00 40.00 348 ASP A CA 1
ATOM 2686 C C . ASP A 1 348 ? -4.836 13.375 -4.555 1.00 40.00 348 ASP A C 1
ATOM 2688 O O . ASP A 1 348 ? -5.217 14.158 -3.691 1.00 40.00 348 ASP A O 1
ATOM 2692 N N . LEU A 1 349 ? -3.537 13.129 -4.749 1.00 39.66 349 LEU A N 1
ATOM 2693 C CA . LEU A 1 349 ? -2.454 14.067 -4.375 1.00 39.66 349 LEU A CA 1
ATOM 2694 C C . LEU A 1 349 ? -2.666 15.496 -4.955 1.00 39.66 349 LEU A C 1
ATOM 2696 O O . LEU A 1 349 ? -1.808 16.364 -4.821 1.00 39.66 349 LEU A O 1
ATOM 2700 N N . TYR A 1 350 ? -3.796 15.725 -5.630 1.00 38.94 350 TYR A N 1
ATOM 2701 C CA . TYR A 1 350 ? -4.170 16.879 -6.423 1.00 38.94 350 TYR A CA 1
ATOM 2702 C C . TYR A 1 350 ? -5.243 17.762 -5.798 1.00 38.94 350 TYR A C 1
ATOM 2704 O O . TYR A 1 350 ? -5.483 18.838 -6.354 1.00 38.94 350 TYR A O 1
ATOM 2712 N N . ASP A 1 351 ? -5.871 17.390 -4.673 1.00 39.31 351 ASP A N 1
ATOM 2713 C CA . ASP A 1 351 ? -6.631 18.414 -3.964 1.00 39.31 351 ASP A CA 1
ATOM 2714 C C . ASP A 1 351 ? -5.629 19.333 -3.273 1.00 39.31 351 ASP A C 1
ATOM 2716 O O . ASP A 1 351 ? -5.035 19.024 -2.243 1.00 39.31 351 ASP A O 1
ATOM 2720 N N . SER A 1 352 ? -5.423 20.488 -3.895 1.00 38.75 352 SER A N 1
ATOM 2721 C CA . SER A 1 352 ? -4.756 21.669 -3.358 1.00 38.75 352 SER A CA 1
ATOM 2722 C C . SER A 1 352 ? -5.462 22.232 -2.115 1.00 38.75 352 SER A C 1
ATOM 2724 O O . SER A 1 352 ? -5.500 23.448 -1.933 1.00 38.75 352 SER A O 1
ATOM 2726 N N . ASP A 1 353 ? -6.061 21.376 -1.291 1.00 40.22 353 ASP A N 1
ATOM 2727 C CA . ASP A 1 353 ? -6.582 21.701 0.017 1.00 40.22 353 ASP A CA 1
ATOM 2728 C C . ASP A 1 353 ? -5.458 21.488 1.044 1.00 40.22 353 ASP A C 1
ATOM 2730 O O . ASP A 1 353 ? -5.274 20.384 1.561 1.00 40.22 353 ASP A O 1
ATOM 2734 N N . PRO A 1 354 ? -4.669 22.530 1.371 1.00 39.69 354 PRO A N 1
ATOM 2735 C CA . PRO A 1 354 ? -3.622 22.450 2.385 1.00 39.69 354 PRO A CA 1
ATOM 2736 C C . PRO A 1 354 ? -4.162 22.160 3.799 1.00 39.69 354 PRO A C 1
ATOM 2738 O O . PRO A 1 354 ? -3.384 22.196 4.753 1.00 39.69 354 PRO A O 1
ATOM 2741 N N . ALA A 1 355 ? -5.471 21.925 3.965 1.00 36.31 355 ALA A N 1
ATOM 2742 C CA . ALA A 1 355 ? -6.115 21.682 5.248 1.00 36.31 355 ALA A CA 1
ATOM 2743 C C . ALA A 1 355 ? -6.358 20.200 5.600 1.00 36.31 355 ALA A C 1
ATOM 2745 O O . ALA A 1 355 ? -6.719 19.948 6.748 1.00 36.31 355 ALA A O 1
ATOM 2746 N N . ASN A 1 356 ? -6.139 19.221 4.709 1.00 38.81 356 ASN A N 1
ATOM 2747 C CA . ASN A 1 356 ? -6.531 17.829 4.988 1.00 38.81 356 ASN A CA 1
ATOM 2748 C C . ASN A 1 356 ? -5.354 16.875 5.263 1.00 38.81 356 ASN A C 1
ATOM 2750 O O . ASN A 1 356 ? -4.781 16.259 4.374 1.00 38.81 356 ASN A O 1
ATOM 2754 N N . TYR A 1 357 ? -5.047 16.762 6.558 1.00 41.16 357 TYR A N 1
ATOM 2755 C CA . TYR A 1 357 ? -4.758 15.520 7.286 1.00 41.16 357 TYR A CA 1
ATOM 2756 C C . TYR A 1 357 ? -3.789 14.491 6.680 1.00 41.16 357 TYR A C 1
ATOM 2758 O O . TYR A 1 357 ? -4.150 13.350 6.413 1.00 41.16 357 TYR A O 1
ATOM 2766 N N . HIS A 1 358 ? -2.502 14.829 6.633 1.00 37.25 358 HIS A N 1
ATOM 2767 C CA . HIS A 1 358 ? -1.466 13.797 6.737 1.00 37.25 358 HIS A CA 1
ATOM 2768 C C . HIS A 1 358 ? -1.427 13.261 8.179 1.00 37.25 358 HIS A C 1
ATOM 2770 O O . HIS A 1 358 ? -1.234 14.045 9.113 1.00 37.25 358 HIS A O 1
ATOM 2776 N N . GLY A 1 359 ? -1.582 11.945 8.372 1.00 36.34 359 GLY A N 1
ATOM 2777 C CA . GLY A 1 359 ? -1.419 11.294 9.680 1.00 36.34 359 GLY A CA 1
ATOM 2778 C C . GLY A 1 359 ? -2.696 10.857 10.408 1.00 36.34 359 GLY A C 1
ATOM 2779 O O . GLY A 1 359 ? -2.600 10.491 11.579 1.00 36.34 359 GLY A O 1
ATOM 2780 N N . GLU A 1 360 ? -3.857 10.853 9.746 1.00 40.78 360 GLU A N 1
ATOM 2781 C CA . GLU A 1 360 ? -5.109 10.290 10.292 1.00 40.78 360 GLU A CA 1
ATOM 2782 C C . GLU A 1 360 ? -5.463 8.900 9.726 1.00 40.78 360 GLU A C 1
ATOM 2784 O O . GLU A 1 360 ? -6.559 8.397 9.964 1.00 40.78 360 GLU A O 1
ATOM 2789 N N . GLY A 1 361 ? -4.551 8.239 8.999 1.00 40.44 361 GLY A N 1
ATOM 2790 C CA . GLY A 1 361 ? -4.839 6.941 8.377 1.00 40.44 361 GLY A CA 1
ATOM 2791 C C . GLY A 1 361 ? -5.666 7.095 7.102 1.00 40.44 361 GLY A C 1
ATOM 2792 O O . GLY A 1 361 ? -6.614 6.340 6.861 1.00 40.44 361 GLY A O 1
ATOM 2793 N N . LEU A 1 362 ? -5.346 8.114 6.300 1.00 47.72 362 LEU A N 1
ATOM 2794 C CA . LEU A 1 362 ? -5.873 8.231 4.942 1.00 47.72 362 LEU A CA 1
ATOM 2795 C C . LEU A 1 362 ? -5.185 7.207 4.043 1.00 47.72 362 LEU A C 1
ATOM 2797 O O . LEU A 1 362 ? -4.111 6.717 4.381 1.00 47.72 362 LEU A O 1
ATOM 2801 N N . ALA A 1 363 ? -5.805 6.891 2.899 1.00 47.84 363 ALA A N 1
ATOM 2802 C CA . ALA A 1 363 ? -5.252 5.919 1.959 1.00 47.84 363 ALA A CA 1
ATOM 2803 C C . ALA A 1 363 ? -3.763 6.211 1.722 1.00 47.84 363 ALA A C 1
ATOM 2805 O O . ALA A 1 363 ? -2.953 5.327 1.952 1.00 47.84 363 ALA A O 1
ATOM 2806 N N . SER A 1 364 ? -3.385 7.457 1.414 1.00 53.84 364 SER A N 1
ATOM 2807 C CA . SER A 1 364 ? -2.015 7.847 1.042 1.00 53.84 364 SER A CA 1
ATOM 2808 C C . SER A 1 364 ? -0.958 7.791 2.157 1.00 53.84 364 SER A C 1
ATOM 2810 O O . SER A 1 364 ? 0.189 8.176 1.919 1.00 53.84 364 SER A O 1
ATOM 2812 N N . ASP A 1 365 ? -1.319 7.399 3.382 1.00 61.88 365 ASP A N 1
ATOM 2813 C CA . ASP A 1 365 ? -0.386 7.358 4.507 1.00 61.88 365 ASP A CA 1
ATOM 2814 C C . ASP A 1 365 ? 0.433 6.056 4.497 1.00 61.88 365 ASP A C 1
ATOM 2816 O O . ASP A 1 365 ? -0.100 4.952 4.580 1.00 61.88 365 ASP A O 1
ATOM 2820 N N . PHE A 1 366 ? 1.762 6.181 4.482 1.00 77.75 366 PHE A N 1
ATOM 2821 C CA . PHE A 1 366 ? 2.651 5.032 4.662 1.00 77.75 366 PHE A CA 1
ATOM 2822 C C . PHE A 1 366 ? 2.506 4.437 6.062 1.00 77.75 366 PHE A C 1
ATOM 2824 O O . PHE A 1 366 ? 2.495 5.168 7.063 1.00 77.75 366 PHE A O 1
ATOM 2831 N N . PHE A 1 367 ? 2.542 3.105 6.165 1.00 83.94 367 PHE A N 1
ATOM 2832 C CA . PHE A 1 367 ? 2.582 2.473 7.479 1.00 83.94 367 PHE A CA 1
ATOM 2833 C C . PHE A 1 367 ? 3.973 2.603 8.108 1.00 83.94 367 PHE A C 1
ATOM 2835 O O . PHE A 1 367 ? 4.978 2.150 7.550 1.00 83.94 367 PHE A O 1
ATOM 2842 N N . LYS A 1 368 ? 4.055 3.220 9.289 1.00 87.25 368 LYS A N 1
ATOM 2843 C CA . LYS A 1 368 ? 5.324 3.567 9.943 1.00 87.25 368 LYS A CA 1
ATOM 2844 C C . LYS A 1 368 ? 5.182 3.720 11.461 1.00 87.25 368 LYS A C 1
ATOM 2846 O O . LYS A 1 368 ? 4.078 3.934 11.957 1.00 87.25 368 LYS A O 1
ATOM 2851 N N . PRO A 1 369 ? 6.291 3.687 12.225 1.00 84.12 369 PRO A N 1
ATOM 2852 C CA . PRO A 1 369 ? 6.229 3.680 13.690 1.00 84.12 369 PRO A CA 1
ATOM 2853 C C . PRO A 1 369 ? 5.591 4.935 14.304 1.00 84.12 369 PRO A C 1
ATOM 2855 O O . PRO A 1 369 ? 4.994 4.858 15.373 1.00 84.12 369 PRO A O 1
ATOM 2858 N N . SER A 1 370 ? 5.747 6.090 13.649 1.00 79.88 370 SER A N 1
ATOM 2859 C CA . SER A 1 370 ? 5.259 7.398 14.107 1.00 79.88 370 SER A CA 1
ATOM 2860 C C . SER A 1 370 ? 3.879 7.788 13.561 1.00 79.88 370 SER A C 1
ATOM 2862 O O . SER A 1 370 ? 3.426 8.894 13.839 1.00 79.88 370 SER A O 1
ATOM 2864 N N . GLY A 1 371 ? 3.237 6.919 12.777 1.00 75.00 371 GLY A N 1
ATOM 2865 C CA . GLY A 1 371 ? 1.934 7.152 12.149 1.00 75.00 371 GLY A CA 1
ATOM 2866 C C . GLY A 1 371 ? 1.061 5.896 12.233 1.00 75.00 371 GLY A C 1
ATOM 2867 O O . GLY A 1 371 ? 1.107 5.212 13.261 1.00 75.00 371 GLY A O 1
ATOM 2868 N N . PRO A 1 372 ? 0.301 5.552 11.177 1.00 71.19 372 PRO A N 1
ATOM 2869 C CA . PRO A 1 372 ? -0.374 4.261 11.086 1.00 71.19 372 PRO A CA 1
ATOM 2870 C C . PRO A 1 372 ? 0.645 3.124 11.244 1.00 71.19 372 PRO A C 1
ATOM 2872 O O . PRO A 1 372 ? 1.429 2.834 10.347 1.00 71.19 372 PRO A O 1
ATOM 2875 N N . ASN A 1 373 ? 0.693 2.494 12.416 1.00 81.12 373 ASN A N 1
ATOM 2876 C CA . ASN A 1 373 ? 1.717 1.499 12.755 1.00 81.12 373 ASN A CA 1
ATOM 2877 C C . ASN A 1 373 ? 1.192 0.057 12.730 1.00 81.12 373 ASN A C 1
ATOM 2879 O O . ASN A 1 373 ? 1.890 -0.865 13.165 1.00 81.12 373 ASN A O 1
ATOM 2883 N N . GLN A 1 374 ? -0.023 -0.137 12.210 1.00 83.75 374 GLN A N 1
ATOM 2884 C CA . GLN A 1 374 ? -0.599 -1.445 11.936 1.00 83.75 374 GLN A CA 1
ATOM 2885 C C . GLN A 1 374 ? -1.437 -1.410 10.653 1.00 83.75 374 GLN A C 1
ATOM 2887 O O . GLN A 1 374 ? -2.225 -0.489 10.460 1.00 83.75 374 GLN A O 1
ATOM 2892 N N . PHE A 1 375 ? -1.315 -2.453 9.833 1.00 85.81 375 PHE A N 1
ATOM 2893 C CA . PHE A 1 375 ? -2.187 -2.737 8.693 1.00 85.81 375 PHE A CA 1
ATOM 2894 C C . PHE A 1 375 ? -2.963 -4.022 8.993 1.00 85.81 375 PHE A C 1
ATOM 2896 O O . PHE A 1 375 ? -2.401 -5.114 9.012 1.00 85.81 375 PHE A O 1
ATOM 2903 N N . THR A 1 376 ? -4.242 -3.894 9.324 1.00 80.69 376 THR A N 1
ATOM 2904 C CA . THR A 1 376 ? -5.097 -4.972 9.843 1.00 80.69 376 THR A CA 1
ATOM 2905 C C . THR A 1 376 ? -6.476 -4.912 9.197 1.00 80.69 376 THR A C 1
ATOM 2907 O O . THR A 1 376 ? -6.793 -3.960 8.491 1.00 80.69 376 THR A O 1
ATOM 2910 N N . GLN A 1 377 ? -7.355 -5.869 9.487 1.00 74.69 377 GLN A N 1
ATOM 2911 C CA . GLN A 1 377 ? -8.759 -5.794 9.056 1.00 74.69 377 GLN A CA 1
ATOM 2912 C C . GLN A 1 377 ? -9.522 -4.584 9.648 1.00 74.69 377 GLN A C 1
ATOM 2914 O O . GLN A 1 377 ? -10.594 -4.233 9.168 1.00 74.69 377 GLN A O 1
ATOM 2919 N N . TRP A 1 378 ? -8.980 -3.923 10.680 1.00 70.50 378 TRP A N 1
ATOM 2920 C CA . TRP A 1 378 ? -9.602 -2.766 11.338 1.00 70.50 378 TRP A CA 1
ATOM 2921 C C . TRP A 1 378 ? -8.953 -1.423 10.982 1.00 70.50 378 TRP A C 1
ATOM 2923 O O . TRP A 1 378 ? -9.458 -0.381 11.401 1.00 70.50 378 TRP A O 1
ATOM 2933 N N . SER A 1 379 ? -7.835 -1.417 10.252 1.00 73.31 379 SER A N 1
ATOM 2934 C CA . SER A 1 379 ? -7.147 -0.173 9.894 1.00 73.31 379 SER A CA 1
ATOM 2935 C C . SER A 1 379 ? -7.804 0.524 8.693 1.00 73.31 379 SER A C 1
ATOM 2937 O O . SER A 1 379 ? -8.783 0.055 8.103 1.00 73.31 379 SER A O 1
ATOM 2939 N N . ASN A 1 380 ? -7.291 1.692 8.327 1.00 65.94 380 ASN A N 1
ATOM 2940 C CA . ASN A 1 380 ? -7.576 2.313 7.044 1.00 65.94 380 ASN A CA 1
ATOM 2941 C C . ASN A 1 380 ? -6.240 2.722 6.404 1.00 65.94 380 ASN A C 1
ATOM 2943 O O . ASN A 1 380 ? -5.518 3.497 7.023 1.00 65.94 380 ASN A O 1
ATOM 2947 N N . PRO A 1 381 ? -5.891 2.182 5.228 1.00 70.81 381 PRO A N 1
ATOM 2948 C CA . PRO A 1 381 ? -6.572 1.074 4.555 1.00 70.81 381 PRO A CA 1
ATOM 2949 C C . PRO A 1 381 ? -6.463 -0.265 5.336 1.00 70.81 381 PRO A C 1
ATOM 2951 O O . PRO A 1 381 ? -5.728 -0.345 6.320 1.00 70.81 381 PRO A O 1
ATOM 2954 N N . ASN A 1 382 ? -7.232 -1.304 4.970 1.00 74.50 382 ASN A N 1
ATOM 2955 C CA . ASN A 1 382 ? -7.331 -2.573 5.726 1.00 74.50 382 ASN A CA 1
ATOM 2956 C C . ASN A 1 382 ? -6.956 -3.819 4.912 1.00 74.50 382 ASN A C 1
ATOM 2958 O O . ASN A 1 382 ? -6.859 -3.783 3.688 1.00 74.50 382 ASN A O 1
ATOM 2962 N N . THR A 1 383 ? -6.772 -4.937 5.616 1.00 79.31 383 THR A N 1
ATOM 2963 C CA . THR A 1 383 ? -6.432 -6.237 5.025 1.00 79.31 383 THR A CA 1
ATOM 2964 C C . THR A 1 383 ? -7.636 -6.976 4.432 1.00 79.31 383 THR A C 1
ATOM 2966 O O . THR A 1 383 ? -7.469 -8.117 3.995 1.00 79.31 383 THR A O 1
ATOM 2969 N N . ASP A 1 384 ? -8.846 -6.413 4.427 1.00 73.44 384 ASP A N 1
ATOM 2970 C CA . ASP A 1 384 ? -9.995 -7.065 3.799 1.00 73.44 384 ASP A CA 1
ATOM 2971 C C . ASP A 1 384 ? -9.969 -6.867 2.283 1.00 73.44 384 ASP A C 1
ATOM 2973 O O . ASP A 1 384 ? -9.677 -5.799 1.752 1.00 73.44 384 ASP A O 1
ATOM 2977 N N . LEU A 1 385 ? -10.276 -7.941 1.563 1.00 65.25 385 LEU A N 1
ATOM 2978 C CA . LEU A 1 385 ? -10.133 -7.983 0.116 1.00 65.25 385 LEU A CA 1
ATOM 2979 C C . LEU A 1 385 ? -11.447 -7.527 -0.551 1.00 65.25 385 LEU A C 1
ATOM 2981 O O . LEU A 1 385 ? -12.494 -8.108 -0.259 1.00 65.25 385 LEU A O 1
ATOM 2985 N N . PRO A 1 386 ? -11.441 -6.556 -1.481 1.00 56.59 386 PRO A N 1
ATOM 2986 C CA . PRO A 1 386 ? -12.635 -6.159 -2.221 1.00 56.59 386 PRO A CA 1
ATOM 2987 C C . PRO A 1 386 ? -13.198 -7.331 -3.052 1.00 56.59 386 PRO A C 1
ATOM 2989 O O . PRO A 1 386 ? -12.485 -7.946 -3.846 1.00 56.59 386 PRO A O 1
ATOM 2992 N N . GLY A 1 387 ? -14.490 -7.644 -2.875 1.00 54.34 387 GLY A N 1
ATOM 2993 C CA . GLY A 1 387 ? -15.210 -8.712 -3.591 1.00 54.34 387 GLY A CA 1
ATOM 2994 C C . GLY A 1 387 ? -16.540 -9.110 -2.927 1.00 54.34 387 GLY A C 1
ATOM 2995 O O . GLY A 1 387 ? -16.797 -8.762 -1.786 1.00 54.34 387 GLY A O 1
ATOM 2996 N N . SER A 1 388 ? -17.426 -9.847 -3.611 1.00 36.09 388 SER A N 1
ATOM 2997 C CA . SER A 1 388 ? -18.797 -10.158 -3.133 1.00 36.09 388 SER A CA 1
ATOM 2998 C C . SER A 1 388 ? -18.894 -11.181 -1.986 1.00 36.09 388 SER A C 1
ATOM 3000 O O . SER A 1 388 ? -19.993 -11.539 -1.567 1.00 36.09 388 SER A O 1
ATOM 3002 N N . SER A 1 389 ? -17.764 -11.683 -1.495 1.00 47.47 389 SER A N 1
ATOM 3003 C CA . SER A 1 389 ? -17.674 -12.596 -0.354 1.00 47.47 389 SER A CA 1
ATOM 3004 C C . SER A 1 389 ? -16.432 -12.245 0.456 1.00 47.47 389 SER A C 1
ATOM 3006 O O . SER A 1 389 ? -15.487 -13.031 0.525 1.00 47.47 389 SER A O 1
ATOM 3008 N N . VAL A 1 390 ? -16.399 -11.020 0.978 1.00 54.22 390 VAL A N 1
ATOM 3009 C CA . VAL A 1 390 ? -15.305 -10.551 1.823 1.00 54.22 390 VAL A CA 1
ATOM 3010 C C . VAL A 1 390 ? -15.315 -11.376 3.111 1.00 54.22 390 VAL A C 1
ATOM 3012 O O . VAL A 1 390 ? -16.071 -11.123 4.048 1.00 54.22 390 VAL A O 1
ATOM 3015 N N . LEU A 1 391 ? -14.531 -12.447 3.124 1.00 56.31 391 LEU A N 1
ATOM 3016 C CA . LEU A 1 391 ? -14.174 -13.096 4.370 1.00 56.31 391 LEU A CA 1
ATOM 3017 C C . LEU A 1 391 ? -13.067 -12.248 4.998 1.00 56.31 391 LEU A C 1
ATOM 3019 O O . LEU A 1 391 ? -12.135 -11.882 4.273 1.00 56.31 391 LEU A O 1
ATOM 3023 N N . PRO A 1 392 ? -13.156 -11.937 6.304 1.00 64.19 392 PRO A N 1
ATOM 3024 C CA . PRO A 1 392 ? -12.066 -11.276 6.996 1.00 64.19 392 PRO A CA 1
ATOM 3025 C C . PRO A 1 392 ? -10.800 -12.092 6.775 1.00 64.19 392 PRO A C 1
ATOM 3027 O O . PRO A 1 392 ? -10.779 -13.303 7.025 1.00 64.19 392 PRO A O 1
ATOM 3030 N N . THR A 1 393 ? -9.745 -11.445 6.283 1.00 71.38 393 THR A N 1
ATOM 3031 C CA . THR A 1 393 ? -8.474 -12.148 6.061 1.00 71.38 393 THR A CA 1
ATOM 3032 C C . THR A 1 393 ? -7.877 -12.634 7.376 1.00 71.38 393 THR A C 1
ATOM 3034 O O . THR A 1 393 ? -7.047 -13.541 7.370 1.00 71.38 393 THR A O 1
ATOM 3037 N N . ASN A 1 394 ? -8.308 -12.046 8.505 1.00 75.06 394 ASN A N 1
ATOM 3038 C CA . ASN A 1 394 ? -7.703 -12.213 9.822 1.00 75.06 394 ASN A CA 1
ATOM 3039 C C . ASN A 1 394 ? -6.175 -12.102 9.733 1.00 75.06 394 ASN A C 1
ATOM 3041 O O . ASN A 1 394 ? -5.441 -12.827 10.402 1.00 75.06 394 ASN A O 1
ATOM 3045 N N . LEU A 1 395 ? -5.696 -11.243 8.843 1.00 84.31 395 LEU A N 1
ATOM 3046 C CA . LEU A 1 395 ? -4.295 -10.935 8.683 1.00 84.31 395 LEU A CA 1
ATOM 3047 C C . LEU A 1 395 ? -4.044 -9.605 9.379 1.00 84.31 395 LEU A C 1
ATOM 3049 O O . LEU A 1 395 ? -4.884 -8.706 9.361 1.00 84.31 395 LEU A O 1
ATOM 3053 N N . ALA A 1 396 ? -2.875 -9.472 9.976 1.00 86.06 396 ALA A N 1
ATOM 3054 C CA . ALA A 1 396 ? -2.388 -8.195 10.435 1.00 86.06 396 ALA A CA 1
ATOM 3055 C C . ALA A 1 396 ? -0.892 -8.072 10.220 1.00 86.06 396 ALA A C 1
ATOM 3057 O O . ALA A 1 396 ? -0.139 -9.033 10.352 1.00 86.06 396 ALA A O 1
ATOM 3058 N N . VAL A 1 397 ? -0.480 -6.854 9.926 1.00 90.00 397 VAL A N 1
ATOM 3059 C CA . VAL A 1 397 ? 0.887 -6.370 9.972 1.00 90.00 397 VAL A CA 1
ATOM 3060 C C . VAL A 1 397 ? 0.941 -5.430 11.165 1.00 90.00 397 VAL A C 1
ATOM 3062 O O . VAL A 1 397 ? 0.244 -4.421 11.197 1.00 90.00 397 VAL A O 1
ATOM 3065 N N . THR A 1 398 ? 1.708 -5.793 12.183 1.00 88.75 398 THR A N 1
ATOM 3066 C CA . THR A 1 398 ? 1.753 -5.102 13.480 1.00 88.75 398 THR A CA 1
ATOM 3067 C C . THR A 1 398 ? 3.193 -4.850 13.904 1.00 88.75 398 THR A C 1
ATOM 3069 O O . THR A 1 398 ? 4.123 -5.243 13.201 1.00 88.75 398 THR A O 1
ATOM 3072 N N . ASN A 1 399 ? 3.392 -4.187 15.048 1.00 88.75 399 ASN A N 1
ATOM 3073 C CA . ASN A 1 399 ? 4.717 -3.923 15.619 1.00 88.75 399 ASN A CA 1
ATOM 3074 C C . ASN A 1 399 ? 5.691 -3.285 14.612 1.00 88.75 399 ASN A C 1
ATOM 3076 O O . ASN A 1 399 ? 6.877 -3.616 14.582 1.00 88.75 399 ASN A O 1
ATOM 3080 N N . ILE A 1 400 ? 5.179 -2.374 13.776 1.00 91.56 400 ILE A N 1
ATOM 3081 C CA . ILE A 1 400 ? 5.980 -1.686 12.767 1.00 91.56 400 ILE A CA 1
ATOM 3082 C C . ILE A 1 400 ? 6.988 -0.781 13.481 1.00 91.56 400 ILE A C 1
ATOM 3084 O O . ILE A 1 400 ? 6.627 0.158 14.191 1.00 91.56 400 ILE A O 1
ATOM 3088 N N . THR A 1 401 ? 8.271 -1.077 13.299 1.00 91.88 401 THR A N 1
ATOM 3089 C CA . THR A 1 401 ? 9.408 -0.383 13.909 1.00 91.88 401 THR A CA 1
ATOM 3090 C C . THR A 1 401 ? 10.456 -0.068 12.847 1.00 91.88 401 THR A C 1
ATOM 3092 O O . THR A 1 401 ? 10.666 -0.842 11.918 1.00 91.88 401 THR A O 1
ATOM 3095 N N . SER A 1 402 ? 11.143 1.066 12.986 1.00 89.88 402 SER A N 1
ATOM 3096 C CA . SER A 1 402 ? 12.227 1.471 12.086 1.00 89.88 402 SER A CA 1
ATOM 3097 C C . SER A 1 402 ? 13.485 1.779 12.889 1.00 89.88 402 SER A C 1
ATOM 3099 O O . SER A 1 402 ? 13.423 2.440 13.926 1.00 89.88 402 SER A O 1
ATOM 3101 N N . ASN A 1 403 ? 14.633 1.307 12.401 1.00 87.69 403 ASN A N 1
ATOM 3102 C CA . ASN A 1 403 ? 15.962 1.656 12.905 1.00 87.69 403 ASN A CA 1
ATOM 3103 C C . ASN A 1 403 ? 16.776 2.359 11.805 1.00 87.69 403 ASN A C 1
ATOM 3105 O O . ASN A 1 403 ? 17.859 1.920 11.416 1.00 87.69 403 ASN A O 1
ATOM 3109 N N . GLY A 1 404 ? 16.199 3.416 11.230 1.00 77.38 404 GLY A N 1
ATOM 3110 C CA . GLY A 1 404 ? 16.807 4.199 10.156 1.00 77.38 404 GLY A CA 1
ATOM 3111 C C . GLY A 1 404 ? 16.692 3.505 8.801 1.00 77.38 404 GLY A C 1
ATOM 3112 O O . GLY A 1 404 ? 15.786 3.793 8.027 1.00 77.38 404 GLY A O 1
ATOM 3113 N N . THR A 1 405 ? 17.604 2.584 8.495 1.00 84.31 405 THR A N 1
ATOM 3114 C CA . THR A 1 405 ? 17.649 1.909 7.183 1.00 84.31 405 THR A CA 1
ATOM 3115 C C . THR A 1 405 ? 16.897 0.586 7.163 1.00 84.31 405 THR A C 1
ATOM 3117 O O . THR A 1 405 ? 16.842 -0.057 6.130 1.00 84.31 405 THR A O 1
ATOM 3120 N N . ILE A 1 406 ? 16.353 0.134 8.289 1.00 90.19 406 ILE A N 1
ATOM 3121 C CA . ILE A 1 406 ? 15.699 -1.170 8.387 1.00 90.19 406 ILE A CA 1
ATOM 3122 C C . ILE A 1 406 ? 14.309 -0.980 8.969 1.00 90.19 406 ILE A C 1
ATOM 3124 O O . ILE A 1 406 ? 14.176 -0.394 10.044 1.00 90.19 406 ILE A O 1
ATOM 3128 N N . MET A 1 407 ? 13.309 -1.530 8.285 1.00 93.75 407 MET A N 1
ATOM 3129 C CA . MET A 1 407 ? 11.942 -1.636 8.778 1.00 93.75 407 MET A CA 1
ATOM 3130 C C . MET A 1 407 ? 11.693 -3.060 9.269 1.00 93.75 407 MET A C 1
ATOM 3132 O O . MET A 1 407 ? 12.049 -4.024 8.595 1.00 93.75 407 MET A O 1
ATOM 3136 N N . THR A 1 408 ? 11.104 -3.207 10.451 1.00 95.25 408 THR A N 1
ATOM 3137 C CA . THR A 1 408 ? 10.696 -4.501 11.011 1.00 95.25 408 THR A CA 1
ATOM 3138 C C . THR A 1 408 ? 9.220 -4.460 11.363 1.00 95.25 408 THR A C 1
ATOM 3140 O O . THR A 1 408 ? 8.748 -3.463 11.901 1.00 95.25 408 THR A O 1
ATOM 3143 N N . PHE A 1 409 ? 8.496 -5.530 11.061 1.00 94.81 409 PHE A N 1
ATOM 3144 C CA . PHE A 1 409 ? 7.085 -5.684 11.400 1.00 94.81 409 PHE A CA 1
ATOM 3145 C C . PHE A 1 409 ? 6.738 -7.155 11.594 1.00 94.81 409 PHE A C 1
ATOM 3147 O O . PHE A 1 409 ? 7.417 -8.039 11.076 1.00 94.81 409 PHE A O 1
ATOM 3154 N N . ASP A 1 410 ? 5.648 -7.421 12.297 1.00 92.56 410 ASP A N 1
ATOM 3155 C CA . ASP A 1 410 ? 5.132 -8.766 12.501 1.00 92.56 410 ASP A CA 1
ATOM 3156 C C . ASP A 1 410 ? 3.919 -9.010 11.613 1.00 92.56 410 ASP A C 1
ATOM 3158 O O . ASP A 1 410 ? 2.943 -8.265 11.662 1.00 92.56 410 ASP A O 1
ATOM 3162 N N . VAL A 1 411 ? 3.959 -10.092 10.843 1.00 90.94 411 VAL A N 1
ATOM 3163 C CA . VAL A 1 411 ? 2.799 -10.641 10.145 1.00 90.94 411 VAL A CA 1
ATOM 3164 C C . VAL A 1 411 ? 2.114 -11.643 11.065 1.00 90.94 411 VAL A C 1
ATOM 3166 O O . VAL A 1 411 ? 2.736 -12.605 11.519 1.00 90.94 411 VAL A O 1
ATOM 3169 N N . VAL A 1 412 ? 0.826 -11.440 11.321 1.00 86.00 412 VAL A N 1
ATOM 3170 C CA . VAL A 1 412 ? 0.001 -12.251 12.216 1.00 86.00 412 VAL A CA 1
ATOM 3171 C C . VAL A 1 412 ? -1.230 -12.743 11.463 1.00 86.00 412 VAL A C 1
ATOM 3173 O O . VAL A 1 412 ? -2.049 -11.958 11.003 1.00 86.00 412 VAL A O 1
ATOM 3176 N N . TYR A 1 413 ? -1.366 -14.058 11.360 1.00 80.69 413 TYR A N 1
ATOM 3177 C CA . TYR A 1 413 ? -2.539 -14.761 10.857 1.00 80.69 413 TYR A CA 1
ATOM 3178 C C . TYR A 1 413 ? -3.498 -15.090 11.999 1.00 80.69 413 TYR A C 1
ATOM 3180 O O . TYR A 1 413 ? -3.078 -15.297 13.140 1.00 80.69 413 TYR A O 1
ATOM 3188 N N . ASN A 1 414 ? -4.785 -15.219 11.672 1.00 71.12 414 ASN A N 1
ATOM 3189 C CA . ASN A 1 414 ? -5.874 -15.351 12.644 1.00 71.12 414 ASN A CA 1
ATOM 3190 C C . ASN A 1 414 ? -5.930 -14.171 13.629 1.00 71.12 414 ASN A C 1
ATOM 3192 O O . ASN A 1 414 ? -6.251 -14.339 14.807 1.00 71.12 414 ASN A O 1
ATOM 3196 N N . PHE A 1 415 ? -5.598 -12.975 13.146 1.00 73.62 415 PHE A N 1
ATOM 3197 C CA . PHE A 1 415 ? -5.701 -11.725 13.874 1.00 73.62 415 PHE A CA 1
ATOM 3198 C C . PHE A 1 415 ? -7.166 -11.378 14.150 1.00 73.62 415 PHE A C 1
ATOM 3200 O O . PHE A 1 415 ? -7.828 -10.661 13.409 1.00 73.62 415 PHE A O 1
ATOM 3207 N N . ALA A 1 416 ? -7.666 -11.936 15.243 1.00 70.88 416 ALA A N 1
ATOM 3208 C CA . ALA A 1 416 ? -8.953 -11.615 15.842 1.00 70.88 416 ALA A CA 1
ATOM 3209 C C . ALA A 1 416 ? -8.804 -11.300 17.347 1.00 70.88 416 ALA A C 1
ATOM 3211 O O . ALA A 1 416 ? -9.789 -11.012 18.016 1.00 70.88 416 ALA A O 1
ATOM 3212 N N . SER A 1 417 ? -7.567 -11.325 17.865 1.00 77.19 417 SER A N 1
ATOM 3213 C CA . SER A 1 417 ? -7.171 -11.118 19.265 1.00 77.19 417 SER A CA 1
ATOM 3214 C C . SER A 1 417 ? -5.952 -10.194 19.339 1.00 77.19 417 SER A C 1
ATOM 3216 O O . SER A 1 417 ? -5.089 -10.296 18.468 1.00 77.19 417 SER A O 1
ATOM 3218 N N . GLY A 1 418 ? -5.800 -9.391 20.393 1.00 82.56 418 GLY A N 1
ATOM 3219 C CA . GLY A 1 418 ? -4.609 -8.561 20.619 1.00 82.56 418 GLY A CA 1
ATOM 3220 C C . GLY A 1 418 ? -4.912 -7.087 20.891 1.00 82.56 418 GLY A C 1
ATOM 3221 O O . GLY A 1 418 ? -6.059 -6.695 21.090 1.00 82.56 418 GLY A O 1
ATOM 3222 N N . ALA A 1 419 ? -3.863 -6.267 20.943 1.00 85.12 419 ALA A N 1
ATOM 3223 C CA . ALA A 1 419 ? -3.983 -4.836 21.207 1.00 85.12 419 ALA A CA 1
ATOM 3224 C C . ALA A 1 419 ? -4.178 -4.030 19.911 1.00 85.12 419 ALA A C 1
ATOM 3226 O O . ALA A 1 419 ? -3.391 -4.153 18.973 1.00 85.12 419 ALA A O 1
ATOM 3227 N N . ILE A 1 420 ? -5.185 -3.162 19.908 1.00 84.19 420 ILE A N 1
ATOM 3228 C CA . ILE A 1 420 ? -5.412 -2.107 18.924 1.00 84.19 420 ILE A CA 1
ATOM 3229 C C . ILE A 1 420 ? -4.638 -0.877 19.407 1.00 84.19 420 ILE A C 1
ATOM 3231 O O . ILE A 1 420 ? -4.947 -0.316 20.463 1.00 84.19 420 ILE A O 1
ATOM 3235 N N . THR A 1 421 ? -3.585 -0.512 18.670 1.00 81.94 421 THR A N 1
ATOM 3236 C CA . THR A 1 421 ? -2.599 0.506 19.085 1.00 81.94 421 THR A CA 1
ATOM 3237 C C . THR A 1 421 ? -2.670 1.811 18.300 1.00 81.94 421 THR A C 1
ATOM 3239 O O . THR A 1 421 ? -1.903 2.722 18.597 1.00 81.94 421 THR A O 1
ATOM 3242 N N . VAL A 1 422 ? -3.560 1.893 17.316 1.00 72.25 422 VAL A N 1
ATOM 3243 C CA . VAL A 1 422 ? -3.834 3.076 16.493 1.00 72.25 422 VAL A CA 1
ATOM 3244 C C . VAL A 1 422 ? -5.324 3.195 16.265 1.00 72.25 422 VAL A C 1
ATOM 3246 O O . VAL A 1 422 ? -6.049 2.198 16.364 1.00 72.25 422 VAL A O 1
ATOM 3249 N N . ASP A 1 423 ? -5.770 4.408 15.961 1.00 77.88 423 ASP A N 1
ATOM 3250 C CA . ASP A 1 423 ? -7.168 4.661 15.653 1.00 77.88 423 ASP A CA 1
ATOM 3251 C C . ASP A 1 423 ? -7.637 3.726 14.534 1.00 77.88 423 ASP A C 1
ATOM 3253 O O . ASP A 1 423 ? -6.919 3.451 13.571 1.00 77.88 423 ASP A O 1
ATOM 3257 N N . SER A 1 424 ? -8.799 3.116 14.748 1.00 76.56 424 SER A N 1
ATOM 3258 C CA . SER A 1 424 ? -9.277 1.986 13.952 1.00 76.56 424 SER A CA 1
ATOM 3259 C C . SER A 1 424 ? -10.786 2.050 13.768 1.00 76.56 424 SER A C 1
ATOM 3261 O O . SER A 1 424 ? -11.502 2.659 14.566 1.00 76.56 424 SER A O 1
ATOM 3263 N N . TRP A 1 425 ? -11.295 1.363 12.748 1.00 81.56 425 TRP A N 1
ATOM 3264 C CA . TRP A 1 425 ? -12.710 1.386 12.395 1.00 81.56 425 TRP A CA 1
ATOM 3265 C C . TRP A 1 425 ? -13.270 -0.025 12.223 1.00 81.56 425 TRP A C 1
ATOM 3267 O O . TRP A 1 425 ? -12.730 -0.836 11.474 1.00 81.56 425 TRP A O 1
ATOM 3277 N N . TRP A 1 426 ? -14.397 -0.311 12.879 1.00 82.62 426 TRP A N 1
ATOM 3278 C CA . TRP A 1 426 ? -15.186 -1.518 12.618 1.00 82.62 426 TRP A CA 1
ATOM 3279 C C . TRP A 1 426 ? -16.267 -1.205 11.596 1.00 82.62 426 TRP A C 1
ATOM 3281 O O . TRP A 1 426 ? -17.057 -0.279 11.780 1.00 82.62 426 TRP A O 1
ATOM 3291 N N . ARG A 1 427 ? -16.296 -1.959 10.498 1.00 73.06 427 ARG A N 1
ATOM 3292 C CA . ARG A 1 427 ? -17.070 -1.607 9.298 1.00 73.06 427 ARG A CA 1
ATOM 3293 C C . ARG A 1 427 ? -18.348 -2.434 9.172 1.00 73.06 427 ARG A C 1
ATOM 3295 O O . ARG A 1 427 ? -18.517 -3.451 9.838 1.00 73.06 427 ARG A O 1
ATOM 3302 N N . ASN A 1 428 ? -19.257 -1.992 8.306 1.00 76.06 428 ASN A N 1
ATOM 3303 C CA . ASN A 1 428 ? -20.515 -2.685 7.993 1.00 76.06 428 ASN A CA 1
ATOM 3304 C C . ASN A 1 428 ? -20.443 -3.575 6.747 1.00 76.06 428 ASN A C 1
ATOM 3306 O O . ASN A 1 428 ? -21.416 -4.252 6.416 1.00 76.06 428 ASN A O 1
ATOM 3310 N N . THR A 1 429 ? -19.301 -3.573 6.064 1.00 61.41 429 THR A N 1
ATOM 3311 C CA . THR A 1 429 ? -19.051 -4.424 4.904 1.00 61.41 429 THR A CA 1
ATOM 3312 C C . THR A 1 429 ? -18.909 -5.882 5.322 1.00 61.41 429 THR A C 1
ATOM 3314 O O . THR A 1 429 ? -19.396 -6.756 4.608 1.00 61.41 429 THR A O 1
ATOM 3317 N N . ASN A 1 430 ? -18.328 -6.127 6.505 1.00 67.19 430 ASN A N 1
ATOM 3318 C CA . ASN A 1 430 ? -17.977 -7.451 7.017 1.00 67.19 430 ASN A CA 1
ATOM 3319 C C . ASN A 1 430 ? -18.377 -7.606 8.486 1.00 67.19 430 ASN A C 1
ATOM 3321 O O . ASN A 1 430 ? -18.620 -6.626 9.195 1.00 67.19 430 ASN A O 1
ATOM 3325 N N . ASP A 1 431 ? -18.409 -8.851 8.953 1.00 79.25 431 ASP A N 1
ATOM 3326 C CA . ASP A 1 431 ? -18.534 -9.141 10.377 1.00 79.25 431 ASP A CA 1
ATOM 3327 C C . ASP A 1 431 ? -17.178 -8.912 11.068 1.00 79.25 431 ASP A C 1
ATOM 3329 O O . ASP A 1 431 ? -16.171 -9.519 10.712 1.00 79.25 431 ASP A O 1
ATOM 3333 N N . ASN A 1 432 ? -17.152 -8.041 12.076 1.00 83.06 432 ASN A N 1
ATOM 3334 C CA . ASN A 1 432 ? -15.970 -7.747 12.885 1.00 83.06 432 ASN A CA 1
ATOM 3335 C C . ASN A 1 432 ? -15.903 -8.777 14.016 1.00 83.06 432 ASN A C 1
ATOM 3337 O O . ASN A 1 432 ? -16.553 -8.621 15.053 1.00 83.06 432 ASN A O 1
ATOM 3341 N N . ILE A 1 433 ? -15.172 -9.866 13.792 1.00 84.12 433 ILE A N 1
ATOM 3342 C CA . ILE A 1 433 ? -15.105 -10.990 14.729 1.00 84.12 433 ILE A CA 1
ATOM 3343 C C . ILE A 1 433 ? -13.953 -10.774 15.713 1.00 84.12 433 ILE A C 1
ATOM 3345 O O . ILE A 1 433 ? -12.786 -10.718 15.332 1.00 84.12 433 ILE A O 1
ATOM 3349 N N . LEU A 1 434 ? -14.295 -10.678 16.993 1.00 86.69 434 LEU A N 1
ATOM 3350 C CA . LEU A 1 434 ? -13.368 -10.658 18.113 1.00 86.69 434 LEU A CA 1
ATOM 3351 C C . LEU A 1 434 ? -13.230 -12.081 18.654 1.00 86.69 434 LEU A C 1
ATOM 3353 O O . LEU A 1 434 ? -14.224 -12.718 19.009 1.00 86.69 434 LEU A O 1
ATOM 3357 N N . ASN A 1 435 ? -11.991 -12.548 18.742 1.00 82.12 435 ASN A N 1
ATOM 3358 C CA . ASN A 1 435 ? -11.589 -13.837 19.281 1.00 82.12 435 ASN A CA 1
ATOM 3359 C C . ASN A 1 435 ? -10.586 -13.600 20.420 1.00 82.12 435 ASN A C 1
ATOM 3361 O O . ASN A 1 435 ? -9.658 -12.814 20.278 1.00 82.12 435 ASN A O 1
ATOM 3365 N N . GLY A 1 436 ? -10.737 -14.257 21.566 1.00 85.50 436 GLY A N 1
ATOM 3366 C CA . GLY A 1 436 ? -9.821 -14.063 22.695 1.00 85.50 436 GLY A CA 1
ATOM 3367 C C . GLY A 1 436 ? -9.859 -12.638 23.272 1.00 85.50 436 GLY A C 1
ATOM 3368 O O . GLY A 1 436 ? -10.899 -11.982 23.265 1.00 85.50 436 GLY A O 1
ATOM 3369 N N . LEU A 1 437 ? -8.748 -12.174 23.852 1.00 88.19 437 LEU A N 1
ATOM 3370 C CA . LEU A 1 437 ? -8.662 -10.834 24.443 1.00 88.19 437 LEU A CA 1
ATOM 3371 C C . LEU A 1 437 ? -8.292 -9.801 23.374 1.00 88.19 437 LEU A C 1
ATOM 3373 O O . LEU A 1 437 ? -7.202 -9.868 22.810 1.00 88.19 437 LEU A O 1
ATOM 3377 N N . VAL A 1 438 ? -9.175 -8.833 23.150 1.00 90.44 438 VAL A N 1
ATOM 3378 C CA . VAL A 1 438 ? -8.937 -7.631 22.350 1.00 90.44 438 VAL A CA 1
ATOM 3379 C C . VAL A 1 438 ? -8.843 -6.433 23.285 1.00 90.44 438 VAL A C 1
ATOM 3381 O O . VAL A 1 438 ? -9.699 -6.249 24.150 1.00 90.44 438 VAL A O 1
ATOM 3384 N N . THR A 1 439 ? -7.816 -5.610 23.114 1.00 93.31 439 THR A N 1
ATOM 3385 C CA . THR A 1 439 ? -7.575 -4.442 23.964 1.00 93.31 439 THR A CA 1
ATOM 3386 C C . THR A 1 439 ? -7.516 -3.182 23.113 1.00 93.31 439 THR A C 1
ATOM 3388 O O . THR A 1 439 ? -6.736 -3.138 22.174 1.00 93.31 439 THR A O 1
ATOM 3391 N N . VAL A 1 440 ? -8.288 -2.146 23.437 1.00 93.75 440 VAL A N 1
ATOM 3392 C CA . VAL A 1 440 ? -8.119 -0.807 22.840 1.00 93.75 440 VAL A CA 1
ATOM 3393 C C . VAL A 1 440 ? -7.181 -0.017 23.737 1.00 93.75 440 VAL A C 1
ATOM 3395 O O . VAL A 1 440 ? -7.552 0.267 24.877 1.00 93.75 440 VAL A O 1
ATOM 3398 N N . ASN A 1 441 ? -5.972 0.299 23.271 1.00 93.44 441 ASN A N 1
ATOM 3399 C CA . ASN A 1 441 ? -4.964 0.950 24.109 1.00 93.44 441 ASN A CA 1
ATOM 3400 C C . ASN A 1 441 ? -5.354 2.378 24.515 1.00 93.44 441 ASN A C 1
ATOM 3402 O O . ASN A 1 441 ? -6.178 3.030 23.881 1.00 93.44 441 ASN A O 1
ATOM 3406 N N . GLU A 1 442 ? -4.747 2.870 25.594 1.00 94.75 442 GLU A N 1
ATOM 3407 C CA . GLU A 1 442 ? -4.894 4.264 26.017 1.00 94.75 442 GLU A CA 1
ATOM 3408 C C . GLU A 1 442 ? -4.475 5.224 24.889 1.00 94.75 442 GLU A C 1
ATOM 3410 O O . GLU A 1 442 ? -3.500 4.972 24.183 1.00 94.75 442 GLU A O 1
ATOM 3415 N N . GLY A 1 443 ? -5.230 6.311 24.707 1.00 90.44 443 GLY A N 1
ATOM 3416 C CA . GLY A 1 443 ? -5.009 7.286 23.632 1.00 90.44 443 GLY A CA 1
ATOM 3417 C C . GLY A 1 443 ? -5.518 6.865 22.248 1.00 90.44 443 GLY A C 1
ATOM 3418 O O . GLY A 1 443 ? -5.479 7.688 21.344 1.00 90.44 443 GLY A O 1
ATOM 3419 N N . VAL A 1 444 ? -6.021 5.636 22.094 1.00 89.19 444 VAL A N 1
ATOM 3420 C CA . VAL A 1 444 ? -6.526 5.094 20.823 1.00 89.19 444 VAL A CA 1
ATOM 3421 C C . VAL A 1 444 ? -8.051 5.119 20.778 1.00 89.19 444 VAL A C 1
ATOM 3423 O O . VAL A 1 444 ? -8.710 4.799 21.769 1.00 89.19 444 VAL A O 1
ATOM 3426 N N . THR A 1 445 ? -8.616 5.431 19.615 1.00 88.25 445 THR A N 1
ATOM 3427 C CA . THR A 1 445 ? -10.054 5.394 19.343 1.00 88.25 445 THR A CA 1
ATOM 3428 C C . THR A 1 445 ? -10.410 4.282 18.362 1.00 88.25 445 THR A C 1
ATOM 3430 O O . THR A 1 445 ? -9.954 4.257 17.224 1.00 88.25 445 THR A O 1
ATOM 3433 N N . VAL A 1 446 ? -11.306 3.384 18.771 1.00 88.75 446 VAL A N 1
ATOM 3434 C CA . VAL A 1 446 ? -11.996 2.471 17.853 1.00 88.75 446 VAL A CA 1
ATOM 3435 C C . VAL A 1 446 ? -13.380 3.021 17.546 1.00 88.75 446 VAL A C 1
ATOM 3437 O O . VAL A 1 446 ? -14.163 3.268 18.464 1.00 88.75 446 VAL A O 1
ATOM 3440 N N . THR A 1 447 ? -13.705 3.164 16.264 1.00 87.69 447 THR A N 1
ATOM 3441 C CA . THR A 1 447 ? -15.009 3.646 15.798 1.00 87.69 447 THR A CA 1
ATOM 3442 C C . THR A 1 447 ? -15.758 2.546 15.050 1.00 87.69 447 THR A C 1
ATOM 3444 O O . THR A 1 447 ? -15.403 2.180 13.933 1.00 87.69 447 THR A O 1
ATOM 3447 N N . ALA A 1 448 ? -16.833 2.022 15.634 1.00 87.56 448 ALA A N 1
ATOM 3448 C CA . ALA A 1 448 ? -17.777 1.167 14.928 1.00 87.56 448 ALA A CA 1
ATOM 3449 C C . ALA A 1 448 ? -18.714 2.027 14.075 1.00 87.56 448 ALA A C 1
ATOM 3451 O O . ALA A 1 448 ? -19.532 2.784 14.603 1.00 87.56 448 ALA A O 1
ATOM 3452 N N . LEU A 1 449 ? -18.558 1.916 12.756 1.00 84.94 449 LEU A N 1
ATOM 3453 C CA . LEU A 1 449 ? -19.312 2.663 11.754 1.00 84.94 449 LEU A CA 1
ATOM 3454 C C . LEU A 1 449 ? -20.795 2.257 11.740 1.00 84.94 449 LEU A C 1
ATOM 3456 O O . LEU A 1 449 ? -21.138 1.162 12.203 1.00 84.94 449 LEU A O 1
ATOM 3460 N N . PRO A 1 450 ? -21.687 3.092 11.172 1.00 88.19 450 PRO A N 1
ATOM 3461 C CA . PRO A 1 450 ? -23.106 2.780 11.114 1.00 88.19 450 PRO A CA 1
ATOM 3462 C C . PRO A 1 450 ? -23.391 1.399 10.513 1.00 88.19 450 PRO A C 1
ATOM 3464 O O . PRO A 1 450 ? -22.911 1.057 9.427 1.00 88.19 450 PRO A O 1
ATOM 3467 N N . ASN A 1 451 ? -24.228 0.621 11.198 1.00 87.88 451 ASN A N 1
ATOM 3468 C CA . ASN A 1 451 ? -24.593 -0.756 10.842 1.00 87.88 451 ASN A CA 1
ATOM 3469 C C . ASN A 1 451 ? -23.450 -1.790 10.898 1.00 87.88 451 ASN A C 1
ATOM 3471 O O . ASN A 1 451 ? -23.601 -2.889 10.356 1.00 87.88 451 ASN A O 1
ATOM 3475 N N . ALA A 1 452 ? -22.314 -1.480 11.535 1.00 85.31 452 ALA A N 1
ATOM 3476 C CA . ALA A 1 452 ? -21.254 -2.465 11.730 1.00 85.31 452 ALA A CA 1
ATOM 3477 C C . ALA A 1 452 ? -21.745 -3.656 12.565 1.00 85.31 452 ALA A C 1
ATOM 3479 O O . ALA A 1 452 ? -22.465 -3.499 13.554 1.00 85.31 452 ALA A O 1
ATOM 3480 N N . LYS A 1 453 ? -21.340 -4.868 12.181 1.00 89.44 453 LYS A N 1
ATOM 3481 C CA . LYS A 1 453 ? -21.639 -6.093 12.932 1.00 89.44 453 LYS A CA 1
ATOM 3482 C C . LYS A 1 453 ? -20.407 -6.489 13.726 1.00 89.44 453 LYS A C 1
ATOM 3484 O O . LYS A 1 453 ? -19.356 -6.693 13.131 1.00 89.44 453 LYS A O 1
ATOM 3489 N N . VAL A 1 454 ? -20.521 -6.594 15.047 1.00 90.75 454 VAL A N 1
ATOM 3490 C CA . VAL A 1 454 ? -19.397 -6.914 15.941 1.00 90.75 454 VAL A CA 1
ATOM 3491 C C . VAL A 1 454 ? -19.717 -8.189 16.698 1.00 90.75 454 VAL A C 1
ATOM 3493 O O . VAL A 1 454 ? -20.704 -8.263 17.433 1.00 90.75 454 VAL A O 1
ATOM 3496 N N . TRP A 1 455 ? -18.926 -9.231 16.487 1.00 88.94 455 TRP A N 1
ATOM 3497 C CA . TRP A 1 455 ? -19.194 -10.555 17.034 1.00 88.94 455 TRP A CA 1
ATOM 3498 C C . TRP A 1 455 ? -18.118 -10.939 18.027 1.00 88.94 455 TRP A C 1
ATOM 3500 O O . TRP A 1 455 ? -16.938 -10.860 17.725 1.00 88.94 455 TRP A O 1
ATOM 3510 N N . PHE A 1 456 ? -18.525 -11.401 19.200 1.00 89.31 456 PHE A N 1
ATOM 3511 C CA . PHE A 1 456 ? -17.608 -11.914 20.206 1.00 89.31 456 PHE A CA 1
ATOM 3512 C C . PHE A 1 456 ? -17.716 -13.431 20.201 1.00 89.31 456 PHE A C 1
ATOM 3514 O O . PHE A 1 456 ? -18.754 -13.976 20.587 1.00 89.31 456 PHE A O 1
ATOM 3521 N N . ASP A 1 457 ? -16.666 -14.108 19.750 1.00 85.38 457 ASP A N 1
ATOM 3522 C CA . ASP A 1 457 ? -16.606 -15.568 19.716 1.00 85.38 457 ASP A CA 1
ATOM 3523 C C . ASP A 1 457 ? -16.457 -16.166 21.131 1.00 85.38 457 ASP A C 1
ATOM 3525 O O . ASP A 1 457 ? -16.150 -15.438 22.086 1.00 85.38 457 ASP A O 1
ATOM 3529 N N . PRO A 1 458 ? -16.688 -17.482 21.318 1.00 84.56 458 PRO A N 1
ATOM 3530 C CA . PRO A 1 458 ? -16.570 -18.125 22.625 1.00 84.56 458 PRO A CA 1
ATOM 3531 C C . PRO A 1 458 ? -15.242 -17.810 23.328 1.00 84.56 458 PRO A C 1
ATOM 3533 O O . PRO A 1 458 ? -14.166 -18.034 22.785 1.00 84.56 458 PRO A O 1
ATOM 3536 N N . GLY A 1 459 ? -15.314 -17.322 24.570 1.00 82.62 459 GLY A N 1
ATOM 3537 C CA . GLY A 1 459 ? -14.125 -16.985 25.367 1.00 82.62 459 GLY A CA 1
ATOM 3538 C C . GLY A 1 459 ? -13.544 -15.589 25.120 1.00 82.62 459 GLY A C 1
ATOM 3539 O O . GLY A 1 459 ? -12.605 -15.207 25.820 1.00 82.62 459 GLY A O 1
ATOM 3540 N N . SER A 1 460 ? -14.116 -14.819 24.193 1.00 86.88 460 SER A N 1
ATOM 3541 C CA . SER A 1 460 ? -13.602 -13.499 23.823 1.00 86.88 460 SER A CA 1
ATOM 3542 C C . SER A 1 460 ? -13.946 -12.412 24.835 1.00 86.88 460 SER A C 1
ATOM 3544 O O . SER A 1 460 ? -14.956 -12.481 25.541 1.00 86.88 460 SER A O 1
ATOM 3546 N N . ARG A 1 461 ? -13.083 -11.399 24.917 1.00 89.75 461 ARG A N 1
ATOM 3547 C CA . ARG A 1 461 ? -13.212 -10.233 25.794 1.00 89.75 461 ARG A CA 1
ATOM 3548 C C . ARG A 1 461 ? -12.670 -9.006 25.083 1.00 89.75 461 ARG A C 1
ATOM 3550 O O . ARG A 1 461 ? -11.628 -9.084 24.451 1.00 89.75 461 ARG A O 1
ATOM 3557 N N . LEU A 1 462 ? -13.334 -7.880 25.266 1.00 93.19 462 LEU A N 1
ATOM 3558 C CA . LEU A 1 462 ? -12.891 -6.569 24.832 1.00 93.19 462 LEU A CA 1
ATOM 3559 C C . LEU A 1 462 ? -12.633 -5.699 26.058 1.00 93.19 462 LEU A C 1
ATOM 3561 O O . LEU A 1 462 ? -13.523 -5.506 26.890 1.00 93.19 462 LEU A O 1
ATOM 3565 N N . GLU A 1 463 ? -11.414 -5.189 26.170 1.00 96.00 463 GLU A N 1
ATOM 3566 C CA . GLU A 1 463 ? -10.994 -4.271 27.224 1.00 96.00 463 GLU A CA 1
ATOM 3567 C C . GLU A 1 463 ? -10.625 -2.919 26.606 1.00 96.00 463 GLU A C 1
ATOM 3569 O O . GLU A 1 463 ? -9.670 -2.799 25.846 1.00 96.00 463 GLU A O 1
ATOM 3574 N N . VAL A 1 464 ? -11.411 -1.888 26.906 1.00 97.31 464 VAL A N 1
ATOM 3575 C CA . VAL A 1 464 ? -11.265 -0.555 26.311 1.00 97.31 464 VAL A CA 1
ATOM 3576 C C . VAL A 1 464 ? -10.529 0.354 27.289 1.00 97.31 464 VAL A C 1
ATOM 3578 O O . VAL A 1 464 ? -11.144 0.821 28.242 1.00 97.31 464 VAL A O 1
ATOM 3581 N N . TYR A 1 465 ? -9.234 0.598 27.084 1.00 97.38 465 TYR A N 1
ATOM 3582 C CA . TYR A 1 465 ? -8.442 1.578 27.846 1.00 97.38 465 TYR A CA 1
ATOM 3583 C C . TYR A 1 465 ? -8.438 2.963 27.189 1.00 97.38 465 TYR A C 1
ATOM 3585 O O . TYR A 1 465 ? -8.355 3.962 27.896 1.00 97.38 465 TYR A O 1
ATOM 3593 N N . GLY A 1 466 ? -8.554 3.023 25.861 1.00 97.44 466 GLY A N 1
ATOM 3594 C CA . GLY A 1 466 ? -8.781 4.252 25.099 1.00 97.44 466 GLY A CA 1
ATOM 3595 C C . GLY A 1 466 ? -10.265 4.595 24.973 1.00 97.44 466 GLY A C 1
ATOM 3596 O O . GLY A 1 466 ? -10.996 4.623 25.965 1.00 97.44 466 GLY A O 1
ATOM 3597 N N . THR A 1 467 ? -10.717 4.827 23.744 1.00 97.56 467 THR A N 1
ATOM 3598 C CA . THR A 1 467 ? -12.102 5.181 23.414 1.00 97.56 467 THR A CA 1
ATOM 3599 C C . THR A 1 467 ? -12.712 4.149 22.473 1.00 97.56 467 THR A C 1
ATOM 3601 O O . THR A 1 467 ? -12.114 3.783 21.466 1.00 97.56 467 THR A O 1
ATOM 3604 N N . LEU A 1 468 ? -13.930 3.703 22.772 1.00 97.69 468 LEU A N 1
ATOM 3605 C CA . LEU A 1 468 ? -14.776 2.965 21.837 1.00 97.69 468 LEU A CA 1
ATOM 3606 C C . LEU A 1 468 ? -16.009 3.804 21.511 1.00 97.69 468 LEU A C 1
ATOM 3608 O O . LEU A 1 468 ? -16.813 4.090 22.397 1.00 97.69 468 LEU A O 1
ATOM 3612 N N . THR A 1 469 ? -16.170 4.173 20.245 1.00 97.38 469 THR A N 1
ATOM 3613 C CA . THR A 1 469 ? -17.340 4.889 19.734 1.00 97.38 469 THR A CA 1
ATOM 3614 C C . THR A 1 469 ? -18.135 3.964 18.825 1.00 97.38 469 THR A C 1
ATOM 3616 O O . THR A 1 469 ? -17.579 3.362 17.917 1.00 97.38 469 THR A O 1
ATOM 3619 N N . MET A 1 470 ? -19.436 3.831 19.059 1.00 97.50 470 MET A N 1
ATOM 3620 C CA . MET A 1 470 ? -20.348 3.050 18.229 1.00 97.50 470 MET A CA 1
ATOM 3621 C C . MET A 1 470 ? -21.436 3.957 17.672 1.00 97.50 470 MET A C 1
ATOM 3623 O O . MET A 1 470 ? -22.126 4.628 18.440 1.00 97.50 470 MET A O 1
ATOM 3627 N N . HIS A 1 471 ? -21.593 3.945 16.353 1.00 95.06 471 HIS A N 1
ATOM 3628 C CA . HIS A 1 471 ? -22.635 4.680 15.645 1.00 95.06 471 HIS A CA 1
ATOM 3629 C C . HIS A 1 471 ? -23.921 3.867 15.483 1.00 95.06 471 HIS A C 1
ATOM 3631 O O . HIS A 1 471 ? -24.001 2.687 15.823 1.00 95.06 471 HIS A O 1
ATOM 3637 N N . GLU A 1 472 ? -24.961 4.522 14.986 1.00 92.12 472 GLU A N 1
ATOM 3638 C CA . GLU A 1 472 ? -26.293 3.968 14.837 1.00 92.12 472 GLU A CA 1
ATOM 3639 C C . GLU A 1 472 ? -26.329 2.639 14.061 1.00 92.12 472 GLU A C 1
ATOM 3641 O O . GLU A 1 472 ? -25.601 2.410 13.094 1.00 92.12 472 GLU A O 1
ATOM 3646 N N . GLY A 1 473 ? -27.187 1.721 14.505 1.00 92.88 473 GLY A N 1
ATOM 3647 C CA . GLY A 1 473 ? -27.378 0.421 13.854 1.00 92.88 473 GLY A CA 1
ATOM 3648 C C . GLY A 1 473 ? -26.271 -0.601 14.086 1.00 92.88 473 GLY A C 1
ATOM 3649 O O . GLY A 1 473 ? -26.397 -1.726 13.603 1.00 92.88 473 GLY A O 1
ATOM 3650 N N . VAL A 1 474 ? -25.208 -0.260 14.825 1.00 95.31 474 VAL A N 1
ATOM 3651 C CA . VAL A 1 474 ? -24.198 -1.246 15.226 1.00 95.31 474 VAL A CA 1
ATOM 3652 C C . VAL A 1 474 ? -24.873 -2.409 15.960 1.00 95.31 474 VAL A C 1
ATOM 3654 O O . VAL A 1 474 ? -25.671 -2.216 16.883 1.00 95.31 474 VAL A O 1
ATOM 3657 N N . TRP A 1 475 ? -24.542 -3.631 15.548 1.00 95.19 475 TRP A N 1
ATOM 3658 C CA . TRP A 1 475 ? -25.116 -4.855 16.093 1.00 95.19 475 TRP A CA 1
ATOM 3659 C C . TRP A 1 475 ? -24.036 -5.733 16.716 1.00 95.19 475 TRP A C 1
ATOM 3661 O O . TRP A 1 475 ? -23.227 -6.356 16.025 1.00 95.19 475 TRP A O 1
ATOM 3671 N N . ASN A 1 476 ? -24.052 -5.800 18.044 1.00 93.00 476 ASN A N 1
ATOM 3672 C CA . ASN A 1 476 ? -23.125 -6.576 18.849 1.00 93.00 476 ASN A CA 1
ATOM 3673 C C . ASN A 1 476 ? -23.754 -7.928 19.209 1.00 93.00 476 ASN A C 1
ATOM 3675 O O . ASN A 1 476 ? -24.720 -7.980 19.975 1.00 93.00 476 ASN A O 1
ATOM 3679 N N . ARG A 1 477 ? -23.190 -9.024 18.686 1.00 90.94 477 ARG A N 1
ATOM 3680 C CA . ARG A 1 477 ? -23.604 -10.394 19.033 1.00 90.94 477 ARG A CA 1
ATOM 3681 C C . ARG A 1 477 ? -22.552 -11.064 19.893 1.00 90.94 477 ARG A C 1
ATOM 3683 O O . ARG A 1 477 ? -21.427 -11.294 19.453 1.00 90.94 477 ARG A O 1
ATOM 3690 N N . ILE A 1 478 ? -22.934 -11.408 21.113 1.00 89.19 478 ILE A N 1
ATOM 3691 C CA . ILE A 1 478 ? -21.998 -11.812 22.155 1.00 89.19 478 ILE A CA 1
ATOM 3692 C C . ILE A 1 478 ? -22.197 -13.280 22.521 1.00 89.19 478 ILE A C 1
ATOM 3694 O O . ILE A 1 478 ? -23.308 -13.697 22.838 1.00 89.19 478 ILE A O 1
ATOM 3698 N N . TRP A 1 479 ? -21.139 -14.094 22.490 1.00 86.06 479 TRP A N 1
ATOM 3699 C CA . TRP A 1 479 ? -21.249 -15.475 22.960 1.00 86.06 479 TRP A CA 1
ATOM 3700 C C . TRP A 1 479 ? -21.523 -15.530 24.478 1.00 86.06 479 TRP A C 1
ATOM 3702 O O . TRP A 1 479 ? -20.846 -14.829 25.238 1.00 86.06 479 TRP A O 1
ATOM 3712 N N . PRO A 1 480 ? -22.474 -16.359 24.952 1.00 81.44 480 PRO A N 1
ATOM 3713 C CA . PRO A 1 480 ? -22.754 -16.499 26.382 1.00 81.44 480 PRO A CA 1
ATOM 3714 C C . PRO A 1 480 ? -21.544 -17.081 27.132 1.00 81.44 480 PRO A C 1
ATOM 3716 O O . PRO A 1 480 ? -20.936 -18.052 26.676 1.00 81.44 480 PRO A O 1
ATOM 3719 N N . ASN A 1 481 ? -21.165 -16.481 28.269 1.00 73.25 481 ASN A N 1
ATOM 3720 C CA . ASN A 1 481 ? -20.029 -16.925 29.091 1.00 73.25 481 ASN A CA 1
ATOM 3721 C C . ASN A 1 481 ? -20.044 -16.311 30.513 1.00 73.25 481 ASN A C 1
ATOM 3723 O O . ASN A 1 481 ? -20.542 -15.201 30.709 1.00 73.25 481 ASN A O 1
ATOM 3727 N N . ASP A 1 482 ? -19.379 -16.974 31.469 1.00 55.69 482 ASP A N 1
ATOM 3728 C CA . ASP A 1 482 ? -19.213 -16.569 32.883 1.00 55.69 482 ASP A CA 1
ATOM 3729 C C . ASP A 1 482 ? -18.160 -15.453 33.094 1.00 55.69 482 ASP A C 1
ATOM 3731 O O . ASP A 1 482 ? -17.791 -15.112 34.222 1.00 55.69 482 ASP A O 1
ATOM 3735 N N . GLY A 1 483 ? -17.623 -14.881 32.011 1.00 63.16 483 GLY A N 1
ATOM 3736 C CA . GLY A 1 483 ? -16.581 -13.855 32.031 1.00 63.16 483 GLY A CA 1
ATOM 3737 C C . GLY A 1 483 ? -16.984 -12.604 31.255 1.00 63.16 483 GLY A C 1
ATOM 3738 O O . GLY A 1 483 ? -17.585 -12.694 30.192 1.00 63.16 483 GLY A O 1
ATOM 3739 N N . ILE A 1 484 ? -16.620 -11.430 31.781 1.00 64.00 484 ILE A N 1
ATOM 3740 C CA . ILE A 1 484 ? -17.044 -10.130 31.235 1.00 64.00 484 ILE A CA 1
ATOM 3741 C C . ILE A 1 484 ? -16.482 -9.908 29.832 1.00 64.00 484 ILE A C 1
ATOM 3743 O O . ILE A 1 484 ? -15.261 -9.933 29.656 1.00 64.00 484 ILE A O 1
ATOM 3747 N N . VAL A 1 485 ? -17.386 -9.645 28.885 1.00 81.50 485 VAL A N 1
ATOM 3748 C CA . VAL A 1 485 ? -17.107 -9.581 27.445 1.00 81.50 485 VAL A CA 1
ATOM 3749 C C . VAL A 1 485 ? -16.799 -8.164 26.952 1.00 81.50 485 VAL A C 1
ATOM 3751 O O . VAL A 1 485 ? -15.959 -8.018 26.076 1.00 81.50 485 VAL A O 1
ATOM 3754 N N . LEU A 1 486 ? -17.389 -7.122 27.546 1.00 93.62 486 LEU A N 1
ATOM 3755 C CA . LEU A 1 486 ? -17.035 -5.721 27.291 1.00 93.62 486 LEU A CA 1
ATOM 3756 C C . LEU A 1 486 ? -16.712 -5.027 28.617 1.00 93.62 486 LEU A C 1
ATOM 3758 O O . LEU A 1 486 ? -17.601 -4.791 29.441 1.00 93.62 486 LEU A O 1
ATOM 3762 N N . LYS A 1 487 ? -15.433 -4.714 28.830 1.00 95.69 487 LYS A N 1
ATOM 3763 C CA . LYS A 1 487 ? -14.957 -3.911 29.958 1.00 95.69 487 LYS A CA 1
ATOM 3764 C C . LYS A 1 487 ? -14.455 -2.568 29.466 1.00 95.69 487 LYS A C 1
ATOM 3766 O O . LYS A 1 487 ? -13.619 -2.509 28.571 1.00 95.69 487 LYS A O 1
ATOM 3771 N N . VAL A 1 488 ? -14.904 -1.510 30.117 1.00 97.62 488 VAL A N 1
ATOM 3772 C CA . VAL A 1 488 ? -14.515 -0.139 29.806 1.00 97.62 488 VAL A CA 1
ATOM 3773 C C . VAL A 1 488 ? -13.665 0.384 30.955 1.00 97.62 488 VAL A C 1
ATOM 3775 O O . VAL A 1 488 ? -14.153 0.521 32.074 1.00 97.62 488 VAL A O 1
ATOM 3778 N N . PHE A 1 489 ? -12.386 0.619 30.687 1.00 97.19 489 PHE A N 1
ATOM 3779 C CA . PHE A 1 489 ? -11.443 1.300 31.576 1.00 97.19 489 PHE A CA 1
ATOM 3780 C C . PHE A 1 489 ? -11.279 2.779 31.191 1.00 97.19 489 PHE A C 1
ATOM 3782 O O . PHE A 1 489 ? -11.092 3.602 32.077 1.00 97.19 489 PHE A O 1
ATOM 3789 N N . GLY A 1 490 ? -11.386 3.100 29.897 1.00 97.56 490 GLY A N 1
ATOM 3790 C CA . GLY A 1 490 ? -11.387 4.455 29.346 1.00 97.56 490 GLY A CA 1
ATOM 3791 C C . GLY A 1 490 ? -12.802 4.962 29.063 1.00 97.56 490 GLY A C 1
ATOM 3792 O O . GLY A 1 490 ? -13.602 5.113 29.988 1.00 97.56 490 GLY A O 1
ATOM 3793 N N . SER A 1 491 ? -13.113 5.211 27.788 1.00 98.25 491 SER A N 1
ATOM 3794 C CA . SER A 1 491 ? -14.379 5.814 27.346 1.00 98.25 491 SER A CA 1
ATOM 3795 C C . SER A 1 491 ? -15.204 4.898 26.439 1.00 98.25 491 SER A C 1
ATOM 3797 O O . SER A 1 4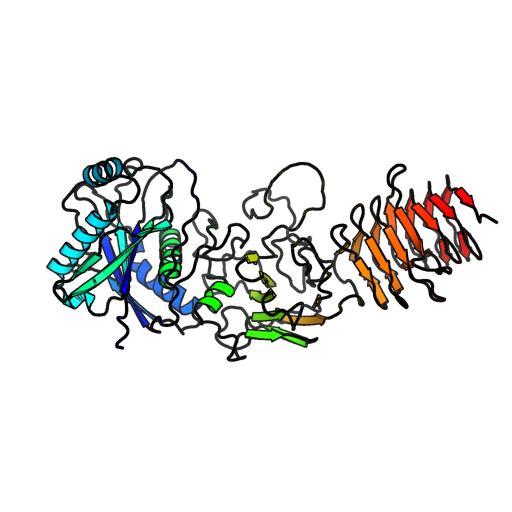91 ? -14.668 4.260 25.532 1.00 98.25 491 SER A O 1
ATOM 3799 N N . LEU A 1 492 ? -16.524 4.879 26.640 1.00 98.38 492 LEU A N 1
ATOM 3800 C CA . LEU A 1 492 ? -17.490 4.248 25.733 1.00 98.38 492 LEU A CA 1
ATOM 3801 C C . LEU A 1 492 ? -18.564 5.257 25.306 1.00 98.38 492 LEU A C 1
ATOM 3803 O O . LEU A 1 492 ? -19.293 5.773 26.152 1.00 98.38 492 LEU A O 1
ATOM 3807 N N . ASN A 1 493 ? -18.701 5.473 23.998 1.00 98.44 493 ASN A N 1
ATOM 3808 C CA . ASN A 1 493 ? -19.731 6.310 23.387 1.00 98.44 493 ASN A CA 1
ATOM 3809 C C . ASN A 1 493 ? -20.629 5.449 22.494 1.00 98.44 493 ASN A C 1
ATOM 3811 O O . ASN A 1 493 ? -20.218 5.030 21.420 1.00 98.44 493 ASN A O 1
ATOM 3815 N N . VAL A 1 494 ? -21.859 5.186 22.917 1.00 98.31 494 VAL A N 1
ATOM 3816 C CA . VAL A 1 494 ? -22.870 4.457 22.142 1.00 98.31 494 VAL A CA 1
ATOM 3817 C C . VAL A 1 494 ? -23.895 5.483 21.663 1.00 98.31 494 VAL A C 1
ATOM 3819 O O . VAL A 1 494 ? -24.657 6.030 22.459 1.00 98.31 494 VAL A O 1
ATOM 3822 N N . LEU A 1 495 ? -23.849 5.793 20.368 1.00 97.50 495 LEU A N 1
ATOM 3823 C CA . LEU A 1 495 ? -24.526 6.919 19.724 1.00 97.50 495 LEU A CA 1
ATOM 3824 C C . LEU A 1 495 ? -25.642 6.426 18.792 1.00 97.50 495 LEU A C 1
ATOM 3826 O O . LEU A 1 495 ? -25.622 6.670 17.589 1.00 97.50 495 LEU A O 1
ATOM 3830 N N . GLY A 1 496 ? -26.611 5.692 19.341 1.00 96.75 496 GLY A N 1
ATOM 3831 C CA . GLY A 1 496 ? -27.769 5.242 18.576 1.00 96.75 496 GLY A CA 1
ATOM 3832 C C . GLY A 1 496 ? -28.741 6.378 18.254 1.00 96.75 496 GLY A C 1
ATOM 3833 O O . GLY A 1 496 ? -28.638 7.499 18.762 1.00 96.75 496 GLY A O 1
ATOM 3834 N N . THR A 1 497 ? -29.765 6.053 17.468 1.00 97.69 497 THR A N 1
ATOM 3835 C CA . THR A 1 497 ? -30.912 6.941 17.231 1.00 97.69 497 THR A CA 1
ATOM 3836 C C . THR A 1 497 ? -32.225 6.223 17.520 1.00 97.69 497 THR A C 1
ATOM 3838 O O . THR A 1 497 ? -32.279 4.995 17.551 1.00 97.69 497 THR A O 1
ATOM 3841 N N . SER A 1 498 ? -33.313 6.979 17.673 1.00 96.38 498 SER A N 1
ATOM 3842 C CA . SER A 1 498 ? -34.655 6.414 17.876 1.00 96.38 498 SER A CA 1
ATOM 3843 C C . SER A 1 498 ? -35.131 5.517 16.735 1.00 96.38 498 SER A C 1
ATOM 3845 O O . SER A 1 498 ? -35.927 4.609 16.955 1.00 96.38 498 SER A O 1
ATOM 3847 N N . THR A 1 499 ? -34.651 5.764 15.517 1.00 95.94 499 THR A N 1
ATOM 3848 C CA . THR A 1 499 ? -34.994 4.980 14.326 1.00 95.94 499 THR A CA 1
ATOM 3849 C C . THR A 1 499 ? -34.027 3.835 14.064 1.00 95.94 499 THR A C 1
ATOM 3851 O O . THR A 1 499 ? -34.412 2.846 13.448 1.00 95.94 499 THR A O 1
ATOM 3854 N N . VAL A 1 500 ? -32.775 3.972 14.500 1.00 95.62 500 VAL A N 1
ATOM 3855 C CA . VAL A 1 500 ? -31.708 3.001 14.258 1.00 95.62 500 VAL A CA 1
ATOM 3856 C C . VAL A 1 500 ? -30.914 2.827 15.564 1.00 95.62 500 VAL A C 1
ATOM 3858 O O . VAL A 1 500 ? -29.847 3.429 15.733 1.00 95.62 500 VAL A O 1
ATOM 3861 N N . PRO A 1 501 ? -31.451 2.069 16.538 1.00 97.44 501 PRO A N 1
ATOM 3862 C CA . PRO A 1 501 ? -30.783 1.864 17.815 1.00 97.44 501 PRO A CA 1
ATOM 3863 C C . PRO A 1 501 ? -29.550 0.967 17.659 1.00 97.44 501 PRO A C 1
ATOM 3865 O O . PRO A 1 501 ? -29.425 0.212 16.694 1.00 97.44 501 PRO A O 1
ATOM 3868 N N . ILE A 1 502 ? -28.651 1.024 18.639 1.00 98.38 502 ILE A N 1
ATOM 3869 C CA . ILE A 1 502 ? -27.524 0.084 18.752 1.00 98.38 502 ILE A CA 1
ATOM 3870 C C . ILE A 1 502 ? -27.982 -1.136 19.549 1.00 98.38 502 ILE A C 1
ATOM 3872 O O . ILE A 1 502 ? -28.663 -0.987 20.561 1.00 98.38 502 ILE A O 1
ATOM 3876 N N . ILE A 1 503 ? -27.617 -2.344 19.121 1.00 97.75 503 ILE A N 1
ATOM 3877 C CA . ILE A 1 503 ? -28.088 -3.588 19.748 1.00 97.75 503 ILE A CA 1
ATOM 3878 C C . ILE A 1 503 ? -26.918 -4.333 20.393 1.00 97.75 503 ILE A C 1
ATOM 3880 O O . ILE A 1 503 ? -25.900 -4.577 19.746 1.00 97.75 503 ILE A O 1
ATOM 3884 N N . PHE A 1 504 ? -27.092 -4.741 21.650 1.00 96.62 504 PHE A N 1
ATOM 3885 C CA . PHE A 1 504 ? -26.248 -5.696 22.364 1.00 96.62 504 PHE A CA 1
ATOM 3886 C C . PHE A 1 504 ? -27.097 -6.894 22.778 1.00 96.62 504 PHE A C 1
ATOM 3888 O O . PHE A 1 504 ? -28.031 -6.750 23.568 1.00 96.62 504 PHE A O 1
ATOM 3895 N N . GLU A 1 505 ? -26.773 -8.075 22.259 1.00 93.88 505 GLU A N 1
ATOM 3896 C CA . GLU A 1 505 ? -27.523 -9.295 22.557 1.00 93.88 505 GLU A CA 1
ATOM 3897 C C . GLU A 1 505 ? -26.644 -10.546 22.541 1.00 93.88 505 GLU A C 1
ATOM 3899 O O . GLU A 1 505 ? -25.535 -10.565 21.993 1.00 93.88 505 GLU A O 1
ATOM 3904 N N . THR A 1 506 ? -27.164 -11.624 23.123 1.00 90.31 506 THR A N 1
ATOM 3905 C CA . THR A 1 506 ? -26.500 -12.925 23.074 1.00 90.31 506 THR A CA 1
ATOM 3906 C C . THR A 1 506 ? -26.569 -13.546 21.671 1.00 90.31 506 THR A C 1
ATOM 3908 O O . THR A 1 506 ? -27.542 -13.406 20.926 1.00 90.31 506 THR A O 1
ATOM 3911 N N . ARG A 1 507 ? -25.526 -14.283 21.279 1.00 81.19 507 ARG A N 1
ATOM 3912 C CA . ARG A 1 507 ? -25.477 -15.032 20.010 1.00 81.19 507 ARG A CA 1
ATOM 3913 C C . ARG A 1 507 ? -26.129 -16.416 20.119 1.00 81.19 507 ARG A C 1
ATOM 3915 O O . ARG A 1 507 ? -26.470 -16.998 19.089 1.00 81.19 507 ARG A O 1
ATOM 3922 N N . ALA A 1 508 ? -26.295 -16.937 21.335 1.00 78.12 508 ALA A N 1
ATOM 3923 C CA . ALA A 1 508 ? -26.787 -18.286 21.618 1.00 78.12 508 ALA A CA 1
ATOM 3924 C C . ALA A 1 508 ? -27.627 -18.323 22.908 1.00 78.12 508 ALA A C 1
ATOM 3926 O O . ALA A 1 508 ? -27.761 -17.323 23.601 1.00 78.12 508 ALA A O 1
ATOM 3927 N N . SER A 1 509 ? -28.196 -19.481 23.252 1.00 77.81 509 SER A N 1
ATOM 3928 C CA . SER A 1 509 ? -28.944 -19.638 24.505 1.00 77.81 509 SER A CA 1
ATOM 3929 C C . SER A 1 509 ? -28.060 -19.382 25.729 1.00 77.81 509 SER A C 1
ATOM 3931 O O . SER A 1 509 ? -26.988 -19.979 25.843 1.00 77.81 509 SER A O 1
ATOM 3933 N N . GLY A 1 510 ? -28.552 -18.572 26.663 1.00 82.19 510 GLY A N 1
ATOM 3934 C CA . GLY A 1 510 ? -27.841 -18.179 27.878 1.00 82.19 510 GLY A CA 1
ATOM 3935 C C . GLY A 1 510 ? -27.528 -16.688 27.894 1.00 82.19 510 GLY A C 1
ATOM 3936 O O . GLY A 1 510 ? -27.778 -15.981 26.918 1.00 82.19 510 GLY A O 1
ATOM 3937 N N . ASN A 1 511 ? -26.978 -16.224 29.011 1.00 83.25 511 ASN A N 1
ATOM 3938 C CA . ASN A 1 511 ? -26.740 -14.809 29.248 1.00 83.25 511 ASN A CA 1
ATOM 3939 C C . ASN A 1 511 ? -25.249 -14.472 29.151 1.00 83.25 511 ASN A C 1
ATOM 3941 O O . ASN A 1 511 ? -24.385 -15.247 29.565 1.00 83.25 511 ASN A O 1
ATOM 3945 N N . TRP A 1 512 ? -24.940 -13.302 28.603 1.00 91.94 512 TRP A N 1
ATOM 3946 C CA . TRP A 1 512 ? -23.592 -12.726 28.651 1.00 91.94 512 TRP A CA 1
ATOM 3947 C C . TRP A 1 512 ? -23.459 -11.813 29.871 1.00 91.94 512 TRP A C 1
ATOM 3949 O O . TRP A 1 512 ? -24.452 -11.450 30.481 1.00 91.94 512 TRP A O 1
ATOM 3959 N N . THR A 1 513 ? -22.254 -11.427 30.296 1.00 91.00 513 THR A N 1
ATOM 3960 C CA . THR A 1 513 ? -22.139 -10.731 31.596 1.00 91.00 513 THR A CA 1
ATOM 3961 C C . THR A 1 513 ? -22.796 -9.347 31.638 1.00 91.00 513 THR A C 1
ATOM 3963 O O . THR A 1 513 ? -23.382 -9.010 32.666 1.00 91.00 513 THR A O 1
ATOM 3966 N N . GLY A 1 514 ? -22.666 -8.552 30.574 1.00 92.94 514 GLY A N 1
ATOM 3967 C CA . GLY A 1 514 ? -23.029 -7.134 30.571 1.00 92.94 514 GLY A CA 1
ATOM 3968 C C . GLY A 1 514 ? -21.933 -6.189 30.101 1.00 92.94 514 GLY A C 1
ATOM 3969 O O . GLY A 1 514 ? -20.779 -6.595 29.921 1.00 92.94 514 GLY A O 1
ATOM 3970 N N . ILE A 1 515 ? -22.293 -4.911 29.969 1.00 95.56 515 ILE A N 1
ATOM 3971 C CA . ILE A 1 515 ? -21.343 -3.810 29.765 1.00 95.56 515 ILE A CA 1
ATOM 3972 C C . ILE A 1 515 ? -20.802 -3.399 31.131 1.00 95.56 515 ILE A C 1
ATOM 3974 O O . ILE A 1 515 ? -21.569 -2.944 31.982 1.00 95.56 515 ILE A O 1
ATOM 3978 N N . ARG A 1 516 ? -19.494 -3.564 31.365 1.00 95.88 516 ARG A N 1
ATOM 3979 C CA . ARG A 1 516 ? -18.882 -3.249 32.662 1.00 95.88 516 ARG A CA 1
ATOM 3980 C C . ARG A 1 516 ? -17.946 -2.049 32.588 1.00 95.88 516 ARG A C 1
ATOM 3982 O O . ARG A 1 516 ? -16.832 -2.158 32.087 1.00 95.88 516 ARG A O 1
ATOM 3989 N N . PHE A 1 517 ? -18.355 -0.955 33.205 1.00 97.38 517 PHE A N 1
ATOM 3990 C CA . PHE A 1 517 ? -17.533 0.213 33.489 1.00 97.38 517 PHE A CA 1
ATOM 3991 C C . PHE A 1 517 ? -16.661 -0.045 34.724 1.00 97.38 517 PHE A C 1
ATOM 3993 O O . PHE A 1 517 ? -17.149 -0.439 35.787 1.00 97.38 517 PHE A O 1
ATOM 4000 N N . LYS A 1 518 ? -15.345 0.103 34.565 1.00 96.12 518 LYS A N 1
ATOM 4001 C CA . LYS A 1 518 ? -14.323 -0.055 35.610 1.00 96.12 518 LYS A CA 1
ATOM 4002 C C . LYS A 1 518 ? -13.938 1.308 36.185 1.00 96.12 518 LYS A C 1
ATOM 4004 O O . LYS A 1 518 ? -14.332 2.324 35.644 1.00 96.12 518 LYS A O 1
ATOM 4009 N N . ASN A 1 519 ? -13.170 1.310 37.274 1.00 95.38 519 ASN A N 1
ATOM 4010 C CA . ASN A 1 519 ? -12.786 2.510 38.026 1.00 95.38 519 ASN A CA 1
ATOM 4011 C C . ASN A 1 519 ? -12.356 3.684 37.125 1.00 95.38 519 ASN A C 1
ATOM 4013 O O . ASN A 1 519 ? -11.489 3.492 36.275 1.00 95.38 519 ASN A O 1
ATOM 4017 N N . ASN A 1 520 ? -12.908 4.875 37.376 1.00 93.56 520 ASN A N 1
ATOM 4018 C CA . ASN A 1 520 ? -12.673 6.121 36.629 1.00 93.56 520 ASN A CA 1
ATOM 4019 C C . ASN A 1 520 ? -13.049 6.114 35.133 1.00 93.56 520 ASN A C 1
ATOM 4021 O O . ASN A 1 520 ? -12.646 7.025 34.411 1.00 93.56 520 ASN A O 1
ATOM 4025 N N . SER A 1 521 ? -13.816 5.133 34.658 1.00 96.81 521 SER A N 1
ATOM 4026 C CA . SER A 1 521 ? -14.274 5.126 33.263 1.00 96.81 521 SER A CA 1
ATOM 4027 C C . SER A 1 521 ? -15.364 6.172 33.003 1.00 96.81 521 SER A C 1
ATOM 4029 O O . SER A 1 521 ? -16.059 6.634 33.917 1.00 96.81 521 SER A O 1
ATOM 4031 N N . VAL A 1 522 ? -15.515 6.538 31.731 1.00 97.62 522 VAL A N 1
ATOM 4032 C CA . VAL A 1 522 ? -16.534 7.472 31.237 1.00 97.62 522 VAL A CA 1
ATOM 4033 C C . VAL A 1 522 ? -17.438 6.742 30.250 1.00 97.62 522 VAL A C 1
ATOM 4035 O O . VAL A 1 522 ? -16.982 5.934 29.439 1.00 97.62 522 VAL A O 1
ATOM 4038 N N . GLY A 1 523 ? -18.739 7.004 30.318 1.00 97.19 523 GLY A N 1
ATOM 4039 C CA . GLY A 1 523 ? -19.712 6.314 29.483 1.00 97.19 523 GLY A CA 1
ATOM 4040 C C . GLY A 1 523 ? -20.864 7.206 29.077 1.00 97.19 523 GLY A C 1
ATOM 4041 O O . GLY A 1 523 ? -21.478 7.858 29.917 1.00 97.19 523 GLY A O 1
ATOM 4042 N N . ASN A 1 524 ? -21.203 7.171 27.797 1.00 98.25 524 ASN A N 1
ATOM 4043 C CA . ASN A 1 524 ? -22.452 7.692 27.272 1.00 98.25 524 ASN A CA 1
ATOM 4044 C C . ASN A 1 524 ? -23.122 6.593 26.450 1.00 98.25 524 ASN A C 1
ATOM 4046 O O . ASN A 1 524 ? -22.594 6.194 25.414 1.00 98.25 524 ASN A O 1
ATOM 4050 N N . ILE A 1 525 ? -24.264 6.092 26.915 1.00 98.56 525 ILE A N 1
ATOM 4051 C CA . ILE A 1 525 ? -25.062 5.095 26.209 1.00 98.56 525 ILE A CA 1
ATOM 4052 C C . ILE A 1 525 ? -26.406 5.709 25.857 1.00 98.56 525 ILE A C 1
ATOM 4054 O O . ILE A 1 525 ? -27.233 5.913 26.738 1.00 98.56 525 ILE A O 1
ATOM 4058 N N . ASN A 1 526 ? -26.613 5.999 24.574 1.00 98.50 526 ASN A N 1
ATOM 4059 C CA . ASN A 1 526 ? -27.829 6.619 24.073 1.00 98.50 526 ASN A CA 1
ATOM 4060 C C . ASN A 1 526 ? -28.482 5.755 22.988 1.00 98.50 526 ASN A C 1
ATOM 4062 O O . ASN A 1 526 ? -27.793 5.282 22.082 1.00 98.50 526 ASN A O 1
ATOM 4066 N N . TRP A 1 527 ? -29.806 5.577 23.064 1.00 98.50 527 TRP A N 1
ATOM 4067 C CA . TRP A 1 527 ? -30.596 4.814 22.082 1.00 98.50 527 TRP A CA 1
ATOM 4068 C C . TRP A 1 527 ? -30.036 3.410 21.802 1.00 98.50 527 TRP A C 1
ATOM 4070 O O . TRP A 1 527 ? -29.821 3.010 20.654 1.00 98.50 527 TRP A O 1
ATOM 4080 N N . ALA A 1 528 ? -29.792 2.650 22.870 1.00 98.50 528 ALA A N 1
ATOM 4081 C CA . ALA A 1 528 ? -29.331 1.270 22.789 1.00 98.50 528 ALA A CA 1
ATOM 4082 C C . ALA A 1 528 ? -30.384 0.279 23.300 1.00 98.50 528 ALA A C 1
ATOM 4084 O O . ALA A 1 528 ? -31.130 0.565 24.235 1.00 98.50 528 ALA A O 1
ATOM 4085 N N . THR A 1 529 ? -30.407 -0.914 22.712 1.00 97.88 529 THR A N 1
ATOM 4086 C CA . THR A 1 529 ? -31.075 -2.097 23.259 1.00 97.88 529 THR A CA 1
ATOM 4087 C C . THR A 1 529 ? -30.017 -3.028 23.837 1.00 97.88 529 THR A C 1
ATOM 4089 O O . THR A 1 529 ? -29.159 -3.513 23.103 1.00 97.88 529 THR A O 1
ATOM 4092 N N . ILE A 1 530 ? -30.066 -3.275 25.144 1.00 96.81 530 ILE A N 1
ATOM 4093 C CA . ILE A 1 530 ? -29.161 -4.180 25.858 1.00 96.81 530 ILE A CA 1
ATOM 4094 C C . ILE A 1 530 ? -29.999 -5.333 26.395 1.00 96.81 530 ILE A C 1
ATOM 4096 O O . ILE A 1 530 ? -30.825 -5.124 27.283 1.00 96.81 530 ILE A O 1
ATOM 4100 N N . ARG A 1 531 ? -29.789 -6.545 25.878 1.00 94.75 531 ARG A N 1
ATOM 4101 C CA . ARG A 1 531 ? -30.600 -7.704 26.259 1.00 94.75 531 ARG A CA 1
ATOM 4102 C C . ARG A 1 531 ? -29.821 -8.982 26.477 1.00 94.75 531 ARG A C 1
ATOM 4104 O O . ARG A 1 531 ? -28.680 -9.119 26.035 1.00 94.75 531 ARG A O 1
ATOM 4111 N N . ASP A 1 532 ? -30.468 -9.916 27.166 1.00 93.00 532 ASP A N 1
ATOM 4112 C CA . ASP A 1 532 ? -29.969 -11.265 27.432 1.00 93.00 532 ASP A CA 1
ATOM 4113 C C . ASP A 1 532 ? -28.641 -11.254 28.211 1.00 93.00 532 ASP A C 1
ATOM 4115 O O . ASP A 1 532 ? -27.761 -12.090 28.008 1.00 93.00 532 ASP A O 1
ATOM 4119 N N . ALA A 1 533 ? -28.472 -10.281 29.111 1.00 92.19 533 ALA A N 1
ATOM 4120 C CA . ALA A 1 533 ? -27.282 -10.123 29.947 1.00 92.19 533 ALA A CA 1
ATOM 4121 C C . ALA A 1 533 ? -27.512 -10.658 31.374 1.00 92.19 533 ALA A C 1
ATOM 4123 O O . ALA A 1 533 ? -28.645 -10.829 31.804 1.00 92.19 533 ALA A O 1
ATOM 4124 N N . ASN A 1 534 ? -26.464 -10.900 32.157 1.00 92.44 534 ASN A N 1
ATOM 4125 C CA . ASN A 1 534 ? -26.602 -11.116 33.597 1.00 92.44 534 ASN A CA 1
ATOM 4126 C C . ASN A 1 534 ? -26.903 -9.785 34.273 1.00 92.44 534 ASN A C 1
ATOM 4128 O O . ASN A 1 534 ? -27.873 -9.646 35.020 1.00 92.44 534 ASN A O 1
ATOM 4132 N N . ARG A 1 535 ? -26.076 -8.785 33.955 1.00 92.69 535 ARG A N 1
ATOM 4133 C CA . ARG A 1 535 ? -26.286 -7.393 34.329 1.00 92.69 535 ARG A CA 1
ATOM 4134 C C . ARG A 1 535 ? -26.277 -6.551 33.064 1.00 92.69 535 ARG A C 1
ATOM 4136 O O . ARG A 1 535 ? -25.305 -6.635 32.336 1.00 92.69 535 ARG A O 1
ATOM 4143 N N . GLY A 1 536 ? -27.305 -5.760 32.771 1.00 94.06 536 GLY A N 1
ATOM 4144 C CA . GLY A 1 536 ? -27.315 -4.954 31.538 1.00 94.06 536 GLY A CA 1
ATOM 4145 C C . GLY A 1 536 ? -26.141 -3.967 31.500 1.00 94.06 536 GLY A C 1
ATOM 4146 O O . GLY A 1 536 ? -25.228 -4.085 30.679 1.00 94.06 536 GLY A O 1
ATOM 4147 N N . VAL A 1 537 ? -26.128 -3.044 32.463 1.00 96.25 537 VAL A N 1
ATOM 4148 C CA . VAL A 1 537 ? -25.034 -2.089 32.696 1.00 96.25 537 VAL A CA 1
ATOM 4149 C C . VAL A 1 537 ? -24.493 -2.260 34.113 1.00 96.25 537 VAL A C 1
ATOM 4151 O O . VAL A 1 537 ? -25.238 -2.192 35.088 1.00 96.25 537 VAL A O 1
ATOM 4154 N N . TRP A 1 538 ? -23.185 -2.464 34.244 1.00 95.69 538 TRP A N 1
ATOM 4155 C CA . TRP A 1 538 ? -22.486 -2.611 35.519 1.00 95.69 538 TRP A CA 1
ATOM 4156 C C . TRP A 1 538 ? -21.434 -1.513 35.660 1.00 95.69 538 TRP A C 1
ATOM 4158 O O . TRP A 1 538 ? -20.480 -1.473 34.893 1.00 95.69 538 TRP A O 1
ATOM 4168 N N . VAL A 1 539 ? -21.564 -0.658 36.672 1.00 96.69 539 VAL A N 1
ATOM 4169 C CA . VAL A 1 539 ? -20.582 0.384 36.996 1.00 96.69 539 VAL A CA 1
ATOM 4170 C C . VAL A 1 539 ? -19.861 0.067 38.307 1.00 96.69 539 VAL A C 1
ATOM 4172 O O . VAL A 1 539 ? -20.505 -0.162 39.328 1.00 96.69 539 VAL A O 1
ATOM 4175 N N . ASP A 1 540 ? -18.526 0.046 38.283 1.00 95.06 540 ASP A N 1
ATOM 4176 C CA . ASP A 1 540 ? -17.677 -0.015 39.477 1.00 95.06 540 ASP A CA 1
ATOM 4177 C C . ASP A 1 540 ? -16.882 1.284 39.638 1.00 95.06 540 ASP A C 1
ATOM 4179 O O . ASP A 1 540 ? -16.084 1.620 38.757 1.00 95.06 540 ASP A O 1
ATOM 4183 N N . LEU A 1 541 ? -17.003 1.940 40.798 1.00 93.69 541 LEU A N 1
ATOM 4184 C CA . LEU A 1 541 ? -16.114 3.039 41.212 1.00 93.69 541 LEU A CA 1
ATOM 4185 C C . LEU A 1 541 ? -15.949 4.134 40.133 1.00 93.69 541 LEU A C 1
ATOM 4187 O O . LEU A 1 541 ? -14.840 4.561 39.827 1.00 93.69 541 LEU A O 1
ATOM 4191 N N . SER A 1 542 ? -17.042 4.525 39.478 1.00 90.75 542 SER A N 1
ATOM 4192 C CA . SER A 1 542 ? -17.051 5.560 38.433 1.00 90.75 542 SER A CA 1
ATOM 4193 C C . SER A 1 542 ? -18.295 6.420 38.561 1.00 90.75 542 SER A C 1
ATOM 4195 O O . SER A 1 542 ? -19.346 5.908 38.928 1.00 90.75 542 SER A O 1
ATOM 4197 N N . ASP A 1 543 ? -18.183 7.704 38.234 1.00 91.75 543 ASP A N 1
ATOM 4198 C CA . ASP A 1 543 ? -19.259 8.681 38.460 1.00 91.75 543 ASP A CA 1
ATOM 4199 C C . ASP A 1 543 ? -19.722 9.400 37.178 1.00 91.75 543 ASP A C 1
ATOM 4201 O O . ASP A 1 543 ? -20.661 10.191 37.205 1.00 91.75 543 ASP A O 1
ATOM 4205 N N . ASN A 1 544 ? -19.097 9.106 36.031 1.00 94.00 544 ASN A N 1
ATOM 4206 C CA . ASN A 1 544 ? -19.321 9.799 34.756 1.00 94.00 544 ASN A CA 1
ATOM 4207 C C . ASN A 1 544 ? -20.000 8.899 33.712 1.00 94.00 544 ASN A C 1
ATOM 4209 O O . ASN A 1 544 ? -19.571 8.837 32.558 1.00 94.00 544 ASN A O 1
ATOM 4213 N N . ILE A 1 545 ? -21.037 8.167 34.127 1.00 97.81 545 ILE A N 1
ATOM 4214 C CA . ILE A 1 545 ? -21.804 7.279 33.244 1.00 97.81 545 ILE A CA 1
ATOM 4215 C C . ILE A 1 545 ? -23.201 7.859 33.009 1.00 97.81 545 ILE A C 1
ATOM 4217 O O . ILE A 1 545 ? -23.927 8.145 33.959 1.00 97.81 545 ILE A O 1
ATOM 4221 N N . THR A 1 546 ? -23.593 7.995 31.745 1.00 98.50 546 THR A N 1
ATOM 4222 C CA . THR A 1 546 ? -24.950 8.360 31.321 1.00 98.50 546 THR A CA 1
ATOM 4223 C C . THR A 1 546 ? -25.553 7.228 30.500 1.00 98.50 546 THR A C 1
ATOM 4225 O O . THR A 1 546 ? -24.918 6.730 29.573 1.00 98.50 546 THR A O 1
ATOM 4228 N N . VAL A 1 547 ? -26.775 6.824 30.842 1.00 98.44 547 VAL A N 1
ATOM 4229 C CA . VAL A 1 547 ? -27.601 5.874 30.090 1.00 98.44 547 VAL A CA 1
ATOM 4230 C C . VAL A 1 547 ? -28.935 6.561 29.795 1.00 98.44 547 VAL A C 1
ATOM 4232 O O . VAL A 1 547 ? -29.700 6.861 30.714 1.00 98.44 547 VAL A O 1
ATOM 4235 N N . ASP A 1 548 ? -29.187 6.858 28.524 1.00 98.69 548 ASP A N 1
ATOM 4236 C CA . ASP A 1 548 ? -30.330 7.643 28.059 1.00 98.69 548 ASP A CA 1
ATOM 4237 C C . ASP A 1 548 ? -31.052 6.951 26.894 1.00 98.69 548 ASP A C 1
ATOM 4239 O O . ASP A 1 548 ? -30.430 6.310 26.050 1.00 98.69 548 ASP A O 1
ATOM 4243 N N . ASN A 1 549 ? -32.377 7.067 26.838 1.00 98.56 549 ASN A N 1
ATOM 4244 C CA . ASN A 1 549 ? -33.221 6.530 25.762 1.00 98.56 549 ASN A CA 1
ATOM 4245 C C . ASN A 1 549 ? -32.974 5.041 25.442 1.00 98.56 549 ASN A C 1
ATOM 4247 O O . ASN A 1 549 ? -33.066 4.622 24.289 1.00 98.56 549 ASN A O 1
ATOM 4251 N N . CYS A 1 550 ? -32.605 4.233 26.440 1.00 98.62 550 CYS A N 1
ATOM 4252 C CA . CYS A 1 550 ? -32.243 2.831 26.237 1.00 98.62 550 CYS A CA 1
ATOM 4253 C C . CYS A 1 550 ? -33.375 1.870 26.610 1.00 98.62 550 CYS A C 1
ATOM 4255 O O . CYS A 1 550 ? -34.185 2.142 27.493 1.00 98.62 550 CYS A O 1
ATOM 4257 N N . THR A 1 551 ? -33.372 0.699 25.982 1.00 98.06 551 THR A N 1
ATOM 4258 C CA . THR A 1 551 ? -34.141 -0.473 26.419 1.00 98.06 551 THR A CA 1
ATOM 4259 C C . THR A 1 551 ? -33.173 -1.486 27.021 1.00 98.06 551 THR A C 1
ATOM 4261 O O . THR A 1 551 ? -32.224 -1.902 26.359 1.00 98.06 551 THR A O 1
ATOM 4264 N N . ILE A 1 552 ? -33.375 -1.868 28.281 1.00 97.25 552 ILE A N 1
ATOM 4265 C CA . ILE A 1 552 ? -32.562 -2.869 28.980 1.00 97.25 552 ILE A CA 1
ATOM 4266 C C . ILE A 1 552 ? -33.474 -4.013 29.406 1.00 97.25 552 ILE A C 1
ATOM 4268 O O . ILE A 1 552 ? -34.294 -3.845 30.313 1.00 97.25 552 ILE A O 1
ATOM 4272 N N . GLU A 1 553 ? -33.327 -5.172 28.766 1.00 95.69 553 GLU A N 1
ATOM 4273 C CA . GLU A 1 553 ? -34.286 -6.269 28.901 1.00 95.69 553 GLU A CA 1
ATOM 4274 C C . GLU A 1 553 ? -33.671 -7.660 29.102 1.00 95.69 553 GLU A C 1
ATOM 4276 O O . GLU A 1 553 ? -32.478 -7.874 28.902 1.00 95.69 553 GLU A O 1
ATOM 4281 N N . ASN A 1 554 ? -34.493 -8.616 29.542 1.00 92.88 554 ASN A N 1
ATOM 4282 C CA . ASN A 1 554 ? -34.142 -10.039 29.681 1.00 92.88 554 ASN A CA 1
ATOM 4283 C C . ASN A 1 554 ? -32.845 -10.302 30.470 1.00 92.88 554 ASN A C 1
ATOM 4285 O O . ASN A 1 554 ? -31.948 -11.012 30.005 1.00 92.88 554 ASN A O 1
ATOM 4289 N N . PHE A 1 555 ? -32.725 -9.727 31.668 1.00 91.69 555 PHE A N 1
ATOM 4290 C CA . PHE A 1 555 ? -31.540 -9.893 32.509 1.00 91.69 555 PHE A CA 1
ATOM 4291 C C . PHE A 1 555 ? -31.731 -10.915 33.634 1.00 91.69 555 PHE A C 1
ATOM 4293 O O . PHE A 1 555 ? -32.791 -10.993 34.244 1.00 91.69 555 PHE A O 1
ATOM 4300 N N . THR A 1 556 ? -30.700 -11.689 33.977 1.00 91.94 556 THR A N 1
ATOM 4301 C CA . THR A 1 556 ? -30.831 -12.700 35.051 1.00 91.94 556 THR A CA 1
ATOM 4302 C C . THR A 1 556 ? -30.596 -12.151 36.456 1.00 91.94 556 THR A C 1
ATOM 4304 O O . THR A 1 556 ? -31.091 -12.743 37.413 1.00 91.94 556 THR A O 1
ATOM 4307 N N . GLU A 1 557 ? -29.894 -11.021 36.607 1.00 92.38 557 GLU A N 1
ATOM 4308 C CA . GLU A 1 557 ? -29.647 -10.392 37.913 1.00 92.38 557 GLU A CA 1
ATOM 4309 C C . GLU A 1 557 ? -30.172 -8.952 38.003 1.00 92.38 557 GLU A C 1
ATOM 4311 O O . GLU A 1 557 ? -31.102 -8.683 38.761 1.00 92.38 557 GLU A O 1
ATOM 4316 N N . TYR A 1 558 ? -29.584 -8.011 37.252 1.00 93.81 558 TYR A N 1
ATOM 4317 C CA . TYR A 1 558 ? -29.898 -6.578 37.359 1.00 93.81 558 TYR A CA 1
ATOM 4318 C C . TYR A 1 558 ? -29.901 -5.894 35.990 1.00 93.81 558 TYR A C 1
ATOM 4320 O O . TYR A 1 558 ? -28.961 -6.053 35.222 1.00 93.81 558 TYR A O 1
ATOM 4328 N N . GLY A 1 559 ? -30.881 -5.039 35.693 1.00 94.50 559 GLY A N 1
ATOM 4329 C CA . GLY A 1 559 ? -30.817 -4.200 34.490 1.00 94.50 559 GLY A CA 1
ATOM 4330 C C . GLY A 1 559 ? -29.643 -3.220 34.564 1.00 94.50 559 GLY A C 1
ATOM 4331 O O . GLY A 1 559 ? -28.799 -3.174 33.672 1.00 94.50 559 GLY A O 1
ATOM 4332 N N . VAL A 1 560 ? -29.531 -2.510 35.690 1.00 96.50 560 VAL A N 1
ATOM 4333 C CA . VAL A 1 560 ? -28.392 -1.639 36.005 1.00 96.50 560 VAL A CA 1
ATOM 4334 C C . VAL A 1 560 ? -27.891 -1.935 37.417 1.00 96.50 560 VAL A C 1
ATOM 4336 O O . VAL A 1 560 ? -28.681 -2.017 38.356 1.00 96.50 560 VAL A O 1
ATOM 4339 N N . TYR A 1 561 ? -26.578 -2.093 37.570 1.00 95.88 561 TYR A N 1
ATOM 4340 C CA . TYR A 1 561 ? -25.909 -2.359 38.840 1.00 95.88 561 TYR A CA 1
ATOM 4341 C C . TYR A 1 561 ? -24.798 -1.333 39.085 1.00 95.88 561 TYR A C 1
ATOM 4343 O O . TYR A 1 561 ? -23.835 -1.253 38.322 1.00 95.88 561 TYR A O 1
ATOM 4351 N N . LEU A 1 562 ? -24.940 -0.555 40.160 1.00 96.69 562 LEU A N 1
ATOM 4352 C CA . LEU A 1 562 ? -24.005 0.492 40.573 1.00 96.69 562 LEU A CA 1
ATOM 4353 C C . LEU A 1 562 ? -23.289 0.056 41.856 1.00 96.69 562 LEU A C 1
ATOM 4355 O O . LEU A 1 562 ? -23.930 -0.172 42.882 1.00 96.69 562 LEU A O 1
ATOM 4359 N N . ASN A 1 563 ? -21.965 -0.061 41.805 1.00 95.50 563 ASN A N 1
ATOM 4360 C CA . ASN A 1 563 ? -21.131 -0.484 42.921 1.00 95.50 563 ASN A CA 1
ATOM 4361 C C . ASN A 1 563 ? -20.165 0.636 43.324 1.00 95.50 563 ASN A C 1
ATOM 4363 O O . ASN A 1 563 ? -19.140 0.851 42.669 1.00 95.50 563 ASN A O 1
ATOM 4367 N N . ALA A 1 564 ? -20.501 1.322 44.423 1.00 94.75 564 ALA A N 1
ATOM 4368 C CA . ALA A 1 564 ? -19.768 2.488 44.926 1.00 94.75 564 ALA A CA 1
ATOM 4369 C C . ALA A 1 564 ? -19.507 3.525 43.814 1.00 94.75 564 ALA A C 1
ATOM 4371 O O . ALA A 1 564 ? -18.385 3.979 43.615 1.00 94.75 564 ALA A O 1
ATOM 4372 N N . SER A 1 565 ? -20.561 3.831 43.059 1.00 96.00 565 SER A N 1
ATOM 4373 C CA . SER A 1 565 ? -20.542 4.597 41.813 1.00 96.00 565 SER A CA 1
ATOM 4374 C C . SER A 1 565 ? -21.814 5.431 41.675 1.00 96.00 565 SER A C 1
ATOM 4376 O O . SER A 1 565 ? -22.837 5.106 42.287 1.00 96.00 565 SER A O 1
ATOM 4378 N N . SER A 1 566 ? -21.794 6.427 40.796 1.00 93.38 566 SER A N 1
ATOM 4379 C CA . SER A 1 566 ? -22.969 7.193 40.376 1.00 93.38 566 SER A CA 1
ATOM 4380 C C . SER A 1 566 ? -23.128 7.197 38.852 1.00 93.38 566 SER A C 1
ATOM 4382 O O . SER A 1 566 ? -22.170 7.048 38.097 1.00 93.38 566 SER A O 1
ATOM 4384 N N . ALA A 1 567 ? -24.375 7.280 38.390 1.00 95.75 567 ALA A N 1
ATOM 4385 C CA . ALA A 1 567 ? -24.712 7.312 36.972 1.00 95.75 567 ALA A CA 1
ATOM 4386 C C . ALA A 1 567 ? -26.023 8.077 36.760 1.00 95.75 567 ALA A C 1
ATOM 4388 O O . ALA A 1 567 ? -26.926 8.012 37.599 1.00 95.75 567 ALA A O 1
ATOM 4389 N N . THR A 1 568 ? -26.145 8.754 35.622 1.00 98.12 568 THR A N 1
ATOM 4390 C CA . THR A 1 568 ? -27.408 9.342 35.162 1.00 98.12 568 THR A CA 1
ATOM 4391 C C . THR A 1 568 ? -28.148 8.309 34.326 1.00 98.12 568 THR A C 1
ATOM 4393 O O . THR A 1 568 ? -27.638 7.875 33.298 1.00 98.12 568 THR A O 1
ATOM 4396 N N . ILE A 1 569 ? -29.342 7.908 34.761 1.00 97.69 569 ILE A N 1
ATOM 4397 C CA . ILE A 1 569 ? -30.202 6.960 34.042 1.00 97.69 569 ILE A CA 1
ATOM 4398 C C . ILE A 1 569 ? -31.534 7.657 33.796 1.00 97.69 569 ILE A C 1
ATOM 4400 O O . ILE A 1 569 ? -32.259 7.953 34.747 1.00 97.69 569 ILE A O 1
ATOM 4404 N N . GLN A 1 570 ? -31.850 7.945 32.538 1.00 98.12 570 GLN A N 1
ATOM 4405 C CA . GLN A 1 570 ? -33.049 8.702 32.175 1.00 98.12 570 GLN A CA 1
ATOM 4406 C C . GLN A 1 570 ? -33.666 8.172 30.880 1.00 98.12 570 GLN A C 1
ATOM 4408 O O . GLN A 1 570 ? -32.983 7.560 30.071 1.00 98.12 570 GLN A O 1
ATOM 4413 N N . ASN A 1 571 ? -34.977 8.354 30.709 1.00 98.25 571 ASN A N 1
ATOM 4414 C CA . ASN A 1 571 ? -35.731 7.910 29.525 1.00 98.25 571 ASN A CA 1
ATOM 4415 C C . ASN A 1 571 ? -35.493 6.438 29.128 1.00 98.25 571 ASN A C 1
ATOM 4417 O O . ASN A 1 571 ? -35.604 6.083 27.959 1.00 98.25 571 ASN A O 1
ATOM 4421 N N . CYS A 1 572 ? -35.145 5.584 30.092 1.00 98.06 572 CYS A N 1
ATOM 4422 C CA . CYS A 1 572 ? -34.872 4.176 29.848 1.00 98.06 572 CYS A CA 1
ATOM 4423 C C . CYS A 1 572 ? -36.081 3.314 30.207 1.00 98.06 572 CYS A C 1
ATOM 4425 O O . CYS A 1 572 ? -36.715 3.521 31.244 1.00 98.06 572 CYS A O 1
ATOM 4427 N N . GLU A 1 573 ? -36.332 2.293 29.396 1.00 97.44 573 GLU A N 1
ATOM 4428 C CA . GLU A 1 573 ? -37.190 1.169 29.752 1.00 97.44 573 GLU A CA 1
ATOM 4429 C C . GLU A 1 573 ? -36.312 0.034 30.289 1.00 97.44 573 GLU A C 1
ATOM 4431 O O . GLU A 1 573 ? -35.426 -0.458 29.594 1.00 97.44 573 GLU A O 1
ATOM 4436 N N . ILE A 1 574 ? -36.525 -0.362 31.547 1.00 96.62 574 ILE A N 1
ATOM 4437 C CA . ILE A 1 574 ? -35.784 -1.455 32.188 1.00 96.62 574 ILE A CA 1
ATOM 4438 C C . ILE A 1 574 ? -36.792 -2.525 32.589 1.00 96.62 574 ILE A C 1
ATOM 4440 O O . ILE A 1 574 ? -37.547 -2.339 33.544 1.00 96.62 574 ILE A O 1
ATOM 4444 N N . ASN A 1 575 ? -36.803 -3.638 31.860 1.00 93.25 575 ASN A N 1
ATOM 4445 C CA . ASN A 1 575 ? -37.817 -4.674 32.006 1.00 93.25 575 ASN A CA 1
ATOM 4446 C C . ASN A 1 575 ? -37.192 -6.070 31.998 1.00 93.25 575 ASN A C 1
ATOM 4448 O O . ASN A 1 575 ? -36.570 -6.481 31.030 1.00 93.25 575 ASN A O 1
ATOM 4452 N N . ASN A 1 576 ? -37.401 -6.845 33.052 1.00 81.94 576 ASN A N 1
ATOM 4453 C CA . ASN A 1 576 ? -37.038 -8.255 33.047 1.00 81.94 576 ASN A CA 1
ATOM 4454 C C . ASN A 1 576 ? -38.303 -9.066 32.810 1.00 81.94 576 ASN A C 1
ATOM 4456 O O . ASN A 1 576 ? -38.971 -9.350 33.796 1.00 81.94 576 ASN A O 1
ATOM 4460 N N . GLY A 1 577 ? -38.647 -9.346 31.546 1.00 62.81 577 GLY A N 1
ATOM 4461 C CA . GLY A 1 577 ? -39.936 -9.891 31.086 1.00 62.81 577 GLY A CA 1
ATOM 4462 C C . GLY A 1 577 ? -40.344 -11.265 31.642 1.00 62.81 577 GLY A C 1
ATOM 4463 O O . GLY A 1 577 ? -40.594 -12.188 30.869 1.00 62.81 577 GLY A O 1
ATOM 4464 N N . VAL A 1 578 ? -40.421 -11.389 32.966 1.00 51.31 578 VAL A N 1
ATOM 4465 C CA . VAL A 1 578 ? -40.986 -12.510 33.720 1.00 51.31 578 VAL A CA 1
ATOM 4466 C C . VAL A 1 578 ? -42.498 -12.372 33.794 1.00 51.31 578 VAL A C 1
ATOM 4468 O O . VAL A 1 578 ? -42.977 -11.275 34.167 1.00 51.31 578 VAL A O 1
#

Sequence (578 aa):
MKATVKFSLLVIFLYFGKPAYSDSQCAGGISGSGLAAQNTVLFVWAKTVDDPSTFPSWANTLPSTFVNFYQVMSYNQHSITTKVATKNGEFFVADAGHDVIYYKNLYQQSPAGYDGPYGIFVEEMLVKVEAEYGAAYFDDVDAIMMMITDGGTGWYYPTGNYGGVGNLGVNYTTGNGKTFFSQSGGVNNEFAHGEKTSEWIICHEYGHFLGLLDLPKNFGTYSLMQNNKVNEADEGVTPLSVKDVMDLGWLDVNDGTRVQTVTANASVTLQPLRSSSGIVAAKVFPDPNSPSQYFLIAYHQRSTNPYDGTYPDDGLLVWQISGISYTDIECGVGLDPITYGFNKDHLDLYDSDPANYHGEGLASDFFKPSGPNQFTQWSNPNTDLPGSSVLPTNLAVTNITSNGTIMTFDVVYNFASGAITVDSWWRNTNDNILNGLVTVNEGVTVTALPNAKVWFDPGSRLEVYGTLTMHEGVWNRIWPNDGIVLKVFGSLNVLGTSTVPIIFETRASGNWTGIRFKNNSVGNINWATIRDANRGVWVDLSDNITVDNCTIENFTEYGVYLNASSATIQNCEINNGV

=== Feature glossary ===
The record interleaves many kinds of information about one protein. Here is each kind framed as the question it answers.

Q: Are the domains correctly placed relative to each other?
A: Predicted aligned error is AlphaFold's pairwise confidence. Unlike pLDDT (per-residue), PAE is per-residue-pair and captures whether two parts of the structure are correctly placed relative to each other. Units are ångströms of expected positional error.

Q: Which residues are in helices, strands, or loops?
A: Eight-state secondary structure (DSSP): H is the canonical α-helix, G the tighter 3₁₀-helix, I the wider π-helix; E/B are β-structure, T and S are turns and bends, and '-' is everything else. DSSP derives these from the pattern of main-chain N–H···O=C hydrogen bonds, not from the sequence.

Q: What if only a Cα trace is available?
A: P-SEA three-state annotation labels each residue as helix, strand, or coil based purely on the geometry of the Cα trace. It serves as a fallback when the full backbone (and thus DSSP) is unavailable.

Q: What are the backbone torsion angles?
A: φ (phi) and ψ (psi) are the two rotatable backbone dihedrals per residue: φ is the C(i-1)–N–Cα–C torsion, ψ is the N–Cα–C–N(i+1) torsion, both in degrees on (−180°, 180°]. α-helical residues cluster near (−60°, −45°); β-strand residues near (−120°, +130°). A Ramachandran plot is simply a scatter of (φ, ψ) for every residue.

Q: What known structures does this most resemble?
A: Structural nearest neighbors (via Foldseek easy-search vs the PDB). Reported per hit: target PDB id, E-value, and alignment TM-score. A TM-score above ~0.5 is the conventional threshold for 'same fold'.

Q: What family and function is it annotated with?
A: Database cross-references. InterPro integrates a dozen domain/family signature databases into unified entries with residue-range hits. GO terms attach function/process/location labels with evidence codes. CATH codes position the fold in a four-level structural taxonomy. Organism is the NCBI-taxonomy species name.

Q: Which residues are buried vs exposed?
A: Solvent accessibility: the surface area of each residue that a 1.4 Å water probe can touch, in Å². When only backbone atoms are present the absolute values are lower than full-atom SASA (side chains contribute most of the area) and are flagged as backbone-only.

Q: What do the diagnostic plots show?
A: Three diagnostic plots accompany the record. The Cα contact map visualizes the tertiary structure as a 2D adjacency matrix (8 Å cutoff, sequence-local contacts suppressed). The Ramachandran plot shows the distribution of backbone (φ, ψ) torsions, with points in the α and β basins reflecting secondary structure content. The PAE plot shows AlphaFold's inter-residue confidence as a color matrix.

Q: What is the amino-acid chain?
A: The amino-acid sequence is the protein's primary structure: the linear order of residues from the N-terminus to the C-terminus, written in one-letter code. Everything else here — the 3D coordinates, the secondary structure, the domain annotations — is ultimately a consequence of this string.

Q: What do the rendered images show?
A: The six renders are orthographic views along the three Cartesian axes in both directions. Representation (cartoon, sticks, or surface) and color scheme (sequence-rainbow or by-chain) vary across proteins so the training set covers all the common visualization conventions.

Q: Where is each backbone atom in 3D?
A: The mmCIF table is the protein's shape written out atom by atom. For each backbone N, Cα, C, and carbonyl O, it records an (x, y, z) coordinate triple in Å plus the residue type, chain letter, and residue number.

Q: How mobile is each atom in the crystal?
A: For experimental (PDB) structures, the B-factor (temperature factor) quantifies the positional spread of each atom in the crystal — a combination of thermal vibration and static disorder — in units of Å². High B-factors mark flexible loops or poorly resolved regions; low B-factors mark the rigid, well-ordered core.

Q: How big and how compact is the whole molecule?
A: Three whole-structure scalars: the radius of gyration (RMS distance of Cα from centroid, in Å), the count of Cα–Cα contacts (pairs closer than 8 Å and separated by more than four residues in sequence — i.e. tertiary, not local, contacts), and the bounding-box dimensions. Together they distinguish compact globular folds from extended fibres or disordered chains.

Q: What does the local fold look like, residue by residue?
A: A 3Di character summarizes, for each residue, the relative orientation of the Cα frame of its nearest spatial neighbor. Because it encodes fold topology rather than chemistry, 3Di alignments detect remote structural similarity that sequence alignment misses.

Q: How confident is the AlphaFold model at each residue?
A: For AlphaFold models, the B-factor field carries pLDDT — the model's own estimate of local accuracy on a 0–100 scale. Regions with pLDDT<50 should be treated as essentially unmodeled; they often correspond to intrinsically disordered segments.